Protein AF-0000000080751130 (afdb_homodimer)

Foldseek 3Di:
DDPVVVVVVVLCVLVVCVDVCNLVCLQCVLLCVLAVCCLPPHLDDPLLVVLLVDLQSQFAKAKDKDAARPVQADPVQFRDPVVVVSVVSNRVSNSVCSLLVSVCSPPPARKDKDWDDKDKDFDATGGHRFMWMKIKGFQAFDFFKTKMWIFIAHPVRPGTGMIMIIIIWIDRVPHTDGPQRSNVSSNNHDPVNNVRRVVSVCCPPPVADPVHCVSVVPDDRHDHHD/DDPVVVVVVVLCVLCVCVDVPNLVCLQCVLLCVLAVCCLPPHLDDPLLVVLLVDLQSQFAKAKDKDAARPVQADPVQFGDPVVVVSVVSNRVSNSVCSLLVSVCSPPPARKDKDWDDKDKDFDATGGHRFMWMKIKGFQAFDFFKTKMWIFIAHPVRPGTGMIMIIIIWIDRVPHTDGPQRSNVSSNNHDPVNNVRRVVSVCCPPPVADPVHCVSVVPDDRHDHHD

Sequence (452 aa):
MGILAILFIIYLVSSFKSLPGAYFFRFYYYTFGNIISPYFFGKDTAIIKKLQSNKYGCFAYAELDTYASPFECDFYFHKSNSTYFEELDISRGDLMTKIFQKLFINAKKWPYVPVANVFTNFLKEIKPFQKYAVKSSILCWDNKWIYVMSKFTTNNGKNLCSLSLTKYVLKDGRKTIPPSEALEFCGLYNEEVEKISARNLEILTKQSGFHETSPIEQLDHEYFRIMGILAILFIIYLVSSFKSLPGAYFFRFYYYTFGNIISPYFFGKDTAIIKKLQSNKYGCFAYAELDTYASPFECDFYFHKSNSTYFEELDISRGDLMTKIFQKLFINAKKWPYVPVANVFTNFLKEIKPFQKYAVKSSILCWDNKWIYVMSKFTTNNGKNLCSLSLTKYVLKDGRKTIPPSEALEFCGLYNEEVEKISARNLEILTKQSGFHETSPIEQLDHEYFRI

Organism: Candida glabrata (strain ATCC 2001 / BCRC 20586 / JCM 3761 / NBRC 0622 / NRRL Y-65 / CBS 138) (NCBI:txid284593)

Structure (mmCIF, N/CA/C/O backbone):
data_AF-0000000080751130-model_v1
#
loop_
_entity.id
_entity.type
_entity.pdbx_description
1 polymer 'Candida glabrata strain CBS138 ch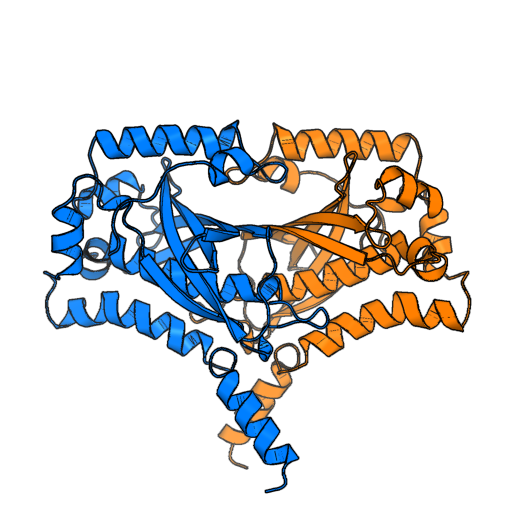romosome H complete sequence'
#
loop_
_atom_site.group_PDB
_atom_site.id
_atom_site.type_symbol
_atom_site.label_atom_id
_atom_site.label_alt_id
_atom_site.label_comp_id
_atom_site.label_asym_id
_atom_site.label_entity_id
_atom_site.label_seq_id
_atom_site.pdbx_PDB_ins_code
_atom_site.Cartn_x
_atom_site.Cartn_y
_atom_site.Cartn_z
_atom_site.occupancy
_atom_site.B_iso_or_equiv
_atom_site.auth_seq_id
_atom_site.auth_comp_id
_atom_site.auth_asym_id
_atom_site.auth_atom_id
_atom_site.pdbx_PDB_model_num
ATOM 1 N N . MET A 1 1 ? -36.75 -10.938 16.656 1 55.28 1 MET A N 1
ATOM 2 C CA . MET A 1 1 ? -35.5 -10.883 15.914 1 55.28 1 MET A CA 1
ATOM 3 C C . MET A 1 1 ? -34.469 -11.883 16.469 1 55.28 1 MET A C 1
ATOM 5 O O . MET A 1 1 ? -34.188 -11.859 17.672 1 55.28 1 MET A O 1
ATOM 9 N N . GLY A 1 2 ? -34.344 -13.016 15.875 1 62.66 2 GLY A N 1
ATOM 10 C CA . GLY A 1 2 ? -33.625 -14.148 16.422 1 62.66 2 GLY A CA 1
ATOM 11 C C . GLY A 1 2 ? -32.188 -13.828 16.766 1 62.66 2 GLY A C 1
ATOM 12 O O . GLY A 1 2 ? -31.688 -12.758 16.406 1 62.66 2 GLY A O 1
ATOM 13 N N . ILE A 1 3 ? -31.656 -14.531 17.672 1 70.19 3 ILE A N 1
ATOM 14 C CA . ILE A 1 3 ? -30.297 -14.43 18.219 1 70.19 3 ILE A CA 1
ATOM 15 C C . ILE A 1 3 ? -29.312 -14.164 17.094 1 70.19 3 ILE A C 1
ATOM 17 O O . ILE A 1 3 ? -28.406 -13.344 17.234 1 70.19 3 ILE A O 1
ATOM 21 N N . LEU A 1 4 ? -29.469 -14.758 16.016 1 68.88 4 LEU A N 1
ATOM 22 C CA . LEU A 1 4 ? -28.594 -14.594 14.859 1 68.88 4 LEU A CA 1
ATOM 23 C C . LEU A 1 4 ? -28.688 -13.18 14.305 1 68.88 4 LEU A C 1
ATOM 25 O O . LEU A 1 4 ? -27.672 -12.594 13.906 1 68.88 4 LEU A O 1
ATOM 29 N N . ALA A 1 5 ? -29.938 -12.711 14.305 1 69 5 ALA A N 1
ATOM 30 C CA . ALA A 1 5 ? -30.156 -11.352 13.836 1 69 5 ALA A CA 1
ATOM 31 C C . ALA A 1 5 ? -29.5 -10.336 14.758 1 69 5 ALA A C 1
ATOM 33 O O . ALA A 1 5 ? -28.891 -9.359 14.297 1 69 5 ALA A O 1
ATOM 34 N N . ILE A 1 6 ? -29.547 -10.625 15.984 1 67.06 6 ILE A N 1
ATOM 35 C CA . ILE A 1 6 ? -28.953 -9.727 16.969 1 67.06 6 ILE A CA 1
ATOM 36 C C . ILE A 1 6 ? -27.422 -9.766 16.844 1 67.06 6 ILE A C 1
ATOM 38 O O . ILE A 1 6 ? -26.766 -8.727 16.859 1 67.06 6 ILE A O 1
ATOM 42 N N . LEU A 1 7 ? -26.875 -10.938 16.672 1 66.62 7 LEU A N 1
ATOM 43 C CA . LEU A 1 7 ? -25.438 -11.094 16.531 1 66.62 7 LEU A CA 1
ATOM 44 C C . LEU A 1 7 ? -24.938 -10.398 15.266 1 66.62 7 LEU A C 1
ATOM 46 O O . LEU A 1 7 ? -23.875 -9.781 15.266 1 66.62 7 LEU A O 1
ATOM 50 N N . PHE A 1 8 ? -25.766 -10.523 14.336 1 69.31 8 PHE A N 1
ATOM 51 C CA . PHE A 1 8 ? -25.438 -9.859 13.078 1 69.31 8 PHE A CA 1
ATOM 52 C C . PHE A 1 8 ? -25.469 -8.344 13.242 1 69.31 8 PHE A C 1
ATOM 54 O O . PHE A 1 8 ? -24.578 -7.645 12.742 1 69.31 8 PHE A O 1
ATOM 61 N N . ILE A 1 9 ? -26.469 -7.918 14 1 66.12 9 ILE A N 1
ATOM 62 C CA . ILE A 1 9 ? -26.578 -6.48 14.234 1 66.12 9 ILE A CA 1
ATOM 63 C C . ILE A 1 9 ? -25.391 -6 15.062 1 66.12 9 ILE A C 1
ATOM 65 O O . ILE A 1 9 ? -24.797 -4.957 14.766 1 66.12 9 ILE A O 1
ATOM 69 N N . ILE A 1 10 ? -25.031 -6.777 16.016 1 68.88 10 ILE A N 1
ATOM 70 C CA . ILE A 1 10 ? -23.891 -6.434 16.859 1 68.88 10 ILE A CA 1
ATOM 71 C C . ILE A 1 10 ? -22.609 -6.422 16.016 1 68.88 10 ILE A C 1
ATOM 73 O O . ILE A 1 10 ? -21.781 -5.527 16.156 1 68.88 10 ILE A O 1
ATOM 77 N N . TYR A 1 11 ? -22.609 -7.383 15.203 1 66.44 11 TYR A N 1
ATOM 78 C CA . TYR A 1 11 ? -21.453 -7.492 14.305 1 66.44 11 TYR A CA 1
ATOM 79 C C . TYR A 1 11 ? -21.359 -6.277 13.391 1 66.44 11 TYR A C 1
ATOM 81 O O . TYR A 1 11 ? -20.281 -5.707 13.211 1 66.44 11 TYR A O 1
ATOM 89 N N . LEU A 1 12 ? -22.453 -5.859 12.914 1 66.62 12 LEU A N 1
ATOM 90 C CA . LEU A 1 12 ? -22.5 -4.707 12.016 1 66.62 12 LEU A CA 1
ATOM 91 C C . LEU A 1 12 ? -22.156 -3.426 12.766 1 66.62 12 LEU A C 1
ATOM 93 O O . LEU A 1 12 ? -21.406 -2.588 12.266 1 66.62 12 LEU A O 1
ATOM 97 N N . VAL A 1 13 ? -22.703 -3.414 14 1 68.62 13 VAL A N 1
ATOM 98 C CA . VAL A 1 13 ? -22.484 -2.215 14.797 1 68.62 13 VAL A CA 1
ATOM 99 C C . VAL A 1 13 ? -21.016 -2.131 15.195 1 68.62 13 VAL A C 1
ATOM 101 O O . VAL A 1 13 ? -20.422 -1.047 15.211 1 68.62 13 VAL A O 1
ATOM 104 N N . SER A 1 14 ? -20.531 -3.305 15.359 1 69.56 14 SER A N 1
ATOM 105 C CA . SER A 1 14 ? -19.141 -3.34 15.781 1 69.56 14 SER A CA 1
ATOM 106 C C . SER A 1 14 ? -18.203 -3.021 14.617 1 69.56 14 SER A C 1
ATOM 108 O O . SER A 1 14 ? -17.031 -2.697 14.828 1 69.56 14 SER A O 1
ATOM 110 N N . SER A 1 15 ? -18.766 -2.988 13.414 1 70.94 15 SER A N 1
ATOM 111 C CA . SER A 1 15 ? -17.969 -2.754 12.211 1 70.94 15 SER A CA 1
ATOM 112 C C . SER A 1 15 ? -18.359 -1.432 11.555 1 70.94 15 SER A C 1
ATOM 114 O O . SER A 1 15 ? -18.25 -1.29 10.328 1 70.94 15 SER A O 1
ATOM 116 N N . PHE A 1 16 ? -18.781 -0.521 12.422 1 69.06 16 PHE A N 1
ATOM 117 C CA . PHE A 1 16 ? -19.328 0.716 11.883 1 69.06 16 PHE A CA 1
ATOM 118 C C . PHE A 1 16 ? -18.297 1.432 11.016 1 69.06 16 PHE A C 1
ATOM 120 O O . PHE A 1 16 ? -18.656 2.082 10.023 1 69.06 16 PHE A O 1
ATOM 127 N N . LYS A 1 17 ? -17.094 1.228 11.273 1 72.44 17 LYS A N 1
ATOM 128 C CA . LYS A 1 17 ? -16.062 1.943 10.531 1 72.44 17 LYS A CA 1
ATOM 129 C C . LYS A 1 17 ? -15.859 1.347 9.141 1 72.44 17 LYS A C 1
ATOM 131 O O . LYS A 1 17 ? -15.234 1.962 8.273 1 72.44 17 LYS A O 1
ATOM 136 N N . SER A 1 18 ? -16.484 0.172 8.945 1 65.81 18 SER A N 1
ATOM 137 C CA . SER A 1 18 ? -16.281 -0.537 7.684 1 65.81 18 SER A CA 1
ATOM 138 C C . SER A 1 18 ? -17.562 -0.616 6.879 1 65.81 18 SER A C 1
ATOM 140 O O . SER A 1 18 ? -17.625 -1.312 5.859 1 65.81 18 SER A O 1
ATOM 142 N N . LEU A 1 19 ? -18.516 0.134 7.344 1 67.56 19 LEU A N 1
ATOM 143 C CA . LEU A 1 19 ? -19.781 0.145 6.617 1 67.56 19 LEU A CA 1
ATOM 144 C C . LEU A 1 19 ? -19.672 1 5.359 1 67.56 19 LEU A C 1
ATOM 146 O O . LEU A 1 19 ? -18.828 1.888 5.273 1 67.56 19 LEU A O 1
ATOM 150 N N . PRO A 1 20 ? -20.531 0.638 4.387 1 67.06 20 PRO A N 1
ATOM 151 C CA . PRO A 1 20 ? -20.531 1.478 3.186 1 67.06 20 PRO A CA 1
ATOM 152 C C . PRO A 1 20 ? -20.703 2.961 3.504 1 67.06 20 PRO A C 1
ATOM 154 O O . PRO A 1 20 ? -21.547 3.328 4.328 1 67.06 20 PRO A O 1
ATOM 157 N N . GLY A 1 21 ? -19.812 3.711 3.045 1 74.75 21 GLY A N 1
ATOM 158 C CA . GLY A 1 21 ? -19.891 5.152 3.234 1 74.75 21 GLY A CA 1
ATOM 159 C C . GLY A 1 21 ? -19.094 5.637 4.43 1 74.75 21 GLY A C 1
ATOM 160 O O . GLY A 1 21 ? -18.781 6.828 4.539 1 74.75 21 GLY A O 1
ATOM 161 N N . ALA A 1 22 ? -18.812 4.668 5.371 1 77.19 22 ALA A N 1
ATOM 162 C CA . ALA A 1 22 ? -18.078 5.051 6.574 1 77.19 22 ALA A CA 1
ATOM 163 C C . ALA A 1 22 ? -16.766 5.742 6.219 1 77.19 22 ALA A C 1
ATOM 165 O O . ALA A 1 22 ? -16.344 6.695 6.887 1 77.19 22 ALA A O 1
ATOM 166 N N . TYR A 1 23 ? -16.203 5.316 5.246 1 78 23 TYR A N 1
ATOM 167 C CA . TYR A 1 23 ? -14.945 5.902 4.781 1 78 23 TYR A CA 1
ATOM 168 C C . TYR A 1 23 ? -15.109 7.387 4.48 1 78 23 TYR A C 1
ATOM 170 O O . TYR A 1 23 ? -14.305 8.211 4.91 1 78 23 TYR A O 1
ATOM 178 N N . PHE A 1 24 ? -16.125 7.727 3.824 1 77.44 24 PHE A N 1
ATOM 179 C CA . PHE A 1 24 ? -16.359 9.102 3.412 1 77.44 24 PHE A CA 1
ATOM 180 C C . PHE A 1 24 ? -16.656 9.984 4.617 1 77.44 24 PHE A C 1
ATOM 182 O O . PHE A 1 24 ? -16.141 11.102 4.719 1 77.44 24 PHE A O 1
ATOM 189 N N . PHE A 1 25 ? -17.391 9.445 5.461 1 82.44 25 PHE A N 1
ATOM 190 C CA . PHE A 1 25 ? -17.734 10.211 6.652 1 82.44 25 PHE A CA 1
ATOM 191 C C . PHE A 1 25 ? -16.484 10.477 7.492 1 82.44 25 PHE A C 1
ATOM 193 O O . PHE A 1 25 ? -16.281 11.602 7.965 1 82.44 25 PHE A O 1
ATOM 200 N N . ARG A 1 26 ? -15.742 9.469 7.641 1 84 26 ARG A N 1
ATOM 201 C CA . ARG A 1 26 ? -14.539 9.602 8.469 1 84 26 ARG A CA 1
ATOM 202 C C . ARG A 1 26 ? -13.539 10.555 7.828 1 84 26 ARG A C 1
ATOM 204 O O . ARG A 1 26 ? -12.969 11.406 8.516 1 84 26 ARG A O 1
ATOM 211 N N . PHE A 1 27 ? -13.312 10.398 6.574 1 84.44 27 PHE A N 1
ATOM 212 C CA . PHE A 1 27 ? -12.344 11.227 5.859 1 84.44 27 PHE A CA 1
ATOM 213 C C . PHE A 1 27 ? -12.773 12.688 5.863 1 84.44 27 PHE A C 1
ATOM 215 O O . PHE A 1 27 ? -11.977 13.57 6.207 1 84.44 27 PHE A O 1
ATOM 222 N N . TYR A 1 28 ? -14 12.938 5.637 1 84.12 28 TYR A N 1
ATOM 223 C CA . TYR A 1 28 ? -14.453 14.312 5.488 1 84.12 28 TYR A CA 1
ATOM 224 C C . TYR A 1 28 ? -14.711 14.953 6.848 1 84.12 28 TYR A C 1
ATOM 226 O O . TYR A 1 28 ? -14.711 16.172 6.973 1 84.12 28 TYR A O 1
ATOM 234 N N . TYR A 1 29 ? -14.922 14.117 7.793 1 86.62 29 TYR A N 1
ATOM 235 C CA . TYR A 1 29 ? -15.031 14.648 9.148 1 86.62 29 TYR A CA 1
ATOM 236 C C . TYR A 1 29 ? -13.773 15.414 9.531 1 86.62 29 TYR A C 1
ATOM 238 O O . TYR A 1 29 ? -13.844 16.578 9.945 1 86.62 29 TYR A O 1
ATOM 246 N N . TYR A 1 30 ? -12.672 14.867 9.328 1 86.5 30 TYR A N 1
ATOM 247 C CA . TYR A 1 30 ? -11.406 15.484 9.711 1 86.5 30 TYR A CA 1
ATOM 248 C C . TYR A 1 30 ? -11.055 16.625 8.758 1 86.5 30 TYR A C 1
ATOM 250 O O . TYR A 1 30 ? -10.672 17.703 9.195 1 86.5 30 TYR A O 1
ATOM 258 N N . THR A 1 31 ? -11.188 16.359 7.496 1 83.56 31 THR A N 1
ATOM 259 C CA . THR A 1 31 ? -10.789 17.359 6.496 1 83.56 31 THR A CA 1
ATOM 260 C C . THR A 1 31 ? -11.688 18.578 6.562 1 83.56 31 THR A C 1
ATOM 262 O O . THR A 1 31 ? -11.211 19.719 6.469 1 83.56 31 THR A O 1
ATOM 265 N N . PHE A 1 32 ? -12.922 18.328 6.758 1 84.12 32 PHE A N 1
ATOM 266 C CA . PHE A 1 32 ? -13.859 19.438 6.855 1 84.12 32 PHE A CA 1
ATOM 267 C C . PHE A 1 32 ? -13.625 20.234 8.141 1 84.12 32 PHE A C 1
ATOM 269 O O . PHE A 1 32 ? -13.656 21.469 8.133 1 84.12 32 PHE A O 1
ATOM 276 N N . GLY A 1 33 ? -13.43 19.562 9.195 1 87.12 33 GLY A N 1
ATOM 277 C CA . GLY A 1 33 ? -13.188 20.234 10.461 1 87.12 33 GLY A CA 1
ATOM 278 C C . GLY A 1 33 ? -11.922 21.078 10.445 1 87.12 33 GLY A C 1
ATOM 279 O O . GLY A 1 33 ? -11.914 22.188 10.977 1 87.12 33 GLY A O 1
ATOM 280 N N . ASN A 1 34 ? -10.945 20.609 9.828 1 91.19 34 ASN A N 1
ATOM 281 C CA . ASN A 1 34 ? -9.648 21.266 9.836 1 91.19 34 ASN A CA 1
ATOM 282 C C . ASN A 1 34 ? -9.594 22.422 8.844 1 91.19 34 ASN A C 1
ATOM 284 O O . ASN A 1 34 ? -8.781 23.328 8.984 1 91.19 34 ASN A O 1
ATOM 288 N N . ILE A 1 35 ? -10.461 22.375 7.809 1 87.75 35 ILE A N 1
ATOM 289 C CA . ILE A 1 35 ? -10.312 23.359 6.742 1 87.75 35 ILE A CA 1
ATOM 290 C C . ILE A 1 35 ? -11.562 24.25 6.68 1 87.75 35 ILE A C 1
ATOM 292 O O . ILE A 1 35 ? -11.469 25.469 6.738 1 87.75 35 ILE A O 1
ATOM 296 N N . ILE A 1 36 ? -12.711 23.656 6.668 1 84.81 36 ILE A N 1
ATOM 297 C CA . ILE A 1 36 ? -13.945 24.391 6.422 1 84.81 36 ILE A CA 1
ATOM 298 C C . ILE A 1 36 ? -14.289 25.25 7.637 1 84.81 36 ILE A C 1
ATOM 300 O O . ILE A 1 36 ? -14.625 26.422 7.496 1 84.81 36 ILE A O 1
ATOM 304 N N . SER A 1 37 ? -14.227 24.688 8.789 1 85.69 37 SER A N 1
ATOM 305 C CA . SER A 1 37 ? -14.57 25.422 10.008 1 85.69 37 SER A CA 1
ATOM 306 C C . SER A 1 37 ? -13.703 26.672 10.164 1 85.69 37 SER A C 1
ATOM 308 O O . SER A 1 37 ? -14.227 27.781 10.32 1 85.69 37 SER A O 1
ATOM 310 N N . PRO A 1 38 ? -12.469 26.562 10.047 1 86.31 38 PRO A N 1
ATOM 311 C CA . PRO A 1 38 ? -11.648 27.766 10.172 1 86.31 38 PRO A CA 1
ATOM 312 C C . PRO A 1 38 ? -11.844 28.734 9.016 1 86.31 38 PRO A C 1
ATOM 314 O O . PRO A 1 38 ? -11.688 29.953 9.188 1 86.31 38 PRO A O 1
ATOM 317 N N . TYR A 1 39 ? -12.125 28.234 7.891 1 81.88 39 TYR A N 1
ATOM 318 C CA . TYR A 1 39 ? -12.367 29.078 6.73 1 81.88 39 TYR A CA 1
ATOM 319 C C . TYR A 1 39 ? -13.523 30.031 6.992 1 81.88 39 TYR A C 1
ATOM 321 O O . TYR A 1 39 ? -13.484 31.203 6.59 1 81.88 39 TYR A O 1
ATOM 329 N N . PHE A 1 40 ? -14.477 29.609 7.766 1 83.31 40 PHE A N 1
ATOM 330 C CA . PHE A 1 40 ? -15.68 30.406 7.977 1 83.31 40 PHE A CA 1
ATOM 331 C C . PHE A 1 40 ? -15.641 31.094 9.328 1 83.31 40 PHE A C 1
ATOM 333 O O . PHE A 1 40 ? -16.234 32.156 9.508 1 83.31 40 PHE A O 1
ATOM 340 N N . PHE A 1 41 ? -14.945 30.5 10.305 1 83.31 41 PHE A N 1
ATOM 341 C CA . PHE A 1 41 ? -15.086 30.984 11.672 1 83.31 41 PHE A CA 1
ATOM 342 C C . PHE A 1 41 ? -13.82 31.703 12.117 1 83.31 41 PHE A C 1
ATOM 344 O O . PHE A 1 41 ? -13.805 32.344 13.172 1 83.31 41 PHE A O 1
ATOM 351 N N . GLY A 1 42 ? -12.727 31.656 11.383 1 80.62 42 GLY A N 1
ATOM 352 C CA . GLY A 1 42 ? -11.516 32.375 11.75 1 80.62 42 GLY A CA 1
ATOM 353 C C . GLY A 1 42 ? -10.25 31.688 11.297 1 80.62 42 GLY A C 1
ATOM 354 O O . GLY A 1 42 ? -10.07 30.484 11.523 1 80.62 42 GLY A O 1
ATOM 355 N N . LYS A 1 43 ? -9.445 32.406 10.766 1 84.06 43 LYS A N 1
ATOM 356 C CA . LYS A 1 43 ? -8.25 31.859 10.125 1 84.06 43 LYS A CA 1
ATOM 357 C C . LYS A 1 43 ? -7.098 31.75 11.125 1 84.06 43 LYS A C 1
ATOM 359 O O . LYS A 1 43 ? -6.07 31.141 10.828 1 84.06 43 LYS A O 1
ATOM 364 N N . ASP A 1 44 ? -7.32 32.281 12.289 1 86.38 44 ASP A N 1
ATOM 365 C CA . ASP A 1 44 ? -6.328 32.125 13.352 1 86.38 44 ASP A CA 1
ATOM 366 C C . ASP A 1 44 ? -6.703 31 14.305 1 86.38 44 ASP A C 1
ATOM 368 O O . ASP A 1 44 ? -7.309 31.234 15.352 1 86.38 44 ASP A O 1
ATOM 372 N N . THR A 1 45 ? -6.23 29.859 13.977 1 92.81 45 THR A N 1
ATOM 373 C CA . THR A 1 45 ? -6.684 28.672 14.703 1 92.81 45 T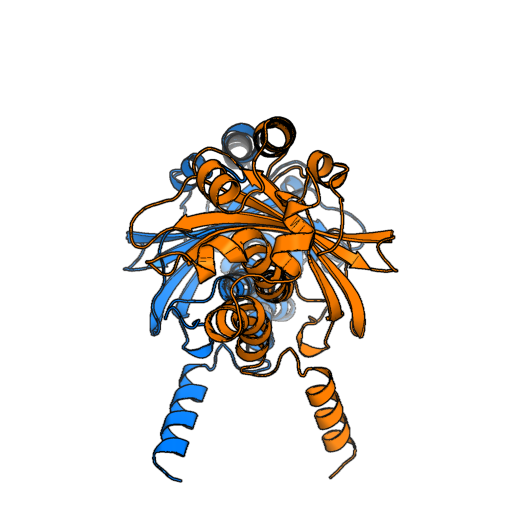HR A CA 1
ATOM 374 C C . THR A 1 45 ? -5.668 28.281 15.773 1 92.81 45 THR A C 1
ATOM 376 O O . THR A 1 45 ? -4.5 28.656 15.703 1 92.81 45 THR A O 1
ATOM 379 N N . ALA A 1 46 ? -6.145 27.578 16.781 1 93.69 46 ALA A N 1
ATOM 380 C CA . ALA A 1 46 ? -5.285 27.031 17.828 1 93.69 46 ALA A CA 1
ATOM 381 C C . ALA A 1 46 ? -4.227 26.109 17.25 1 93.69 46 ALA A C 1
ATOM 383 O O . ALA A 1 46 ? -3.105 26.031 17.75 1 93.69 46 ALA A O 1
ATOM 384 N N . ILE A 1 47 ? -4.543 25.422 16.172 1 95.06 47 ILE A N 1
ATOM 385 C CA . ILE A 1 47 ? -3.631 24.484 15.516 1 95.06 47 ILE A CA 1
ATOM 386 C C . ILE A 1 47 ? -2.461 25.25 14.906 1 95.06 47 ILE A C 1
ATOM 388 O O . ILE A 1 47 ? -1.3 24.906 15.109 1 95.06 47 ILE A O 1
ATOM 392 N N . ILE A 1 48 ? -2.729 26.297 14.227 1 96.12 48 ILE A N 1
ATOM 393 C CA . ILE A 1 48 ? -1.701 27.109 13.586 1 96.12 48 ILE A CA 1
ATOM 394 C C . ILE A 1 48 ? -0.763 27.688 14.641 1 96.12 48 ILE A C 1
ATOM 396 O O . ILE A 1 48 ? 0.46 27.625 14.492 1 96.12 48 ILE A O 1
ATOM 400 N N . LYS A 1 49 ? -1.375 28.219 15.711 1 96.5 49 LYS A N 1
ATOM 401 C CA . LYS A 1 49 ? -0.59 28.812 16.797 1 96.5 49 LYS A CA 1
ATOM 402 C C . LYS A 1 49 ? 0.316 27.781 17.453 1 96.5 49 LYS A C 1
ATOM 404 O O . LYS A 1 49 ? 1.49 28.047 17.703 1 96.5 49 LYS A O 1
ATOM 409 N N . LYS A 1 50 ? -0.241 26.641 17.688 1 97.06 50 LYS A N 1
ATOM 410 C CA . LYS A 1 50 ? 0.516 25.562 18.312 1 97.06 50 LYS A CA 1
ATOM 411 C C . LYS A 1 50 ? 1.688 25.125 17.438 1 97.06 50 LYS A C 1
ATOM 413 O O . LYS A 1 50 ? 2.805 24.953 17.938 1 97.06 50 LYS A O 1
ATOM 418 N N . LEU A 1 51 ? 1.472 24.953 16.188 1 97.62 51 LEU A N 1
ATOM 419 C CA . LEU A 1 51 ? 2.506 24.531 15.258 1 97.62 51 LEU A CA 1
ATOM 420 C C . LEU A 1 51 ? 3.605 25.578 15.141 1 97.62 51 LEU A C 1
ATOM 422 O O . LEU A 1 51 ? 4.793 25.25 15.148 1 97.62 51 LEU A O 1
ATOM 426 N N . GLN A 1 52 ? 3.221 26.812 15.125 1 97.38 52 GLN A N 1
ATOM 427 C CA . GLN A 1 52 ? 4.168 27.891 14.898 1 97.38 52 GLN A CA 1
ATOM 428 C C . GLN A 1 52 ? 4.938 28.219 16.172 1 97.38 52 GLN A C 1
ATOM 430 O O . GLN A 1 52 ? 5.973 28.891 16.141 1 97.38 52 GLN A O 1
ATOM 435 N N . SER A 1 53 ? 4.398 27.766 17.266 1 96.81 53 SER A N 1
ATOM 436 C CA . SER A 1 53 ? 5.047 28.047 18.531 1 96.81 53 SER A CA 1
ATOM 437 C C . SER A 1 53 ? 6.238 27.125 18.766 1 96.81 53 SER A C 1
ATOM 439 O O . SER A 1 53 ? 7.023 27.328 19.703 1 96.81 53 SER A O 1
ATOM 441 N N . ASN A 1 54 ? 6.414 26.094 17.922 1 97.06 54 ASN A N 1
ATOM 442 C CA . ASN A 1 54 ? 7.5 25.125 18.016 1 97.06 54 ASN A CA 1
ATOM 443 C C . ASN A 1 54 ? 8.375 25.125 16.766 1 97.06 54 ASN A C 1
ATOM 445 O O . ASN A 1 54 ? 7.867 25.047 15.656 1 97.06 54 ASN A O 1
ATOM 449 N N . LYS A 1 55 ? 9.664 25.172 16.969 1 96.62 55 LYS A N 1
ATOM 450 C CA . LYS A 1 55 ? 10.586 25.25 15.828 1 96.62 55 LYS A CA 1
ATOM 451 C C . LYS A 1 55 ? 10.531 23.984 14.992 1 96.62 55 LYS A C 1
ATOM 453 O O . LYS A 1 55 ? 10.969 23.969 13.844 1 96.62 55 LYS A O 1
ATOM 458 N N . TYR A 1 56 ? 9.961 22.891 15.57 1 98.19 56 TYR A N 1
ATOM 459 C CA . TYR A 1 56 ? 9.836 21.641 14.844 1 98.19 56 TYR A CA 1
ATOM 460 C C . TYR A 1 56 ? 8.375 21.359 14.492 1 98.19 56 TYR A C 1
ATOM 462 O O . TYR A 1 56 ? 7.98 20.203 14.344 1 98.19 56 TYR A O 1
ATOM 470 N N . GLY A 1 57 ? 7.609 22.359 14.336 1 98.5 57 GLY A N 1
ATOM 471 C CA . GLY A 1 57 ? 6.184 22.25 14.086 1 98.5 57 GLY A CA 1
ATOM 472 C C . GLY A 1 57 ? 5.848 21.438 12.859 1 98.5 57 GLY A C 1
ATOM 473 O O . GLY A 1 57 ? 4.812 20.766 12.812 1 98.5 57 GLY A O 1
ATOM 474 N N . CYS A 1 58 ? 6.707 21.469 11.859 1 98.38 58 CYS A N 1
ATOM 475 C CA . CYS A 1 58 ? 6.426 20.766 10.609 1 98.38 58 CYS A CA 1
ATOM 476 C C . CYS A 1 58 ? 6.531 19.266 10.789 1 98.38 58 CYS A C 1
ATOM 478 O O . CYS A 1 58 ? 6.074 18.5 9.938 1 98.38 58 CYS A O 1
ATOM 480 N N . PHE A 1 59 ? 7.16 18.797 11.945 1 98.69 59 PHE A N 1
ATOM 481 C CA . PHE A 1 59 ? 7.344 17.375 12.188 1 98.69 59 PHE A CA 1
ATOM 482 C C . PHE A 1 59 ? 6.379 16.875 13.258 1 98.69 59 PHE A C 1
ATOM 484 O O . PHE A 1 59 ? 6.48 15.734 13.711 1 98.69 59 PHE A O 1
ATOM 491 N N . ALA A 1 60 ? 5.418 17.781 13.727 1 98.56 60 ALA A N 1
ATOM 492 C CA . ALA A 1 60 ? 4.406 17.328 14.68 1 98.56 60 ALA A CA 1
ATOM 493 C C . ALA A 1 60 ? 3.615 16.141 14.133 1 98.56 60 ALA A C 1
ATOM 495 O O . ALA A 1 60 ? 3.508 15.977 12.914 1 98.56 60 ALA A O 1
ATOM 496 N N . TYR A 1 61 ? 3.057 15.312 15.016 1 98.19 61 TYR A N 1
ATOM 497 C CA . TYR A 1 61 ? 2.35 14.133 14.523 1 98.19 61 TYR A CA 1
ATOM 498 C C . TYR A 1 61 ? 0.877 14.18 14.922 1 98.19 61 TYR A C 1
ATOM 500 O O . TYR A 1 61 ? 0.517 14.789 15.93 1 98.19 61 TYR A O 1
ATOM 508 N N . ALA A 1 62 ? 0.068 13.711 14.062 1 97.38 62 ALA A N 1
ATOM 509 C CA . ALA A 1 62 ? -1.332 13.414 14.359 1 97.38 62 ALA A CA 1
ATOM 510 C C . ALA A 1 62 ? -1.519 11.945 14.727 1 97.38 62 ALA A C 1
ATOM 512 O O . ALA A 1 62 ? -0.867 11.07 14.156 1 97.38 62 ALA A O 1
ATOM 513 N N . GLU A 1 63 ? -2.365 11.703 15.672 1 97.06 63 GLU A N 1
ATOM 514 C CA . GLU A 1 63 ? -2.572 10.344 16.156 1 97.06 63 GLU A CA 1
ATOM 515 C C . GLU A 1 63 ? -4.043 9.945 16.078 1 97.06 63 GLU A C 1
ATOM 517 O O . GLU A 1 63 ? -4.918 10.695 16.516 1 97.06 63 GLU A O 1
ATOM 522 N N . LEU A 1 64 ? -4.289 8.859 15.477 1 95.25 64 LEU A N 1
ATOM 523 C CA . LEU A 1 64 ? -5.609 8.25 15.375 1 95.25 64 LEU A CA 1
ATOM 524 C C . LEU A 1 64 ? -5.691 6.984 16.219 1 95.25 64 LEU A C 1
ATOM 526 O O . LEU A 1 64 ? -4.879 6.07 16.062 1 95.25 64 LEU A O 1
ATOM 530 N N . ASP A 1 65 ? -6.621 6.977 17.172 1 94.81 65 ASP A N 1
ATOM 531 C CA . ASP A 1 65 ? -6.867 5.797 18 1 94.81 65 ASP A CA 1
ATOM 532 C C . ASP A 1 65 ? -8.102 5.035 17.5 1 94.81 65 ASP A C 1
ATOM 534 O O . ASP A 1 65 ? -9.18 5.617 17.359 1 94.81 65 ASP A O 1
ATOM 538 N N . THR A 1 66 ? -7.918 3.818 17.297 1 93.69 66 THR A N 1
ATOM 539 C CA . THR A 1 66 ? -9.016 3.006 16.781 1 93.69 66 THR A CA 1
ATOM 540 C C . THR A 1 66 ? -8.797 1.532 17.109 1 93.69 66 THR A C 1
ATOM 542 O O . THR A 1 66 ? -8.094 1.201 18.062 1 93.69 66 THR A O 1
ATOM 545 N N . TYR A 1 67 ? -9.547 0.654 16.531 1 93.12 67 TYR A N 1
ATOM 546 C CA . TYR A 1 67 ? -9.438 -0.787 16.734 1 93.12 67 TYR A CA 1
ATOM 547 C C . TYR A 1 67 ? -9.688 -1.538 15.438 1 93.12 67 TYR A C 1
ATOM 549 O O . TYR A 1 67 ? -10.219 -0.973 14.477 1 93.12 67 TYR A O 1
ATOM 557 N N . ALA A 1 68 ? -9.281 -2.736 15.414 1 92.12 68 ALA A N 1
ATOM 558 C CA . ALA A 1 68 ? -9.5 -3.578 14.242 1 92.12 68 ALA A CA 1
ATOM 559 C C . ALA A 1 68 ? -10.914 -4.164 14.25 1 92.12 68 ALA A C 1
ATOM 561 O O . ALA A 1 68 ? -11.18 -5.148 14.938 1 92.12 68 ALA A O 1
ATOM 562 N N . SER A 1 69 ? -11.695 -3.641 13.422 1 88.19 69 SER A N 1
ATOM 563 C CA . SER A 1 69 ? -13.062 -4.133 13.328 1 88.19 69 SER A CA 1
ATOM 564 C C . SER A 1 69 ? -13.125 -5.496 12.648 1 88.19 69 SER A C 1
ATOM 566 O O . SER A 1 69 ? -12.32 -5.781 11.758 1 88.19 69 SER A O 1
ATOM 568 N N . PRO A 1 70 ? -14.086 -6.281 12.953 1 81.31 70 PRO A N 1
ATOM 569 C CA . PRO A 1 70 ? -14.172 -7.637 12.406 1 81.31 70 PRO A CA 1
ATOM 570 C C . PRO A 1 70 ? -14.25 -7.648 10.875 1 81.31 70 PRO A C 1
ATOM 572 O O . PRO A 1 70 ? -13.719 -8.555 10.234 1 81.31 70 PRO A O 1
ATOM 575 N N . PHE A 1 71 ? -14.812 -6.66 10.344 1 80 71 PHE A N 1
ATOM 576 C CA . PHE A 1 71 ? -14.969 -6.629 8.898 1 80 71 PHE A CA 1
ATOM 577 C C . PHE A 1 71 ? -13.641 -6.312 8.219 1 80 71 PHE A C 1
ATOM 579 O O . PHE A 1 71 ? -13.508 -6.492 7.004 1 80 71 PHE A O 1
ATOM 586 N N . GLU A 1 72 ? -12.766 -5.898 9.047 1 84.06 72 GLU A N 1
ATOM 587 C CA . GLU A 1 72 ? -11.438 -5.586 8.516 1 84.06 72 GLU A CA 1
ATOM 588 C C . GLU A 1 72 ? -10.492 -6.777 8.656 1 84.06 72 GLU A C 1
ATOM 590 O O . GLU A 1 72 ? -9.312 -6.68 8.32 1 84.06 72 GLU A O 1
ATOM 595 N N . CYS A 1 73 ? -11.031 -7.812 9.133 1 82.94 73 CYS A N 1
ATOM 596 C CA . CYS A 1 73 ? -10.164 -8.945 9.43 1 82.94 73 CYS A CA 1
ATOM 597 C C . CYS A 1 73 ? -10.336 -10.047 8.383 1 82.94 73 CYS A C 1
ATOM 599 O O . CYS A 1 73 ? -11.414 -10.211 7.82 1 82.94 73 CYS A O 1
ATOM 601 N N . ASP A 1 74 ? -9.25 -10.703 8.164 1 80.25 74 ASP A N 1
ATOM 602 C CA . ASP A 1 74 ? -9.273 -11.781 7.184 1 80.25 74 ASP A CA 1
ATOM 603 C C . ASP A 1 74 ? -9.469 -13.133 7.863 1 80.25 74 ASP A C 1
ATOM 605 O O . ASP A 1 74 ? -9.805 -13.195 9.047 1 80.25 74 ASP A O 1
ATOM 609 N N . PHE A 1 75 ? -9.328 -14.195 7.027 1 75.19 75 PHE A N 1
ATOM 610 C CA . PHE A 1 75 ? -9.617 -15.547 7.512 1 75.19 75 PHE A CA 1
ATOM 611 C C . PHE A 1 75 ? -8.523 -16.016 8.461 1 75.19 75 PHE A C 1
ATOM 613 O O . PHE A 1 75 ? -8.703 -17 9.188 1 75.19 75 PHE A O 1
ATOM 620 N N . TYR A 1 76 ? -7.348 -15.297 8.406 1 75.31 76 TYR A N 1
ATOM 621 C CA . TYR A 1 76 ? -6.266 -15.641 9.32 1 75.31 76 TYR A CA 1
ATOM 622 C C . TYR A 1 76 ? -6.461 -14.961 10.672 1 75.31 76 TYR A C 1
ATOM 624 O O . TYR A 1 76 ? -5.578 -15.008 11.531 1 75.31 76 TYR A O 1
ATOM 632 N N . PHE A 1 77 ? -7.617 -14.211 10.859 1 82.44 77 PHE A N 1
ATOM 633 C CA . PHE A 1 77 ? -8.016 -13.562 12.102 1 82.44 77 PHE A CA 1
ATOM 634 C C . PHE A 1 77 ? -7.051 -12.438 12.453 1 82.44 77 PHE A C 1
ATOM 636 O O . PHE A 1 77 ? -6.613 -12.32 13.602 1 82.44 77 PHE A O 1
ATOM 643 N N . HIS A 1 78 ? -6.594 -11.797 11.469 1 89.81 78 HIS A N 1
ATOM 644 C CA . HIS A 1 78 ? -5.832 -10.562 11.625 1 89.81 78 HIS A CA 1
ATOM 645 C C . HIS A 1 78 ? -6.359 -9.469 10.703 1 89.81 78 HIS A C 1
ATOM 647 O O . HIS A 1 78 ? -7.09 -9.75 9.75 1 89.81 78 HIS A O 1
ATOM 653 N N . LYS A 1 79 ? -6.078 -8.258 11.086 1 91.62 79 LYS A N 1
ATOM 654 C CA . LYS A 1 79 ? -6.438 -7.156 10.195 1 91.62 79 LYS A CA 1
ATOM 655 C C . LYS A 1 79 ? -5.879 -7.375 8.797 1 91.62 79 LYS A C 1
ATOM 657 O O . LYS A 1 79 ? -4.695 -7.684 8.633 1 91.62 79 LYS A O 1
ATOM 662 N N . SER A 1 80 ? -6.762 -7.32 7.844 1 89.56 80 SER A N 1
ATOM 663 C CA . SER A 1 80 ? -6.352 -7.531 6.457 1 89.56 80 SER A CA 1
ATOM 664 C C . SER A 1 80 ? -5.383 -6.445 5.996 1 89.56 80 SER A C 1
ATOM 666 O O . SER A 1 80 ? -5.551 -5.273 6.336 1 89.56 80 SER A O 1
ATOM 668 N N . ASN A 1 81 ? -4.422 -6.82 5.145 1 90.44 81 ASN A N 1
ATOM 669 C CA . ASN A 1 81 ? -3.404 -5.891 4.664 1 90.44 81 ASN A CA 1
ATOM 670 C C . ASN A 1 81 ? -4.023 -4.719 3.91 1 90.44 81 ASN A C 1
ATOM 672 O O . ASN A 1 81 ? -3.582 -3.578 4.055 1 90.44 81 ASN A O 1
ATOM 676 N N . SER A 1 82 ? -5.031 -5.02 3.221 1 89.62 82 SER A N 1
ATOM 677 C CA . SER A 1 82 ? -5.625 -4 2.361 1 89.62 82 SER A CA 1
ATOM 678 C C . SER A 1 82 ? -6.355 -2.941 3.184 1 89.62 82 SER A C 1
ATOM 680 O O . SER A 1 82 ? -6.527 -1.808 2.732 1 89.62 82 SER A O 1
ATOM 682 N N . THR A 1 83 ? -6.75 -3.232 4.422 1 90.81 83 THR A N 1
ATOM 683 C CA . THR A 1 83 ? -7.551 -2.311 5.219 1 90.81 83 THR A CA 1
ATOM 684 C C . THR A 1 83 ? -6.664 -1.28 5.914 1 90.81 83 THR A C 1
ATOM 686 O O . THR A 1 83 ? -7.148 -0.256 6.395 1 90.81 83 THR A O 1
ATOM 689 N N . TYR A 1 84 ? -5.371 -1.55 5.965 1 95.38 84 TYR A N 1
ATOM 690 C CA . TYR A 1 84 ? -4.449 -0.57 6.531 1 95.38 84 TYR A CA 1
ATOM 691 C C . TYR A 1 84 ? -4.496 0.738 5.754 1 95.38 84 TYR A C 1
ATOM 693 O O . TYR A 1 84 ? -4.34 1.817 6.328 1 95.38 84 TYR A O 1
ATOM 701 N N . PHE A 1 85 ? -4.781 0.652 4.5 1 94.69 85 PHE A N 1
ATOM 702 C CA . PHE A 1 85 ? -4.633 1.798 3.609 1 94.69 85 PHE A CA 1
ATOM 703 C C . PHE A 1 85 ? -5.82 2.742 3.738 1 94.69 85 PHE A C 1
ATOM 705 O O . PHE A 1 85 ? -5.691 3.945 3.508 1 94.69 85 PHE A O 1
ATOM 712 N N . GLU A 1 86 ? -6.922 2.201 4.117 1 90.94 86 GLU A N 1
ATOM 713 C CA . GLU A 1 86 ? -8.047 3.082 4.43 1 90.94 86 GLU A CA 1
ATOM 714 C C . GLU A 1 86 ? -7.754 3.928 5.664 1 90.94 86 GLU A C 1
ATOM 716 O O . GLU A 1 86 ? -8.062 5.121 5.691 1 90.94 86 GLU A O 1
ATOM 721 N N . GLU A 1 87 ? -7.242 3.264 6.641 1 93.81 87 GLU A N 1
ATOM 722 C CA . GLU A 1 87 ? -6.871 3.98 7.855 1 93.81 87 GLU A CA 1
ATOM 723 C C . GLU A 1 87 ? -5.809 5.039 7.57 1 93.81 87 GLU A C 1
ATOM 725 O O . GLU A 1 87 ? -5.824 6.117 8.164 1 93.81 87 GLU A O 1
ATOM 730 N N . LEU A 1 88 ? -4.93 4.695 6.699 1 96.19 88 LEU A N 1
ATOM 731 C CA . LEU A 1 88 ? -3.871 5.625 6.324 1 96.19 88 LEU A CA 1
ATOM 732 C C . LEU A 1 88 ? -4.449 6.871 5.66 1 96.19 88 LEU A C 1
ATOM 734 O O . LEU A 1 88 ? -3.992 7.988 5.918 1 96.19 88 LEU A O 1
ATOM 738 N N . ASP A 1 89 ? -5.438 6.684 4.809 1 92.88 89 ASP A N 1
ATOM 739 C CA . ASP A 1 89 ? -6.082 7.82 4.16 1 92.88 89 ASP A CA 1
ATOM 740 C C . ASP A 1 89 ? -6.617 8.812 5.195 1 92.88 89 ASP A C 1
ATOM 742 O O . ASP A 1 89 ? -6.43 10.023 5.055 1 92.88 89 ASP A O 1
ATOM 746 N N . ILE A 1 90 ? -7.215 8.258 6.195 1 92.88 90 ILE A N 1
ATOM 747 C CA . ILE A 1 90 ? -7.824 9.086 7.227 1 92.88 90 ILE A CA 1
ATOM 748 C C . ILE A 1 90 ? -6.734 9.766 8.055 1 92.88 90 ILE A C 1
ATOM 750 O O . ILE A 1 90 ? -6.777 10.977 8.281 1 92.88 90 ILE A O 1
ATOM 754 N N . SER A 1 91 ? -5.777 8.977 8.453 1 95.69 91 SER A N 1
ATOM 755 C CA . SER A 1 91 ? -4.715 9.469 9.328 1 95.69 91 SER A CA 1
ATOM 756 C C . SER A 1 91 ? -3.879 10.539 8.633 1 95.69 91 SER A C 1
ATOM 758 O O . SER A 1 91 ? -3.641 11.609 9.188 1 95.69 91 SER A O 1
ATOM 760 N N . ARG A 1 92 ? -3.445 10.281 7.457 1 95.69 92 ARG A N 1
ATOM 761 C CA . ARG A 1 92 ? -2.623 11.219 6.711 1 95.69 92 ARG A CA 1
ATOM 762 C C . ARG A 1 92 ? -3.426 12.453 6.316 1 95.69 92 ARG A C 1
ATOM 764 O O . ARG A 1 92 ? -2.887 13.562 6.258 1 95.69 92 ARG A O 1
ATOM 771 N N . GLY A 1 93 ? -4.688 12.242 5.98 1 93.5 93 GLY A N 1
ATOM 772 C CA . GLY A 1 93 ? -5.539 13.383 5.715 1 93.5 93 GLY A CA 1
ATOM 773 C C . GLY A 1 93 ? -5.629 14.352 6.883 1 93.5 93 GLY A C 1
ATOM 774 O O . GLY A 1 93 ? -5.516 15.562 6.703 1 93.5 93 GLY A O 1
ATOM 775 N N . ASP A 1 94 ? -5.836 13.773 8.031 1 95.81 94 ASP A N 1
ATOM 776 C CA . ASP A 1 94 ? -5.879 14.578 9.25 1 95.81 94 ASP A CA 1
ATOM 777 C C . ASP A 1 94 ? -4.57 15.336 9.453 1 95.81 94 ASP A C 1
ATOM 779 O O . ASP A 1 94 ? -4.582 16.547 9.688 1 95.81 94 ASP A O 1
ATOM 783 N N . LEU A 1 95 ? -3.463 14.703 9.266 1 97.38 95 LEU A N 1
ATOM 784 C CA . LEU A 1 95 ? -2.15 15.305 9.461 1 97.38 95 LEU A CA 1
ATOM 785 C C . LEU A 1 95 ? -1.929 16.453 8.484 1 97.38 95 LEU A C 1
ATOM 787 O O . LEU A 1 95 ? -1.601 17.578 8.891 1 97.38 95 LEU A O 1
ATOM 791 N N . MET A 1 96 ? -2.115 16.188 7.207 1 96.19 96 MET A N 1
ATOM 792 C CA . MET A 1 96 ? -1.744 17.125 6.156 1 96.19 96 MET A CA 1
ATOM 793 C C . MET A 1 96 ? -2.639 18.359 6.195 1 96.19 96 MET A C 1
ATOM 795 O O . MET A 1 96 ? -2.186 19.469 5.91 1 96.19 96 MET A O 1
ATOM 799 N N . THR A 1 97 ? -3.9 18.156 6.559 1 94.5 97 THR A N 1
ATOM 800 C CA . THR A 1 97 ? -4.812 19.297 6.637 1 94.5 97 THR A CA 1
ATOM 801 C C . THR A 1 97 ? -4.508 20.156 7.863 1 94.5 97 THR A C 1
ATOM 803 O O . THR A 1 97 ? -4.809 21.344 7.887 1 94.5 97 THR A O 1
ATOM 806 N N . LYS A 1 98 ? -3.873 19.531 8.883 1 96.69 98 LYS A N 1
ATOM 807 C CA . LYS A 1 98 ? -3.479 20.281 10.07 1 96.69 98 LYS A CA 1
ATOM 808 C C . LYS A 1 98 ? -2.16 21.016 9.836 1 96.69 98 LYS A C 1
ATOM 810 O O . LYS A 1 98 ? -2.064 22.219 10.078 1 96.69 98 LYS A O 1
ATOM 815 N N . ILE A 1 99 ? -1.172 20.359 9.305 1 97.44 99 ILE A N 1
ATOM 816 C CA . ILE A 1 99 ? 0.152 20.938 9.102 1 97.44 99 ILE A CA 1
ATOM 817 C C . ILE A 1 99 ? 0.059 22.109 8.117 1 97.44 99 ILE A C 1
ATOM 819 O O . ILE A 1 99 ? 0.671 23.156 8.328 1 97.44 99 ILE A O 1
ATOM 823 N N . PHE A 1 100 ? -0.71 21.969 7.074 1 95.69 100 PHE A N 1
ATOM 824 C CA . PHE A 1 100 ? -0.802 22.984 6.031 1 95.69 100 PHE A CA 1
ATOM 825 C C . PHE A 1 100 ? -2.125 23.734 6.117 1 95.69 100 PHE A C 1
ATOM 827 O O . PHE A 1 100 ? -2.627 24.234 5.109 1 95.69 100 PHE A O 1
ATOM 834 N N . GLN A 1 101 ? -2.715 23.734 7.285 1 94.56 101 GLN A N 1
ATOM 835 C CA . GLN A 1 101 ? -4.004 24.391 7.48 1 94.56 101 GLN A CA 1
ATOM 836 C C . GLN A 1 101 ? -3.971 25.844 6.984 1 94.56 101 GLN A C 1
ATOM 838 O O . GLN A 1 101 ? -4.859 26.266 6.246 1 94.56 101 GLN A O 1
ATOM 843 N N . LYS A 1 102 ? -2.934 26.594 7.387 1 93.94 102 LYS A N 1
ATOM 844 C CA . LYS A 1 102 ? -2.805 27.984 6.977 1 93.94 102 LYS A CA 1
ATOM 845 C C . LYS A 1 102 ? -2.797 28.109 5.457 1 93.94 102 LYS A C 1
ATOM 847 O O . LYS A 1 102 ? -3.381 29.047 4.906 1 93.94 102 LYS A O 1
ATOM 852 N N . LEU A 1 103 ? -2.152 27.188 4.828 1 92.25 103 LEU A N 1
ATOM 853 C CA . LEU A 1 103 ? -2.098 27.203 3.371 1 92.25 103 LEU A CA 1
ATOM 854 C C . LEU A 1 103 ? -3.48 26.969 2.773 1 92.25 103 LEU A C 1
ATOM 856 O O . LEU A 1 103 ? -3.904 27.703 1.875 1 92.25 103 LEU A O 1
ATOM 860 N N . PHE A 1 104 ? -4.238 26 3.268 1 89.81 104 PHE A N 1
ATOM 861 C CA . PHE A 1 104 ? -5.539 25.625 2.736 1 89.81 104 PHE A CA 1
ATOM 862 C C . PHE A 1 104 ? -6.551 26.75 2.924 1 89.81 104 PHE A C 1
ATOM 864 O O . PHE A 1 104 ? -7.375 27 2.041 1 89.81 104 PHE A O 1
ATOM 871 N N . ILE A 1 105 ? -6.477 27.453 4.008 1 89.56 105 ILE A N 1
ATOM 872 C CA . ILE A 1 105 ? -7.539 28.406 4.328 1 89.56 105 ILE A CA 1
ATOM 873 C C . ILE A 1 105 ? -7.211 29.766 3.74 1 89.56 105 ILE A C 1
ATOM 875 O O . ILE A 1 105 ? -8.078 30.641 3.66 1 89.56 105 ILE A O 1
ATOM 879 N N . ASN A 1 106 ? -5.98 29.953 3.342 1 87.69 106 ASN A N 1
ATOM 880 C CA . ASN A 1 106 ? -5.602 31.266 2.834 1 87.69 106 ASN A CA 1
ATOM 881 C C . ASN A 1 106 ? -5.32 31.234 1.335 1 87.69 106 ASN A C 1
ATOM 883 O O . ASN A 1 106 ? -5.211 32.281 0.694 1 87.69 106 ASN A O 1
ATOM 887 N N . ALA A 1 107 ? -5.105 30.031 0.88 1 78.19 107 ALA A N 1
ATOM 888 C CA . ALA A 1 107 ? -4.762 29.938 -0.536 1 78.19 107 ALA A CA 1
ATOM 889 C C . ALA A 1 107 ? -5.945 30.328 -1.417 1 78.19 107 ALA A C 1
ATOM 891 O O . ALA A 1 107 ? -7.102 30.109 -1.044 1 78.19 107 ALA A O 1
ATOM 892 N N . LYS A 1 108 ? -5.633 31.016 -2.525 1 69.5 108 LYS A N 1
ATOM 893 C CA . LYS A 1 108 ? -6.652 31.469 -3.465 1 69.5 108 LYS A CA 1
ATOM 894 C C . LYS A 1 108 ? -7.297 30.297 -4.191 1 69.5 108 LYS A C 1
ATOM 896 O O . LYS A 1 108 ? -8.508 30.281 -4.434 1 69.5 108 LYS A O 1
ATOM 901 N N . LYS A 1 109 ? -6.336 29.375 -4.547 1 69.06 109 LYS A N 1
ATOM 902 C CA . LYS A 1 109 ? -6.812 28.156 -5.195 1 69.06 109 LYS A CA 1
ATOM 903 C C . LYS A 1 109 ? -6.723 26.969 -4.254 1 69.06 109 LYS A C 1
ATOM 905 O O . LYS A 1 109 ? -5.859 26.922 -3.375 1 69.06 109 LYS A O 1
ATOM 910 N N . TRP A 1 110 ? -7.691 26.109 -4.168 1 65.75 110 TRP A N 1
ATOM 911 C CA . TRP A 1 110 ? -7.746 24.938 -3.281 1 65.75 110 TRP A CA 1
ATOM 912 C C . TRP A 1 110 ? -6.59 23.984 -3.557 1 65.75 110 TRP A C 1
ATOM 914 O O . TRP A 1 110 ? -6.66 23.172 -4.473 1 65.75 110 TRP A O 1
ATOM 924 N N . PRO A 1 111 ? -5.609 24.281 -2.693 1 72.38 111 PRO A N 1
ATOM 925 C CA . PRO A 1 111 ? -4.504 23.328 -2.865 1 72.38 111 PRO A CA 1
ATOM 926 C C . PRO A 1 111 ? -4.922 21.891 -2.602 1 72.38 111 PRO A C 1
ATOM 928 O O . PRO A 1 111 ? -5.844 21.641 -1.821 1 72.38 111 PRO A O 1
ATOM 931 N N . TYR A 1 112 ? -4.457 21.016 -3.52 1 82.25 112 TYR A N 1
ATOM 932 C CA . TYR A 1 112 ? -4.746 19.609 -3.213 1 82.25 112 TYR A CA 1
ATOM 933 C C . TYR A 1 112 ? -3.461 18.797 -3.105 1 82.25 112 TYR A C 1
ATOM 935 O O . TYR A 1 112 ? -2.408 19.219 -3.588 1 82.25 112 TYR A O 1
ATOM 943 N N . VAL A 1 113 ? -3.506 17.812 -2.348 1 88.5 113 VAL A N 1
ATOM 944 C CA . VAL A 1 113 ? -2.359 17 -1.957 1 88.5 113 VAL A CA 1
ATOM 945 C C . VAL A 1 113 ? -2.523 15.57 -2.492 1 88.5 113 VAL A C 1
ATOM 947 O O . VAL A 1 113 ? -2.814 14.648 -1.732 1 88.5 113 VAL A O 1
ATOM 950 N N . PRO A 1 114 ? -2.256 15.344 -3.756 1 91.44 114 PRO A N 1
ATOM 951 C CA . PRO A 1 114 ? -2.408 14 -4.301 1 91.44 114 PRO A CA 1
ATOM 952 C C . PRO A 1 114 ? -1.306 13.047 -3.838 1 91.44 114 PRO A C 1
ATOM 954 O O . PRO A 1 114 ? -0.159 13.461 -3.66 1 91.44 114 PRO A O 1
ATOM 957 N N . VAL A 1 115 ? -1.706 11.844 -3.631 1 95.25 115 VAL A N 1
ATOM 958 C CA . VAL A 1 115 ? -0.782 10.781 -3.268 1 95.25 115 VAL A CA 1
ATOM 959 C C . VAL A 1 115 ? -0.096 10.242 -4.52 1 95.25 115 VAL A C 1
ATOM 961 O O . VAL A 1 115 ? -0.758 9.93 -5.516 1 95.25 115 VAL A O 1
ATOM 964 N N . ALA A 1 116 ? 1.197 10.164 -4.484 1 96.62 116 ALA A N 1
ATOM 965 C CA . ALA A 1 116 ? 1.957 9.609 -5.602 1 96.62 116 ALA A CA 1
ATOM 966 C C . ALA A 1 116 ? 2.232 8.125 -5.398 1 96.62 116 ALA A C 1
ATOM 968 O O . ALA A 1 116 ? 2.119 7.328 -6.332 1 96.62 116 ALA A O 1
ATOM 969 N N . ASN A 1 117 ? 2.666 7.738 -4.199 1 97.62 117 ASN A N 1
ATOM 970 C CA . ASN A 1 117 ? 2.855 6.32 -3.914 1 97.62 117 ASN A CA 1
ATOM 971 C C . ASN A 1 117 ? 2.721 6.027 -2.422 1 97.62 117 ASN A C 1
ATOM 973 O O . ASN A 1 117 ? 2.67 6.949 -1.606 1 97.62 117 ASN A O 1
ATOM 977 N N . VAL A 1 118 ? 2.504 4.773 -2.119 1 98.06 118 VAL A N 1
ATOM 978 C CA . VAL A 1 118 ? 2.381 4.309 -0.741 1 98.06 118 VAL A CA 1
ATOM 979 C C . VAL A 1 118 ? 3.197 3.033 -0.55 1 98.06 118 VAL A C 1
ATOM 981 O O . VAL A 1 118 ? 3.359 2.246 -1.485 1 98.06 118 VAL A O 1
ATOM 984 N N . PHE A 1 119 ? 3.754 2.926 0.583 1 98.31 119 PHE A N 1
ATOM 985 C CA . PHE A 1 119 ? 4.48 1.74 1.021 1 98.31 119 PHE A CA 1
ATOM 986 C C . PHE A 1 119 ? 4.066 1.344 2.434 1 98.31 119 PHE A C 1
ATOM 988 O O . PHE A 1 119 ? 3.867 2.205 3.293 1 98.31 119 PHE A O 1
ATOM 995 N N . THR A 1 120 ? 3.869 0.068 2.686 1 98.38 120 THR A N 1
ATOM 996 C CA . THR A 1 120 ? 3.605 -0.413 4.039 1 98.38 120 THR A CA 1
ATOM 997 C C . THR A 1 120 ? 4.387 -1.694 4.316 1 98.38 120 THR A C 1
ATOM 999 O O . THR A 1 120 ? 4.352 -2.635 3.521 1 98.38 120 THR A O 1
ATOM 1002 N N . ASN A 1 121 ? 5.133 -1.673 5.336 1 98.12 121 ASN A N 1
ATOM 1003 C CA . ASN A 1 121 ? 5.789 -2.852 5.895 1 98.12 121 ASN A CA 1
ATOM 1004 C C . ASN A 1 121 ? 4.996 -3.434 7.062 1 98.12 121 ASN A C 1
ATOM 1006 O O . ASN A 1 121 ? 4.719 -2.734 8.039 1 98.12 121 ASN A O 1
ATOM 1010 N N . PHE A 1 122 ? 4.609 -4.715 6.965 1 97.25 122 PHE A N 1
ATOM 1011 C CA . PHE A 1 122 ? 3.838 -5.371 8.016 1 97.25 122 PHE A CA 1
ATOM 1012 C C . PHE A 1 122 ? 4.754 -6.145 8.953 1 97.25 122 PHE A C 1
ATOM 1014 O O . PHE A 1 122 ? 5.379 -7.129 8.547 1 97.25 122 PHE A O 1
ATOM 1021 N N . LEU A 1 123 ? 4.789 -5.754 10.195 1 96.44 123 LEU A N 1
ATOM 1022 C CA . LEU A 1 123 ? 5.754 -6.309 11.141 1 96.44 123 LEU A CA 1
ATOM 1023 C C . LEU A 1 123 ? 5.07 -7.238 12.133 1 96.44 123 LEU A C 1
ATOM 1025 O O . LEU A 1 123 ? 5.582 -8.32 12.438 1 96.44 123 LEU A O 1
ATOM 1029 N N . LYS A 1 124 ? 4.004 -6.789 12.641 1 96.12 124 LYS A N 1
ATOM 1030 C CA . LYS A 1 124 ? 3.221 -7.562 13.602 1 96.12 124 LYS A CA 1
ATOM 1031 C C . LYS A 1 124 ? 1.73 -7.496 13.281 1 96.12 124 LYS A C 1
ATOM 1033 O O . LYS A 1 124 ? 1.223 -6.445 12.883 1 96.12 124 LYS A O 1
ATOM 1038 N N . GLU A 1 125 ? 1.065 -8.57 13.508 1 95.12 125 GLU A N 1
ATOM 1039 C CA . GLU A 1 125 ? -0.36 -8.633 13.203 1 95.12 125 GLU A CA 1
ATOM 1040 C C . GLU A 1 125 ? -1.184 -7.887 14.242 1 95.12 125 GLU A C 1
ATOM 1042 O O . GLU A 1 125 ? -0.76 -7.746 15.391 1 95.12 125 GLU A O 1
ATOM 1047 N N . ILE A 1 126 ? -2.264 -7.336 13.828 1 96.31 126 ILE A N 1
ATOM 1048 C CA . ILE A 1 126 ? -3.266 -6.754 14.719 1 96.31 126 ILE A CA 1
ATOM 1049 C C . ILE A 1 126 ? -4.484 -7.668 14.789 1 96.31 126 ILE A C 1
ATOM 1051 O O . ILE A 1 126 ? -5.102 -7.973 13.766 1 96.31 126 ILE A O 1
ATOM 1055 N N . LYS A 1 127 ? -4.871 -8.086 15.945 1 94.31 127 LYS A N 1
ATOM 1056 C CA . LYS A 1 127 ? -5.945 -9.055 16.141 1 94.31 127 LYS A CA 1
ATOM 1057 C C . LYS A 1 127 ? -7.312 -8.375 16.078 1 94.31 127 LYS A C 1
ATOM 1059 O O . LYS A 1 127 ? -7.41 -7.156 16.25 1 94.31 127 LYS A O 1
ATOM 1064 N N . PRO A 1 128 ? -8.289 -9.203 15.852 1 91.25 128 PRO A N 1
ATOM 1065 C CA . PRO A 1 128 ? -9.633 -8.625 15.852 1 91.25 128 PRO A CA 1
ATOM 1066 C C . PRO A 1 128 ? -9.977 -7.93 17.172 1 91.25 128 PRO A C 1
ATOM 1068 O O . PRO A 1 128 ? -9.68 -8.461 18.25 1 91.25 128 PRO A O 1
ATOM 1071 N N . PHE A 1 129 ? -10.492 -6.762 17.125 1 91.81 129 PHE A N 1
ATOM 1072 C CA . PHE A 1 129 ? -10.961 -5.953 18.25 1 91.81 129 PHE A CA 1
ATOM 1073 C C . PHE A 1 129 ? -9.789 -5.367 19.031 1 91.81 129 PHE A C 1
ATOM 1075 O O . PHE A 1 129 ? -9.977 -4.676 20.031 1 91.81 129 PHE A O 1
ATOM 1082 N N . GLN A 1 130 ? -8.617 -5.68 18.562 1 94.94 130 GLN A N 1
ATOM 1083 C CA . GLN A 1 130 ? -7.445 -5.117 19.234 1 94.94 130 GLN A CA 1
ATOM 1084 C C . GLN A 1 130 ? -7.332 -3.617 18.969 1 94.94 130 GLN A C 1
ATOM 1086 O O . GLN A 1 130 ? -7.488 -3.164 17.844 1 94.94 130 GLN A O 1
ATOM 1091 N N . LYS A 1 131 ? -7.137 -2.881 20.031 1 96 131 LYS A N 1
ATOM 1092 C CA . LYS A 1 131 ? -6.922 -1.441 19.906 1 96 131 LYS A CA 1
ATOM 1093 C C . LYS A 1 131 ? -5.531 -1.137 19.359 1 96 131 LYS A C 1
ATOM 1095 O O . LYS A 1 131 ? -4.559 -1.811 19.703 1 96 131 LYS A O 1
ATOM 1100 N N . TYR A 1 132 ? -5.426 -0.164 18.484 1 97.44 132 TYR A N 1
ATOM 1101 C CA . TYR A 1 132 ? -4.145 0.3 17.969 1 97.44 132 TYR A CA 1
ATOM 1102 C C . TYR A 1 132 ? -4.184 1.797 17.672 1 97.44 132 TYR A C 1
ATOM 1104 O O . TYR A 1 132 ? -5.262 2.398 17.641 1 97.44 132 TYR A O 1
ATOM 1112 N N . ALA A 1 133 ? -3.029 2.406 17.547 1 97.69 133 ALA A N 1
ATOM 1113 C CA . ALA A 1 133 ? -2.877 3.82 17.203 1 97.69 133 ALA A CA 1
ATOM 1114 C C . ALA A 1 133 ? -2.096 3.994 15.914 1 97.69 133 ALA A C 1
ATOM 1116 O O . ALA A 1 133 ? -1.228 3.178 15.586 1 97.69 133 ALA A O 1
ATOM 1117 N N . VAL A 1 134 ? -2.479 4.961 15.164 1 97.81 134 VAL A N 1
ATOM 1118 C CA . VAL A 1 134 ? -1.731 5.359 13.977 1 97.81 134 VAL A CA 1
ATOM 1119 C C . VAL A 1 134 ? -1.145 6.754 14.18 1 97.81 134 VAL A C 1
ATOM 1121 O O . VAL A 1 134 ? -1.885 7.73 14.32 1 97.81 134 VAL A O 1
ATOM 1124 N N . LYS A 1 135 ? 0.126 6.828 14.25 1 97.88 135 LYS A N 1
ATOM 1125 C CA . LYS A 1 135 ? 0.821 8.109 14.328 1 97.88 135 LYS A CA 1
ATOM 1126 C C . LYS A 1 135 ? 1.43 8.492 12.984 1 97.88 135 LYS A C 1
ATOM 1128 O O . LYS A 1 135 ? 2.211 7.727 12.414 1 97.88 135 LYS A O 1
ATOM 1133 N N . SER A 1 136 ? 1.04 9.586 12.5 1 98.31 136 SER A N 1
ATOM 1134 C CA . SER A 1 136 ? 1.544 10.055 11.211 1 98.31 136 SER A CA 1
ATOM 1135 C C . SER A 1 136 ? 2.277 11.391 11.352 1 98.31 136 SER A C 1
ATOM 1137 O O . SER A 1 136 ? 1.838 12.266 12.094 1 98.31 136 SER A O 1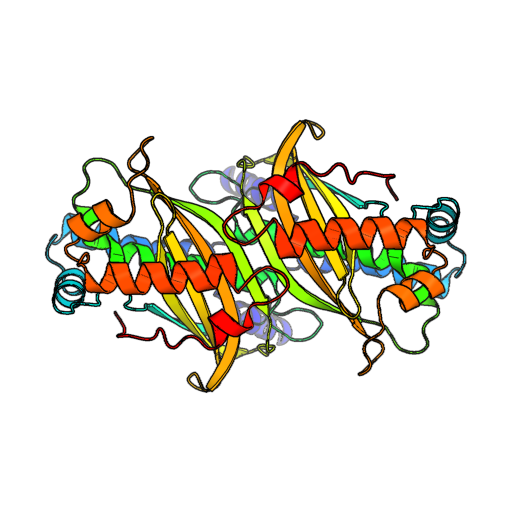
ATOM 1139 N N . SER A 1 137 ? 3.412 11.57 10.711 1 98.69 137 SER A N 1
ATOM 1140 C CA . SER A 1 137 ? 4.199 12.797 10.703 1 98.69 137 SER A CA 1
ATOM 1141 C C . SER A 1 137 ? 4.984 12.938 9.398 1 98.69 137 SER A C 1
ATOM 1143 O O . SER A 1 137 ? 5.254 11.945 8.727 1 98.69 137 SER A O 1
ATOM 1145 N N . ILE A 1 138 ? 5.281 14.117 9.039 1 98.81 138 ILE A N 1
ATOM 1146 C CA . ILE A 1 138 ? 6.156 14.344 7.898 1 98.81 138 ILE A CA 1
ATOM 1147 C C . ILE A 1 138 ? 7.574 13.891 8.234 1 98.81 138 ILE A C 1
ATOM 1149 O O . ILE A 1 138 ? 8.148 14.305 9.242 1 98.81 138 ILE A O 1
ATOM 1153 N N . LEU A 1 139 ? 8.102 12.992 7.422 1 98.75 139 LEU A N 1
ATOM 1154 C CA . LEU A 1 139 ? 9.445 12.461 7.621 1 98.75 139 LEU A CA 1
ATOM 1155 C C . LEU A 1 139 ? 10.492 13.367 6.977 1 98.75 139 LEU A C 1
ATOM 1157 O O . LEU A 1 139 ? 11.516 13.68 7.59 1 98.75 139 LEU A O 1
ATOM 1161 N N . CYS A 1 140 ? 10.242 13.719 5.777 1 98.75 140 CYS A N 1
ATOM 1162 C CA . CYS A 1 140 ? 11.164 14.539 5.004 1 98.75 140 CYS A CA 1
ATOM 1163 C C . CYS A 1 140 ? 10.516 15.039 3.719 1 98.75 140 CYS A C 1
ATOM 1165 O O . CYS A 1 140 ? 9.344 14.734 3.453 1 98.75 140 CYS A O 1
ATOM 1167 N N . TRP A 1 141 ? 11.242 15.906 3.021 1 98.56 141 TRP A N 1
ATOM 1168 C CA . TRP A 1 141 ? 10.812 16.406 1.722 1 98.56 141 TRP A CA 1
ATOM 1169 C C . TRP A 1 141 ? 12.016 16.719 0.835 1 98.56 141 TRP A C 1
ATOM 1171 O O . TRP A 1 141 ? 13.141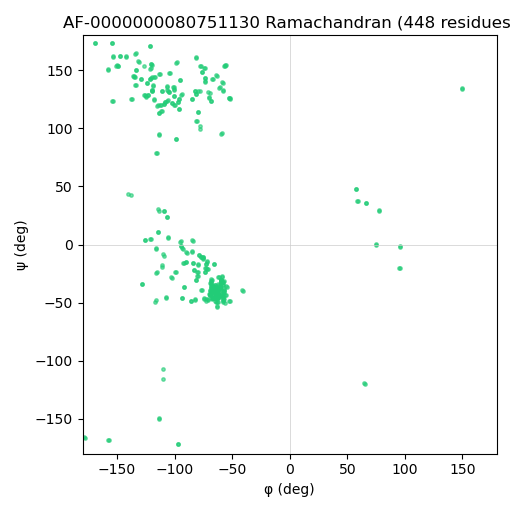 16.859 1.326 1 98.56 141 TRP A O 1
ATOM 1181 N N . ASP A 1 142 ? 11.812 16.656 -0.424 1 97.25 142 ASP A N 1
ATOM 1182 C CA . ASP A 1 142 ? 12.773 17.188 -1.381 1 97.25 142 ASP A CA 1
ATOM 1183 C C . ASP A 1 142 ? 12.188 18.391 -2.127 1 97.25 142 ASP A C 1
ATOM 1185 O O . ASP A 1 142 ? 11.438 19.172 -1.552 1 97.25 142 ASP A O 1
ATOM 1189 N N . ASN A 1 143 ? 12.586 18.594 -3.33 1 96.56 143 ASN A N 1
ATOM 1190 C CA . ASN A 1 143 ? 12.164 19.812 -4.027 1 96.56 143 ASN A CA 1
ATOM 1191 C C . ASN A 1 143 ? 10.695 19.734 -4.453 1 96.56 143 ASN A C 1
ATOM 1193 O O . ASN A 1 143 ? 10.062 20.75 -4.699 1 96.56 143 ASN A O 1
ATOM 1197 N N . LYS A 1 144 ? 10.188 18.516 -4.52 1 96.5 144 LYS A N 1
ATOM 1198 C CA . LYS A 1 144 ? 8.852 18.344 -5.09 1 96.5 144 LYS A CA 1
ATOM 1199 C C . LYS A 1 144 ? 7.949 17.547 -4.16 1 96.5 144 LYS A C 1
ATOM 1201 O O . LYS A 1 144 ? 6.75 17.812 -4.051 1 96.5 144 LYS A O 1
ATOM 1206 N N . TRP A 1 145 ? 8.586 16.625 -3.479 1 97.62 145 TRP A N 1
ATOM 1207 C CA . TRP A 1 145 ? 7.777 15.602 -2.814 1 97.62 145 TRP A CA 1
ATOM 1208 C C . TRP A 1 145 ? 7.883 15.727 -1.299 1 97.62 145 TRP A C 1
ATOM 1210 O O . TRP A 1 145 ? 8.914 16.141 -0.775 1 97.62 145 TRP A O 1
ATOM 1220 N N . ILE A 1 146 ? 6.812 15.414 -0.645 1 98.38 146 ILE A N 1
ATOM 1221 C CA . ILE A 1 146 ? 6.77 15.266 0.806 1 98.38 146 ILE A CA 1
ATOM 1222 C C . ILE A 1 146 ? 6.555 13.797 1.166 1 98.38 146 ILE A C 1
ATOM 1224 O O . ILE A 1 146 ? 5.707 13.125 0.578 1 98.38 146 ILE A O 1
ATOM 1228 N N . TYR A 1 147 ? 7.352 13.297 2.072 1 98.69 147 TYR A N 1
ATOM 1229 C CA . TYR A 1 147 ? 7.223 11.922 2.539 1 98.69 147 TYR A CA 1
ATOM 1230 C C . TYR A 1 147 ? 6.668 11.875 3.957 1 98.69 147 TYR A C 1
ATOM 1232 O O . TYR A 1 147 ? 7.254 12.445 4.879 1 98.69 147 TYR A O 1
ATOM 1240 N N . VAL A 1 148 ? 5.566 11.195 4.113 1 98.69 148 VAL A N 1
ATOM 1241 C CA . VAL A 1 148 ? 4.895 11.039 5.402 1 98.69 148 VAL A CA 1
ATOM 1242 C C . VAL A 1 148 ? 5.109 9.625 5.934 1 98.69 148 VAL A C 1
ATOM 1244 O O . VAL A 1 148 ? 4.988 8.648 5.188 1 98.69 148 VAL A O 1
ATOM 1247 N N . MET A 1 149 ? 5.477 9.531 7.172 1 98.62 149 MET A N 1
ATOM 1248 C CA . MET A 1 149 ? 5.629 8.25 7.844 1 98.62 149 MET A CA 1
ATOM 1249 C C . MET A 1 149 ? 4.465 7.992 8.797 1 98.62 149 MET A C 1
ATOM 1251 O O . MET A 1 149 ? 4.078 8.875 9.562 1 98.62 149 MET A O 1
ATOM 1255 N N . SER A 1 150 ? 3.861 6.852 8.742 1 98.56 150 SER A N 1
ATOM 1256 C CA . SER A 1 150 ? 2.795 6.43 9.648 1 98.56 150 SER A CA 1
ATOM 1257 C C . SER A 1 150 ? 3.152 5.125 10.352 1 98.56 150 SER A C 1
ATOM 1259 O O . SER A 1 150 ? 3.516 4.145 9.703 1 98.56 150 SER A O 1
ATOM 1261 N N . LYS A 1 151 ? 3.043 5.113 11.625 1 98.06 151 LYS A N 1
ATOM 1262 C CA . LYS A 1 151 ? 3.326 3.928 12.43 1 98.06 151 LYS A CA 1
ATOM 1263 C C . LYS A 1 151 ? 2.064 3.412 13.109 1 98.06 151 LYS A C 1
ATOM 1265 O O . LYS A 1 151 ? 1.394 4.156 13.828 1 98.06 151 LYS A O 1
ATOM 1270 N N . PHE A 1 152 ? 1.693 2.203 12.82 1 98.31 152 PHE A N 1
ATOM 1271 C CA . PHE A 1 152 ? 0.664 1.498 13.578 1 98.31 152 PHE A CA 1
ATOM 1272 C C . PHE A 1 152 ? 1.26 0.826 14.812 1 98.31 152 PHE A C 1
ATOM 1274 O O . PHE A 1 152 ? 2.199 0.035 14.695 1 98.31 152 PHE A O 1
ATOM 1281 N N . THR A 1 153 ? 0.717 1.125 15.898 1 97.88 153 THR A N 1
ATOM 1282 C CA . THR A 1 153 ? 1.271 0.557 17.125 1 97.88 153 THR A CA 1
ATOM 1283 C C . THR A 1 153 ? 0.161 0.007 18.016 1 97.88 153 THR A C 1
ATOM 1285 O O . THR A 1 153 ? -0.983 0.462 17.938 1 97.88 153 THR A O 1
ATOM 1288 N N . THR A 1 154 ? 0.512 -0.966 18.734 1 97.5 154 THR A N 1
ATOM 1289 C CA . THR A 1 154 ? -0.356 -1.521 19.766 1 97.5 154 THR A CA 1
ATOM 1290 C C . THR A 1 154 ? 0.321 -1.458 21.141 1 97.5 154 THR A C 1
ATOM 1292 O O . THR A 1 154 ? 1.48 -1.053 21.234 1 97.5 154 THR A O 1
ATOM 1295 N N . ASN A 1 155 ? -0.42 -1.747 22.188 1 95.88 155 ASN A N 1
ATOM 1296 C CA . ASN A 1 155 ? 0.1 -1.753 23.547 1 95.88 155 ASN A CA 1
ATOM 1297 C C . ASN A 1 155 ? 0.697 -0.401 23.922 1 95.88 155 ASN A C 1
ATOM 1299 O O . ASN A 1 155 ? 1.846 -0.327 24.359 1 95.88 155 ASN A O 1
ATOM 1303 N N . ASN A 1 156 ? -0.04 0.691 23.641 1 92.06 156 ASN A N 1
ATOM 1304 C CA . ASN A 1 156 ? 0.312 2.061 24 1 92.06 156 ASN A CA 1
ATOM 1305 C C . ASN A 1 156 ? 1.653 2.471 23.391 1 92.06 156 ASN A C 1
ATOM 1307 O O . ASN A 1 156 ? 2.508 3.023 24.094 1 92.06 156 ASN A O 1
ATOM 1311 N N . GLY A 1 157 ? 1.884 2.01 22.188 1 91.44 157 GLY A N 1
ATOM 1312 C CA . GLY A 1 157 ? 3.055 2.465 21.469 1 91.44 157 GLY A CA 1
ATOM 1313 C C . GLY A 1 157 ? 4.242 1.528 21.594 1 91.44 157 GLY A C 1
ATOM 1314 O O . GLY A 1 157 ? 5.266 1.725 20.938 1 91.44 157 GLY A O 1
ATOM 1315 N N . LYS A 1 158 ? 4.176 0.444 22.328 1 93.44 158 LYS A N 1
ATOM 1316 C CA . LYS A 1 158 ? 5.309 -0.43 22.609 1 93.44 158 LYS A CA 1
ATOM 1317 C C . LYS A 1 158 ? 5.574 -1.391 21.453 1 93.44 158 LYS A C 1
ATOM 1319 O O . LYS A 1 158 ? 6.719 -1.792 21.234 1 93.44 158 LYS A O 1
ATOM 1324 N N . ASN A 1 159 ? 4.477 -1.769 20.719 1 96.5 159 ASN A N 1
ATOM 1325 C CA . ASN A 1 159 ? 4.613 -2.711 19.625 1 96.5 159 ASN A CA 1
ATOM 1326 C C . ASN A 1 159 ? 4.367 -2.035 18.266 1 96.5 159 ASN A C 1
ATOM 1328 O O . ASN A 1 159 ? 3.264 -1.554 18.016 1 96.5 159 ASN A O 1
ATOM 1332 N N . LEU A 1 160 ? 5.379 -1.985 17.5 1 97.38 160 LEU A N 1
ATOM 1333 C CA . LEU A 1 160 ? 5.227 -1.483 16.141 1 97.38 160 LEU A CA 1
ATOM 1334 C C . LEU A 1 160 ? 4.645 -2.557 15.219 1 97.38 160 LEU A C 1
ATOM 1336 O O . LEU A 1 160 ? 5.289 -3.574 14.961 1 97.38 160 LEU A O 1
ATOM 1340 N N . CYS A 1 161 ? 3.459 -2.33 14.734 1 98 161 CYS A N 1
ATOM 1341 C CA . CYS A 1 161 ? 2.758 -3.32 13.922 1 98 161 CYS A CA 1
ATOM 1342 C C . CYS A 1 161 ? 3.041 -3.113 12.438 1 98 161 CYS A C 1
ATOM 1344 O O . CYS A 1 161 ? 3.084 -4.074 11.672 1 98 161 CYS A O 1
ATOM 1346 N N . SER A 1 162 ? 3.145 -1.881 12.062 1 98 162 SER A N 1
ATOM 1347 C CA . SER A 1 162 ? 3.461 -1.594 10.664 1 98 162 SER A CA 1
ATOM 1348 C C . SER A 1 162 ? 4.059 -0.199 10.508 1 98 162 SER A C 1
ATOM 1350 O O . SER A 1 162 ? 3.822 0.68 11.336 1 98 162 SER A O 1
ATOM 1352 N N . LEU A 1 163 ? 4.883 -0.001 9.539 1 98.25 163 LEU A N 1
ATOM 1353 C CA . LEU A 1 163 ? 5.441 1.271 9.094 1 98.25 163 LEU A CA 1
ATOM 1354 C C . LEU A 1 163 ? 5.023 1.577 7.656 1 98.25 163 LEU A C 1
ATOM 1356 O O . LEU A 1 163 ? 5.207 0.749 6.762 1 98.25 163 LEU A O 1
ATOM 1360 N N . SER A 1 164 ? 4.441 2.719 7.516 1 98.5 164 SER A N 1
ATOM 1361 C CA . SER A 1 164 ? 3.982 3.117 6.188 1 98.5 164 SER A CA 1
ATOM 1362 C C . SER A 1 164 ? 4.633 4.422 5.75 1 98.5 164 SER A C 1
ATOM 1364 O O . SER A 1 164 ? 4.887 5.305 6.57 1 98.5 164 SER A O 1
ATOM 1366 N N . LEU A 1 165 ? 4.941 4.48 4.48 1 98.56 165 LEU A N 1
ATOM 1367 C CA . LEU A 1 165 ? 5.43 5.699 3.84 1 98.56 165 LEU A CA 1
ATOM 1368 C C . LEU A 1 165 ? 4.492 6.133 2.719 1 98.56 165 LEU A C 1
ATOM 1370 O O . LEU A 1 165 ? 3.994 5.301 1.959 1 98.56 165 LEU A O 1
ATOM 1374 N N . THR A 1 166 ? 4.18 7.383 2.709 1 98.56 166 THR A N 1
ATOM 1375 C CA . THR A 1 166 ? 3.371 7.957 1.641 1 98.56 166 THR A CA 1
ATOM 1376 C C . THR A 1 166 ? 4.074 9.156 1.014 1 98.56 166 THR A C 1
ATOM 1378 O O . THR A 1 166 ? 4.602 10.016 1.726 1 98.56 166 THR A O 1
ATOM 1381 N N . LYS A 1 167 ? 4.195 9.172 -0.271 1 98.31 167 LYS A N 1
ATOM 1382 C CA . LYS A 1 167 ? 4.762 10.266 -1.05 1 98.31 167 LYS A CA 1
ATOM 1383 C C . LYS A 1 167 ? 3.668 11.188 -1.585 1 98.31 167 LYS A C 1
ATOM 1385 O O . LYS A 1 167 ? 2.754 10.734 -2.275 1 98.31 167 LYS A O 1
ATOM 1390 N N . TYR A 1 168 ? 3.797 12.5 -1.27 1 97.19 168 TYR A N 1
ATOM 1391 C CA . TYR A 1 168 ? 2.801 13.492 -1.665 1 97.19 168 TYR A CA 1
ATOM 1392 C C . TYR A 1 168 ? 3.426 14.57 -2.539 1 97.19 168 TYR A C 1
ATOM 1394 O O . TYR A 1 168 ? 4.633 14.812 -2.473 1 97.19 168 TYR A O 1
ATOM 1402 N N . VAL A 1 169 ? 2.545 15.125 -3.283 1 95.62 169 VAL A N 1
ATOM 1403 C CA . VAL A 1 169 ? 2.896 16.375 -3.957 1 95.62 169 VAL A CA 1
ATOM 1404 C C . VAL A 1 169 ? 1.89 17.453 -3.59 1 95.62 169 VAL A C 1
ATOM 1406 O O . VAL A 1 169 ? 0.697 17.188 -3.441 1 95.62 169 VAL A O 1
ATOM 1409 N N . LEU A 1 170 ? 2.33 18.641 -3.346 1 94.19 170 LEU A N 1
ATOM 1410 C CA . LEU A 1 170 ? 1.46 19.781 -3.105 1 94.19 170 LEU A CA 1
ATOM 1411 C C . LEU A 1 170 ? 1.199 20.547 -4.398 1 94.19 170 LEU A C 1
ATOM 1413 O O . LEU A 1 170 ? 2.139 20.922 -5.102 1 94.19 170 LEU A O 1
ATOM 1417 N N . LYS A 1 171 ? -0.059 20.75 -4.598 1 90.94 171 LYS A N 1
ATOM 1418 C CA . LYS A 1 171 ? -0.415 21.453 -5.828 1 90.94 171 LYS A CA 1
ATOM 1419 C C . LYS A 1 171 ? -1.354 22.625 -5.543 1 90.94 171 LYS A C 1
ATOM 1421 O O . LYS A 1 171 ? -2.193 22.547 -4.645 1 90.94 171 LYS A O 1
ATOM 1426 N N . ASP A 1 172 ? -1.174 23.656 -6.227 1 87 172 ASP A N 1
ATOM 1427 C CA . ASP A 1 172 ? -2.098 24.781 -6.344 1 87 172 ASP A CA 1
ATOM 1428 C C . ASP A 1 172 ? -2.652 24.891 -7.766 1 87 172 ASP A C 1
ATOM 1430 O O . ASP A 1 172 ? -2.055 25.547 -8.625 1 87 172 ASP A O 1
ATOM 1434 N N . GLY A 1 173 ? -3.83 24.281 -7.906 1 79.56 173 GLY A N 1
ATOM 1435 C CA . GLY A 1 173 ? -4.273 24.062 -9.273 1 79.56 173 GLY A CA 1
ATOM 1436 C C . GLY A 1 173 ? -3.379 23.109 -10.055 1 79.56 173 GLY A C 1
ATOM 1437 O O . GLY A 1 173 ? -3.125 21.984 -9.609 1 79.56 173 GLY A O 1
ATOM 1438 N N . ARG A 1 174 ? -2.785 23.703 -11.211 1 81.81 174 ARG A N 1
ATOM 1439 C CA . ARG A 1 174 ? -1.925 22.859 -12.031 1 81.81 174 ARG A CA 1
ATOM 1440 C C . ARG A 1 174 ? -0.46 23.016 -11.641 1 81.81 174 ARG A C 1
ATOM 1442 O O . ARG A 1 174 ? 0.404 22.297 -12.125 1 81.81 174 ARG A O 1
ATOM 1449 N N . LYS A 1 175 ? -0.25 23.828 -10.734 1 87.94 175 LYS A N 1
ATOM 1450 C CA . LYS A 1 175 ? 1.132 24.125 -10.375 1 87.94 175 LYS A CA 1
ATOM 1451 C C . LYS A 1 175 ? 1.556 23.375 -9.125 1 87.94 175 LYS A C 1
ATOM 1453 O O . LYS A 1 175 ? 0.815 23.328 -8.141 1 87.94 175 LYS A O 1
ATOM 1458 N N . THR A 1 176 ? 2.721 22.828 -9.203 1 93.25 176 THR A N 1
ATOM 1459 C CA . THR A 1 176 ? 3.309 22.172 -8.047 1 93.25 176 THR A CA 1
ATOM 1460 C C . THR A 1 176 ? 3.965 23.172 -7.113 1 93.25 176 THR A C 1
ATOM 1462 O O . THR A 1 176 ? 4.695 24.062 -7.562 1 93.25 176 THR A O 1
ATOM 1465 N N . ILE A 1 177 ? 3.691 23.094 -5.828 1 93.62 177 ILE A N 1
ATOM 1466 C CA . ILE A 1 177 ? 4.297 23.938 -4.805 1 93.62 177 ILE A CA 1
ATOM 1467 C C . ILE A 1 177 ? 5.414 23.188 -4.098 1 93.62 177 ILE A C 1
ATOM 1469 O O . ILE A 1 177 ? 5.172 22.125 -3.502 1 93.62 177 ILE A O 1
ATOM 1473 N N . PRO A 1 178 ? 6.586 23.719 -4.18 1 96.44 178 PRO A N 1
ATOM 1474 C CA . PRO A 1 178 ? 7.648 23.062 -3.408 1 96.44 178 PRO A CA 1
ATOM 1475 C C . PRO A 1 178 ? 7.34 23 -1.914 1 96.44 178 PRO A C 1
ATOM 1477 O O . PRO A 1 178 ? 6.84 23.969 -1.343 1 96.44 178 PRO A O 1
ATOM 1480 N N . PRO A 1 179 ? 7.656 21.922 -1.31 1 97.38 179 PRO A N 1
ATOM 1481 C CA . PRO A 1 179 ? 7.34 21.75 0.111 1 97.38 179 PRO A CA 1
ATOM 1482 C C . PRO A 1 179 ? 7.953 22.844 0.985 1 97.38 179 PRO A C 1
ATOM 1484 O O . PRO A 1 179 ? 7.301 23.344 1.904 1 97.38 179 PRO A O 1
ATOM 1487 N N . SER A 1 180 ? 9.164 23.234 0.728 1 97.62 180 SER A N 1
ATOM 1488 C CA . SER A 1 180 ? 9.82 24.266 1.516 1 97.62 180 SER A CA 1
ATOM 1489 C C . SER A 1 180 ? 9.047 25.578 1.459 1 97.62 180 SER A C 1
ATOM 1491 O O . SER A 1 180 ? 8.898 26.266 2.473 1 97.62 180 SER A O 1
ATOM 1493 N N . GLU A 1 181 ? 8.508 25.906 0.286 1 96.25 181 GLU A N 1
ATOM 1494 C CA . GLU A 1 181 ? 7.727 27.125 0.118 1 96.25 181 GLU A CA 1
ATOM 1495 C C . GLU A 1 181 ? 6.402 27.031 0.874 1 96.25 181 GLU A C 1
ATOM 1497 O O . GLU A 1 181 ? 5.977 28 1.505 1 96.25 181 GLU A O 1
ATOM 1502 N N . ALA A 1 182 ? 5.766 25.922 0.781 1 96.12 182 ALA A N 1
ATOM 1503 C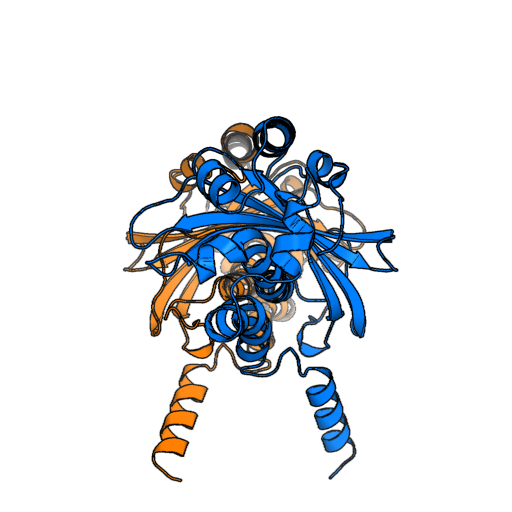 CA . ALA A 1 182 ? 4.508 25.719 1.495 1 96.12 182 ALA A CA 1
ATOM 1504 C C . ALA A 1 182 ? 4.711 25.812 3.004 1 96.12 182 ALA A C 1
ATOM 1506 O O . ALA A 1 182 ? 3.924 26.453 3.707 1 96.12 182 ALA A O 1
ATOM 1507 N N . LEU A 1 183 ? 5.805 25.203 3.473 1 97.94 183 LEU A N 1
ATOM 1508 C CA . LEU A 1 183 ? 6.109 25.219 4.898 1 97.94 183 LEU A CA 1
ATOM 1509 C C . LEU A 1 183 ? 6.477 26.625 5.359 1 97.94 183 LEU A C 1
ATOM 1511 O O . LEU A 1 183 ? 6.133 27.031 6.473 1 97.94 183 LEU A O 1
ATOM 1515 N N . GLU A 1 184 ? 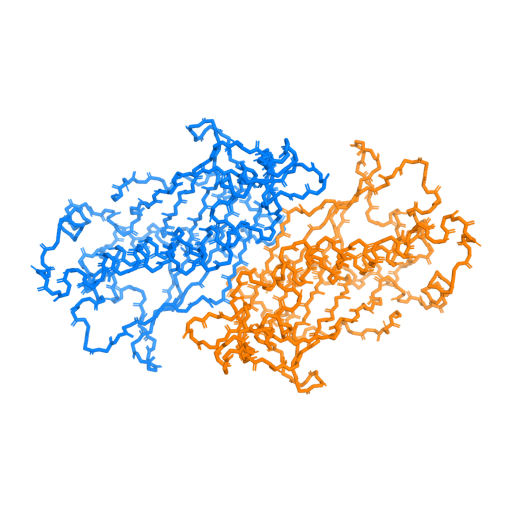7.156 27.328 4.492 1 97.5 184 GLU A N 1
ATOM 1516 C CA . GLU A 1 184 ? 7.48 28.719 4.793 1 97.5 184 GLU A CA 1
ATOM 1517 C C . GLU A 1 184 ? 6.215 29.562 4.906 1 97.5 184 GLU A C 1
ATOM 1519 O O . GLU A 1 184 ? 6.082 30.375 5.828 1 97.5 184 GLU A O 1
ATOM 1524 N N . PHE A 1 185 ? 5.332 29.359 3.996 1 95.12 185 PHE A N 1
ATOM 1525 C CA . PHE A 1 185 ? 4.059 30.062 4.02 1 95.12 185 PHE A CA 1
ATOM 1526 C C . PHE A 1 185 ? 3.312 29.797 5.32 1 95.12 185 PHE A C 1
ATOM 1528 O O . PHE A 1 185 ? 2.678 30.688 5.875 1 95.12 185 PHE A O 1
ATOM 1535 N N . CYS A 1 186 ? 3.461 28.609 5.812 1 96.56 186 CYS A N 1
ATOM 1536 C CA . CYS A 1 186 ? 2.754 28.203 7.023 1 96.56 186 CYS A CA 1
ATOM 1537 C C . CYS A 1 186 ? 3.518 28.625 8.273 1 96.56 186 CYS A C 1
ATOM 1539 O O . CYS A 1 186 ? 3.035 28.453 9.391 1 96.56 186 CYS A O 1
ATOM 1541 N N . GLY A 1 187 ? 4.695 29.156 8.078 1 97.5 187 GLY A N 1
ATOM 1542 C CA . GLY A 1 187 ? 5.504 29.578 9.211 1 97.5 187 GLY A CA 1
ATOM 1543 C C . GLY A 1 187 ? 6.188 28.422 9.922 1 97.5 187 GLY A C 1
ATOM 1544 O O . GLY A 1 187 ? 6.438 28.484 11.125 1 97.5 187 GLY A O 1
ATOM 1545 N N . LEU A 1 188 ? 6.48 27.344 9.141 1 98.44 188 LEU A N 1
ATOM 1546 C CA . LEU A 1 188 ? 6.984 26.125 9.766 1 98.44 188 LEU A CA 1
ATOM 1547 C C . LEU A 1 188 ? 8.359 25.766 9.211 1 98.44 188 LEU A C 1
ATOM 1549 O O . LEU A 1 188 ? 8.883 24.688 9.508 1 98.44 188 LEU A O 1
ATOM 1553 N N . TYR A 1 189 ? 8.883 26.625 8.375 1 98.31 189 TYR A N 1
ATOM 1554 C CA . TYR A 1 189 ? 10.164 26.344 7.734 1 98.31 189 TYR A CA 1
ATOM 1555 C C . TYR A 1 189 ? 11.289 27.094 8.43 1 98.31 189 TYR A C 1
ATOM 1557 O O . TYR A 1 189 ? 11.133 28.266 8.805 1 98.31 189 TYR A O 1
ATOM 1565 N N . ASN A 1 190 ? 12.375 26.469 8.719 1 97.94 190 ASN A N 1
ATOM 1566 C CA . ASN A 1 190 ? 13.625 27.047 9.203 1 97.94 190 ASN A CA 1
ATOM 1567 C C . ASN A 1 190 ? 14.828 26.172 8.852 1 97.94 190 ASN A C 1
ATOM 1569 O O . ASN A 1 190 ? 14.664 25.062 8.328 1 97.94 190 ASN A O 1
ATOM 1573 N N . GLU A 1 191 ? 15.969 26.594 9.086 1 97.62 191 GLU A N 1
ATOM 1574 C CA . GLU A 1 191 ? 17.188 25.906 8.672 1 97.62 191 GLU A CA 1
ATOM 1575 C C . GLU A 1 191 ? 17.328 24.562 9.375 1 97.62 191 GLU A C 1
ATOM 1577 O O . GLU A 1 191 ? 17.812 23.594 8.789 1 97.62 191 GLU A O 1
ATOM 1582 N N . GLU A 1 192 ? 16.906 24.516 10.562 1 98 192 GLU A N 1
ATOM 1583 C CA . GLU A 1 192 ? 17.047 23.297 11.344 1 98 192 GLU A CA 1
ATOM 1584 C C . GLU A 1 192 ? 16.172 22.172 10.789 1 98 192 GLU A C 1
ATOM 1586 O O . GLU A 1 192 ? 16.625 21.031 10.656 1 98 192 GLU A O 1
ATOM 1591 N N . VAL A 1 193 ? 14.953 22.484 10.5 1 98.5 193 VAL A N 1
ATOM 1592 C CA . VAL A 1 193 ? 14.062 21.453 9.984 1 98.5 193 VAL A CA 1
ATOM 1593 C C . VAL A 1 193 ? 14.523 21.016 8.594 1 98.5 193 VAL A C 1
ATOM 1595 O O . VAL A 1 193 ? 14.375 19.859 8.227 1 98.5 193 VAL A O 1
ATOM 1598 N N . GLU A 1 194 ? 15.133 21.906 7.844 1 98.31 194 GLU A N 1
ATOM 1599 C CA . GLU A 1 194 ? 15.695 21.547 6.547 1 98.31 194 GLU A CA 1
ATOM 1600 C C . GLU A 1 194 ? 16.812 20.516 6.695 1 98.31 194 GLU A C 1
ATOM 1602 O O . GLU A 1 194 ? 16.906 19.578 5.91 1 98.31 194 GLU A O 1
ATOM 1607 N N . LYS A 1 195 ? 17.625 20.734 7.645 1 98.31 195 LYS A N 1
ATOM 1608 C CA . LYS A 1 195 ? 18.734 19.812 7.898 1 98.31 195 LYS A CA 1
ATOM 1609 C C . LYS A 1 195 ? 18.219 18.438 8.312 1 98.31 195 LYS A C 1
ATOM 1611 O O . LYS A 1 195 ? 18.734 17.406 7.852 1 98.31 195 LYS A O 1
ATOM 1616 N N . ILE A 1 196 ? 17.219 18.453 9.172 1 98.31 196 ILE A N 1
ATOM 1617 C CA . ILE A 1 196 ? 16.641 17.203 9.617 1 98.31 196 ILE A CA 1
ATOM 1618 C C . ILE A 1 196 ? 16.016 16.469 8.43 1 98.31 196 ILE A C 1
ATOM 1620 O O . ILE A 1 196 ? 16.234 15.266 8.25 1 98.31 196 ILE A O 1
ATOM 1624 N N . SER A 1 197 ? 15.258 17.203 7.613 1 98.44 197 SER A N 1
ATOM 1625 C CA . SER A 1 197 ? 14.633 16.641 6.426 1 98.44 197 SER A CA 1
ATOM 1626 C C . SER A 1 197 ? 15.672 16.047 5.48 1 98.44 197 SER A C 1
ATOM 1628 O O . SER A 1 197 ? 15.492 14.953 4.945 1 98.44 197 SER A O 1
ATOM 1630 N N . ALA A 1 198 ? 16.75 16.75 5.293 1 98.44 198 ALA A N 1
ATOM 1631 C CA . ALA A 1 198 ? 17.812 16.297 4.395 1 98.44 198 ALA A CA 1
ATOM 1632 C C . ALA A 1 198 ? 18.422 14.992 4.891 1 98.44 198 ALA A C 1
ATOM 1634 O O . ALA A 1 198 ? 18.688 14.086 4.098 1 98.44 198 ALA A O 1
ATOM 1635 N N . ARG A 1 199 ? 18.656 14.922 6.129 1 98.12 199 ARG A N 1
ATOM 1636 C CA . ARG A 1 199 ? 19.203 13.703 6.723 1 98.12 199 ARG A CA 1
ATOM 1637 C C . ARG A 1 199 ? 18.234 12.531 6.559 1 98.12 199 ARG A C 1
ATOM 1639 O O . ARG A 1 199 ? 18.641 11.438 6.18 1 98.12 199 ARG A O 1
ATOM 1646 N N . ASN A 1 200 ? 17 12.766 6.918 1 98.5 200 ASN A N 1
ATOM 1647 C CA . ASN A 1 200 ? 15.992 11.727 6.785 1 98.5 200 ASN A CA 1
ATOM 1648 C C . ASN A 1 200 ? 15.82 11.281 5.332 1 98.5 200 ASN A C 1
ATOM 1650 O O . ASN A 1 200 ? 15.57 10.109 5.059 1 98.5 200 ASN A O 1
ATOM 1654 N N . LEU A 1 201 ? 15.938 12.258 4.438 1 98.38 201 LEU A N 1
ATOM 1655 C CA . LEU A 1 201 ? 15.828 11.953 3.014 1 98.38 201 LEU A CA 1
ATOM 1656 C C . LEU A 1 201 ? 16.953 11.031 2.568 1 98.38 201 LEU A C 1
ATOM 1658 O O . LEU A 1 201 ? 16.734 10.117 1.766 1 98.38 201 LEU A O 1
ATOM 1662 N N . GLU A 1 202 ? 18.109 11.266 3.084 1 97.81 202 GLU A N 1
ATOM 1663 C CA . GLU A 1 202 ? 19.234 10.398 2.781 1 97.81 202 GLU A CA 1
ATOM 1664 C C . GLU A 1 202 ? 18.984 8.969 3.27 1 97.81 202 GLU A C 1
ATOM 1666 O O . GLU A 1 202 ? 19.266 8.008 2.559 1 97.81 202 GLU A O 1
ATOM 1671 N N . ILE A 1 203 ? 18.469 8.82 4.418 1 97.62 203 ILE A N 1
ATOM 1672 C CA . ILE A 1 203 ? 18.156 7.512 4.973 1 97.62 203 ILE A CA 1
ATOM 1673 C C . ILE A 1 203 ? 17.094 6.832 4.105 1 97.62 203 ILE A C 1
ATOM 1675 O O . ILE A 1 203 ? 17.219 5.648 3.775 1 97.62 203 ILE A O 1
ATOM 1679 N N . LEU A 1 204 ? 16.094 7.598 3.699 1 97.75 204 LEU A N 1
ATOM 1680 C CA . LEU A 1 204 ? 14.984 7.078 2.918 1 97.75 204 LEU A CA 1
ATOM 1681 C C . LEU A 1 204 ? 15.453 6.621 1.54 1 97.75 204 LEU A C 1
ATOM 1683 O O . LEU A 1 204 ? 15.055 5.551 1.069 1 97.75 204 LEU A O 1
ATOM 1687 N N . THR A 1 205 ? 16.391 7.352 0.883 1 96.38 205 THR A N 1
ATOM 1688 C CA . THR A 1 205 ? 16.703 7.129 -0.525 1 96.38 205 THR A CA 1
ATOM 1689 C C . THR A 1 205 ? 17.953 6.266 -0.674 1 96.38 205 THR A C 1
ATOM 1691 O O . THR A 1 205 ? 18.109 5.551 -1.667 1 96.38 205 THR A O 1
ATOM 1694 N N . LYS A 1 206 ? 18.797 6.277 0.374 1 95.19 206 LYS A N 1
ATOM 1695 C CA . LYS A 1 206 ? 20.094 5.621 0.195 1 95.19 206 LYS A CA 1
ATOM 1696 C C . LYS A 1 206 ? 20.234 4.414 1.119 1 95.19 206 LYS A C 1
ATOM 1698 O O . LYS A 1 206 ? 20.984 3.486 0.828 1 95.19 206 LYS A O 1
ATOM 1703 N N . GLN A 1 207 ? 19.5 4.449 2.166 1 95.69 207 GLN A N 1
ATOM 1704 C CA . GLN A 1 207 ? 19.734 3.406 3.16 1 95.69 207 GLN A CA 1
ATOM 1705 C C . GLN A 1 207 ? 18.5 2.516 3.318 1 95.69 207 GLN A C 1
ATOM 1707 O O . GLN A 1 207 ? 18.5 1.591 4.133 1 95.69 207 GLN A O 1
ATOM 1712 N N . SER A 1 208 ? 17.469 2.816 2.666 1 95.75 208 SER A N 1
ATOM 1713 C CA . SER A 1 208 ? 16.234 2.049 2.768 1 95.75 208 SER A CA 1
ATOM 1714 C C . SER A 1 208 ? 15.648 1.748 1.39 1 95.75 208 SER A C 1
ATOM 1716 O O . SER A 1 208 ? 16.109 2.287 0.384 1 95.75 208 SER A O 1
ATOM 1718 N N . GLY A 1 209 ? 14.766 0.861 1.311 1 94.75 209 GLY A N 1
ATOM 1719 C CA . GLY A 1 209 ? 14.078 0.478 0.087 1 94.75 209 GLY A CA 1
ATOM 1720 C C . GLY A 1 209 ? 13.031 -0.599 0.301 1 94.75 209 GLY A C 1
ATOM 1721 O O . GLY A 1 209 ? 12.594 -0.829 1.43 1 94.75 209 GLY A O 1
ATOM 1722 N N . PHE A 1 210 ? 12.586 -1.187 -0.768 1 95.12 210 PHE A N 1
ATOM 1723 C CA . PHE A 1 210 ? 11.57 -2.229 -0.709 1 95.12 210 PHE A CA 1
ATOM 1724 C C . PHE A 1 210 ? 12.07 -3.432 0.08 1 95.12 210 PHE A C 1
ATOM 1726 O O . PHE A 1 210 ? 11.281 -4.133 0.72 1 95.12 210 PHE A O 1
ATOM 1733 N N . HIS A 1 211 ? 13.383 -3.602 0.062 1 93.44 211 HIS A N 1
ATOM 1734 C CA . HIS A 1 211 ? 14.016 -4.789 0.625 1 93.44 211 HIS A CA 1
ATOM 1735 C C . HIS A 1 211 ? 14.414 -4.566 2.08 1 93.44 211 HIS A C 1
ATOM 1737 O O . HIS A 1 211 ? 14.719 -5.52 2.799 1 93.44 211 HIS A O 1
ATOM 1743 N N . GLU A 1 212 ? 14.438 -3.221 2.479 1 92 212 GLU A N 1
ATOM 1744 C CA . GLU A 1 212 ? 14.984 -2.912 3.799 1 92 212 GLU A CA 1
ATOM 1745 C C . GLU A 1 212 ? 14.383 -1.623 4.355 1 92 212 GLU A C 1
ATOM 1747 O O . GLU A 1 212 ? 14.5 -0.561 3.74 1 92 212 GLU A O 1
ATOM 1752 N N . THR A 1 213 ? 13.773 -1.707 5.543 1 94.75 213 THR A N 1
ATOM 1753 C CA . THR A 1 213 ? 13.18 -0.511 6.133 1 94.75 213 THR A CA 1
ATOM 1754 C C . THR A 1 213 ? 13.711 -0.283 7.543 1 94.75 213 THR A C 1
ATOM 1756 O O . THR A 1 213 ? 13.297 0.661 8.219 1 94.75 213 THR A O 1
ATOM 1759 N N . SER A 1 214 ? 14.633 -1.072 8.023 1 95.75 214 SER A N 1
ATOM 1760 C CA . SER A 1 214 ? 15.125 -1.028 9.398 1 95.75 214 SER A CA 1
ATOM 1761 C C . SER A 1 214 ? 15.68 0.348 9.742 1 95.75 214 SER A C 1
ATOM 1763 O O . SER A 1 214 ? 15.438 0.867 10.836 1 95.75 214 SER A O 1
ATOM 1765 N N . PRO A 1 215 ? 16.406 0.988 8.82 1 96.75 215 PRO A N 1
ATOM 1766 C CA . PRO A 1 215 ? 16.938 2.303 9.172 1 96.75 215 PRO A CA 1
ATOM 1767 C C . PRO A 1 215 ? 15.852 3.328 9.469 1 96.75 215 PRO A C 1
ATOM 1769 O O . PRO A 1 215 ? 16.031 4.203 10.32 1 96.75 215 PRO A O 1
ATOM 1772 N N . ILE A 1 216 ? 14.719 3.252 8.797 1 96.75 216 ILE A N 1
ATOM 1773 C CA . ILE A 1 216 ? 13.617 4.184 9.023 1 96.75 216 ILE A CA 1
ATOM 1774 C C . ILE A 1 216 ? 12.883 3.811 10.305 1 96.75 216 ILE A C 1
ATOM 1776 O O . ILE A 1 216 ? 12.492 4.684 11.086 1 96.75 216 ILE A O 1
ATOM 1780 N N . GLU A 1 217 ? 12.734 2.51 10.523 1 94.56 217 GLU A N 1
ATOM 1781 C CA . GLU A 1 217 ? 12.055 2.008 11.711 1 94.56 217 GLU A CA 1
ATOM 1782 C C . GLU A 1 217 ? 12.758 2.467 12.984 1 94.56 217 GLU A C 1
ATOM 1784 O O . GLU A 1 217 ? 12.109 2.727 14 1 94.56 217 GLU A O 1
ATOM 1789 N N . GLN A 1 218 ? 14.023 2.588 12.914 1 93.69 218 GLN A N 1
ATOM 1790 C CA . GLN A 1 218 ? 14.828 2.871 14.102 1 93.69 218 GLN A CA 1
ATOM 1791 C C . GLN A 1 218 ? 15.047 4.371 14.266 1 93.69 218 GLN A C 1
ATOM 1793 O O . GLN A 1 218 ? 15.625 4.809 15.266 1 93.69 218 GLN A O 1
ATOM 1798 N N . LEU A 1 219 ? 14.57 5.156 13.336 1 94.44 219 LEU A N 1
ATOM 1799 C CA . LEU A 1 219 ? 14.75 6.602 13.391 1 94.44 219 LEU A CA 1
ATOM 1800 C C . LEU A 1 219 ? 13.922 7.211 14.516 1 94.44 219 LEU A C 1
ATOM 1802 O O . LEU A 1 219 ? 12.727 6.93 14.641 1 94.44 219 LEU A O 1
ATOM 1806 N N . ASP A 1 220 ? 14.578 7.957 15.359 1 91.69 220 ASP A N 1
ATOM 1807 C CA . ASP A 1 220 ? 13.859 8.742 16.359 1 91.69 220 ASP A CA 1
ATOM 1808 C C . ASP A 1 220 ? 13.258 10 15.734 1 91.69 220 ASP A C 1
ATOM 1810 O O . ASP A 1 220 ? 13.953 10.992 15.539 1 91.69 220 ASP A O 1
ATOM 1814 N N . HIS A 1 221 ? 12.016 10.023 15.414 1 94.69 221 HIS A N 1
ATOM 1815 C CA . HIS A 1 221 ? 11.352 11.109 14.703 1 94.69 221 HIS A CA 1
ATOM 1816 C C . HIS A 1 221 ? 9.977 11.398 15.305 1 94.69 221 HIS A C 1
ATOM 1818 O O . HIS A 1 221 ? 8.977 11.438 14.586 1 94.69 221 HIS A O 1
ATOM 1824 N N . GLU A 1 222 ? 9.977 11.398 16.625 1 92.69 222 GLU A N 1
ATOM 1825 C CA . GLU A 1 222 ? 8.742 11.75 17.312 1 92.69 222 GLU A CA 1
ATOM 1826 C C . GLU A 1 222 ? 8.883 13.086 18.047 1 92.69 222 GLU A C 1
ATOM 1828 O O . GLU A 1 222 ? 9.766 13.25 18.891 1 92.69 222 GLU A O 1
ATOM 1833 N N . TYR A 1 223 ? 8.07 13.984 17.672 1 96.12 223 TYR A N 1
ATOM 1834 C CA . TYR A 1 223 ? 8.094 15.32 18.25 1 96.12 223 TYR A CA 1
ATOM 1835 C C . TYR A 1 223 ? 6.859 15.555 19.125 1 96.12 223 TYR A C 1
ATOM 1837 O O . TYR A 1 223 ? 6.625 14.836 20.094 1 96.12 223 TYR A O 1
ATOM 1845 N N . PHE A 1 224 ? 5.984 16.5 18.766 1 96.25 224 PHE A N 1
ATOM 1846 C CA . PHE A 1 224 ? 4.832 16.703 19.641 1 96.25 224 PHE A CA 1
ATOM 1847 C C . PHE A 1 224 ? 3.533 16.453 18.891 1 96.25 224 PHE A C 1
ATOM 1849 O O . PHE A 1 224 ? 3.504 16.484 17.656 1 96.25 224 PHE A O 1
ATOM 1856 N N . ARG A 1 225 ? 2.547 16.109 19.656 1 96.56 225 ARG A N 1
ATOM 1857 C CA . ARG A 1 225 ? 1.23 15.805 19.094 1 96.56 225 ARG A CA 1
ATOM 1858 C C . ARG A 1 225 ? 0.467 17.094 18.781 1 96.56 225 ARG A C 1
ATOM 1860 O O . ARG A 1 225 ? 0.482 18.031 19.578 1 96.56 225 ARG A O 1
ATOM 1867 N N . ILE A 1 226 ? -0.084 17.156 17.625 1 96.06 226 ILE A N 1
ATOM 1868 C CA . ILE A 1 226 ? -0.937 18.281 17.281 1 96.06 226 ILE A CA 1
ATOM 1869 C C . ILE A 1 226 ? -2.244 18.203 18.062 1 96.06 226 ILE A C 1
ATOM 1871 O O . ILE A 1 226 ? -2.861 17.141 18.156 1 96.06 226 ILE A O 1
ATOM 1875 N N . MET B 1 1 ? -41.312 0.52 -6.281 1 55.75 1 MET B N 1
ATOM 1876 C CA . MET B 1 1 ? -39.938 0.83 -5.906 1 55.75 1 MET B CA 1
ATOM 1877 C C . MET B 1 1 ? -39.438 2.029 -6.691 1 55.75 1 MET B C 1
ATOM 1879 O O . MET B 1 1 ? -39.469 2.037 -7.922 1 55.75 1 MET B O 1
ATOM 1883 N N . GLY B 1 2 ? -39.469 3.188 -6.109 1 63.09 2 GLY B N 1
ATOM 1884 C CA . GLY B 1 2 ? -39.219 4.441 -6.809 1 63.09 2 GLY B CA 1
ATOM 1885 C C . GLY B 1 2 ? -37.906 4.469 -7.531 1 63.09 2 GLY B C 1
ATOM 1886 O O . GLY B 1 2 ? -37.062 3.588 -7.34 1 63.09 2 GLY B O 1
ATOM 1887 N N . ILE B 1 3 ? -37.812 5.254 -8.531 1 70.94 3 ILE B N 1
ATOM 1888 C CA . ILE B 1 3 ? -36.656 5.465 -9.422 1 70.94 3 ILE B CA 1
ATOM 1889 C C . ILE B 1 3 ? -35.375 5.516 -8.602 1 70.94 3 ILE B C 1
ATOM 1891 O O . ILE B 1 3 ? -34.375 4.949 -9 1 70.94 3 ILE B O 1
ATOM 1895 N N . LEU B 1 4 ? -35.406 6.098 -7.52 1 69.44 4 LEU B N 1
ATOM 1896 C CA . LEU B 1 4 ? -34.25 6.215 -6.648 1 69.44 4 LEU B CA 1
ATOM 1897 C C . LEU B 1 4 ? -33.812 4.852 -6.113 1 69.44 4 LEU B C 1
ATOM 1899 O O . LEU B 1 4 ? -32.625 4.559 -6.012 1 69.44 4 LEU B O 1
ATOM 1903 N N . ALA B 1 5 ? -34.875 4.105 -5.793 1 68.94 5 ALA B N 1
ATOM 1904 C CA . ALA B 1 5 ? -34.594 2.754 -5.301 1 68.94 5 ALA B CA 1
ATOM 1905 C C . ALA B 1 5 ? -33.969 1.889 -6.391 1 68.94 5 ALA B C 1
ATOM 1907 O O . ALA B 1 5 ? -33.031 1.124 -6.121 1 68.94 5 ALA B O 1
ATOM 1908 N N . ILE B 1 6 ? -34.406 2.098 -7.547 1 67.56 6 ILE B N 1
ATOM 1909 C CA . ILE B 1 6 ? -33.875 1.331 -8.672 1 67.56 6 ILE B CA 1
ATOM 1910 C C . ILE B 1 6 ? -32.438 1.753 -8.945 1 67.56 6 ILE B C 1
ATOM 1912 O O . ILE B 1 6 ? -31.578 0.907 -9.164 1 67.56 6 ILE B O 1
ATOM 1916 N N . LEU B 1 7 ? -32.188 3.031 -8.898 1 67 7 LEU B N 1
ATOM 1917 C CA . LEU B 1 7 ? -30.844 3.543 -9.141 1 67 7 LEU B CA 1
ATOM 1918 C C . LEU B 1 7 ? -29.875 3.059 -8.062 1 67 7 LEU B C 1
ATOM 1920 O O . LEU B 1 7 ? -28.719 2.721 -8.367 1 67 7 LEU B O 1
ATOM 1924 N N . PHE B 1 8 ? -30.438 3.014 -6.945 1 69.62 8 PHE B N 1
ATOM 1925 C CA . PHE B 1 8 ? -29.625 2.518 -5.836 1 69.62 8 PHE B CA 1
ATOM 1926 C C . PHE B 1 8 ? -29.312 1.036 -6.016 1 69.62 8 PHE B C 1
ATOM 1928 O O . PHE B 1 8 ? -28.188 0.602 -5.781 1 69.62 8 PHE B O 1
ATOM 1935 N N . ILE B 1 9 ? -30.344 0.339 -6.484 1 66.31 9 ILE B N 1
ATOM 1936 C CA . ILE B 1 9 ? -30.156 -1.089 -6.707 1 66.31 9 ILE B CA 1
ATOM 1937 C C . ILE B 1 9 ? -29.141 -1.302 -7.832 1 66.31 9 ILE B C 1
ATOM 1939 O O . ILE B 1 9 ? -28.25 -2.15 -7.727 1 66.31 9 ILE B O 1
ATOM 1943 N N . ILE B 1 10 ? -29.25 -0.503 -8.828 1 69.25 10 ILE B N 1
ATOM 1944 C CA . ILE B 1 10 ? -28.328 -0.594 -9.953 1 69.25 10 ILE B CA 1
ATOM 1945 C C . ILE B 1 10 ? -26.906 -0.249 -9.477 1 69.25 10 ILE B C 1
ATOM 1947 O O . ILE B 1 10 ? -25.953 -0.916 -9.852 1 69.25 10 ILE B O 1
ATOM 1951 N N . TYR B 1 11 ? -26.922 0.727 -8.664 1 66.81 11 TYR B N 1
ATOM 1952 C CA . TYR B 1 11 ? -25.656 1.159 -8.109 1 66.81 11 TYR B CA 1
ATOM 1953 C C . TYR B 1 11 ? -25.016 0.051 -7.273 1 66.81 11 TYR B C 1
ATOM 1955 O O . TYR B 1 11 ? -23.828 -0.222 -7.395 1 66.81 11 TYR B O 1
ATOM 1963 N N . LEU B 1 12 ? -25.812 -0.61 -6.535 1 67.12 12 LEU B N 1
ATOM 1964 C CA . LEU B 1 12 ? -25.328 -1.695 -5.688 1 67.12 12 LEU B CA 1
ATOM 1965 C C . LEU B 1 12 ? -24.891 -2.883 -6.531 1 67.12 12 LEU B C 1
ATOM 1967 O O . LEU B 1 12 ? -23.844 -3.482 -6.258 1 67.12 12 LEU B O 1
ATOM 1971 N N . VAL B 1 13 ? -25.719 -3.09 -7.574 1 68.94 13 VAL B N 1
ATOM 1972 C CA . VAL B 1 13 ? -25.406 -4.23 -8.438 1 68.94 13 VAL B CA 1
ATOM 1973 C C . VAL B 1 13 ? -24.125 -3.961 -9.211 1 68.94 13 VAL B C 1
ATOM 1975 O O . VAL B 1 13 ? -23.297 -4.863 -9.398 1 68.94 13 VAL B O 1
ATOM 1978 N N . SER B 1 14 ? -24.016 -2.713 -9.469 1 70.38 14 SER B N 1
ATOM 1979 C CA . SER B 1 14 ? -22.828 -2.348 -10.234 1 70.38 14 SER B CA 1
ATOM 1980 C C . SER B 1 14 ? -21.578 -2.375 -9.367 1 70.38 14 SER B C 1
ATOM 1982 O O . SER B 1 14 ? -20.453 -2.402 -9.883 1 70.38 14 SER B O 1
ATOM 1984 N N . SER B 1 15 ? -21.766 -2.496 -8.062 1 71.56 15 SER B N 1
ATOM 1985 C CA . SER B 1 15 ? -20.672 -2.479 -7.105 1 71.56 15 SER B CA 1
ATOM 1986 C C . SER B 1 15 ? -20.516 -3.828 -6.414 1 71.56 15 SER B C 1
ATOM 1988 O O . SER B 1 15 ? -20.062 -3.896 -5.27 1 71.56 15 SER B O 1
ATOM 1990 N N . PHE B 1 16 ? -20.906 -4.848 -7.172 1 69.75 16 PHE B N 1
ATOM 1991 C CA . PHE B 1 16 ? -20.953 -6.164 -6.547 1 69.75 16 PHE B CA 1
ATOM 1992 C C . PHE B 1 16 ? -19.594 -6.562 -6.004 1 69.75 16 PHE B C 1
ATOM 1994 O O . PHE B 1 16 ? -19.5 -7.246 -4.98 1 69.75 16 PHE B O 1
ATOM 2001 N N . LYS B 1 17 ? -18.594 -6.074 -6.57 1 73.38 17 LYS B N 1
ATOM 2002 C CA . LYS B 1 17 ? -17.25 -6.48 -6.156 1 73.38 17 LYS B CA 1
ATOM 2003 C C . LYS B 1 17 ? -16.844 -5.801 -4.852 1 73.38 17 LYS B C 1
ATOM 2005 O O . LYS B 1 17 ? -15.875 -6.203 -4.207 1 73.38 17 LYS B O 1
ATOM 2010 N N . SER B 1 18 ? -17.672 -4.816 -4.457 1 66.56 18 SER B N 1
ATOM 2011 C CA . SER B 1 18 ? -17.328 -4.027 -3.279 1 66.56 18 SER B CA 1
ATOM 2012 C C . SER B 1 18 ? -18.328 -4.25 -2.154 1 66.56 18 SER B C 1
ATOM 2014 O O . SER B 1 18 ? -18.297 -3.553 -1.137 1 66.56 18 SER B O 1
ATOM 2016 N N . LEU B 1 19 ? -19.141 -5.23 -2.371 1 68.06 19 LEU B N 1
ATOM 2017 C CA . LEU B 1 19 ? -20.125 -5.535 -1.334 1 68.06 19 LEU B CA 1
ATOM 2018 C C . LEU B 1 19 ? -19.484 -6.297 -0.183 1 68.06 19 LEU B C 1
ATOM 2020 O O . LEU B 1 19 ? -18.438 -6.934 -0.362 1 68.06 19 LEU B O 1
ATOM 2024 N N . PRO B 1 20 ? -20.094 -6.137 0.986 1 67.56 20 PRO B N 1
ATOM 2025 C CA . PRO B 1 20 ? -19.562 -6.91 2.113 1 67.56 20 PRO B CA 1
ATOM 2026 C C . PRO B 1 20 ? -19.438 -8.398 1.797 1 67.56 20 PRO B C 1
ATOM 2028 O O . PRO B 1 20 ? -20.344 -8.992 1.213 1 67.56 20 PRO B O 1
ATOM 2031 N N . GLY B 1 21 ? -18.297 -8.891 1.988 1 75.06 21 GLY B N 1
ATOM 2032 C CA . GLY B 1 21 ? -18.047 -10.305 1.772 1 75.06 21 GLY B CA 1
ATOM 2033 C C . GLY B 1 21 ? -17.5 -10.617 0.391 1 75.06 21 GLY B C 1
ATOM 2034 O O . GLY B 1 21 ? -16.953 -11.688 0.163 1 75.06 21 GLY B O 1
ATOM 2035 N N . ALA B 1 22 ? -17.734 -9.641 -0.552 1 77.62 22 ALA B N 1
ATOM 2036 C CA . ALA B 1 22 ? -17.281 -9.875 -1.92 1 77.62 22 ALA B CA 1
ATOM 2037 C C . ALA B 1 22 ? -15.789 -10.188 -1.953 1 77.62 22 ALA B C 1
ATOM 2039 O O . ALA B 1 22 ? -15.344 -11.031 -2.736 1 77.62 22 ALA B O 1
ATOM 2040 N N . TYR B 1 23 ? -15.109 -9.594 -1.158 1 78.44 23 TYR B N 1
ATOM 2041 C CA . TYR B 1 23 ? -13.672 -9.82 -1.07 1 78.44 23 TYR B CA 1
ATOM 2042 C C . TYR B 1 23 ? -13.375 -11.289 -0.785 1 78.44 23 TYR B C 1
ATOM 2044 O O . TYR B 1 23 ? -12.531 -11.898 -1.448 1 78.44 23 TYR B O 1
ATOM 2052 N N . PHE B 1 24 ? -14.047 -11.852 0.107 1 77.75 24 PHE B N 1
ATOM 2053 C CA . PHE B 1 24 ? -13.805 -13.227 0.521 1 77.75 24 PHE B CA 1
ATOM 2054 C C . PHE B 1 24 ? -14.18 -14.195 -0.589 1 77.75 24 PHE B C 1
ATOM 2056 O O . PHE B 1 24 ? -13.445 -15.148 -0.865 1 77.75 24 PHE B O 1
ATOM 2063 N N . PHE B 1 25 ? -15.234 -13.891 -1.179 1 82.69 25 PHE B N 1
ATOM 2064 C CA . PHE B 1 25 ? -15.672 -14.766 -2.262 1 82.69 25 PHE B CA 1
ATOM 2065 C C . PHE B 1 25 ? -14.68 -14.734 -3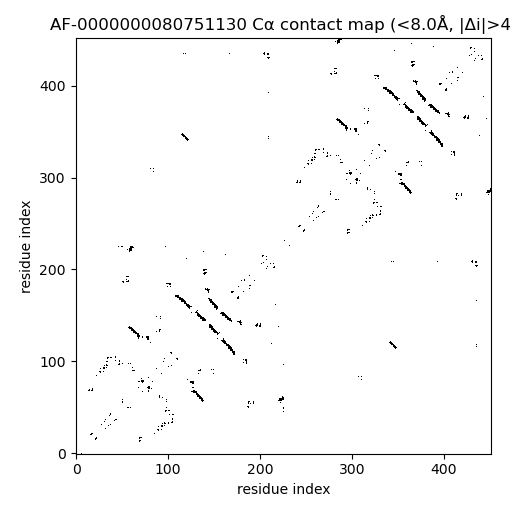.418 1 82.69 25 PHE B C 1
ATOM 2067 O O . PHE B 1 25 ? -14.328 -15.781 -3.969 1 82.69 25 PHE B O 1
ATOM 2074 N N . ARG B 1 26 ? -14.289 -13.578 -3.727 1 84.44 26 ARG B N 1
ATOM 2075 C CA . ARG B 1 26 ? -13.375 -13.422 -4.848 1 84.44 26 ARG B CA 1
ATOM 2076 C C . ARG B 1 26 ? -12.023 -14.07 -4.543 1 84.44 26 ARG B C 1
ATOM 2078 O O . ARG B 1 26 ? -11.461 -14.766 -5.391 1 84.44 26 ARG B O 1
ATOM 2085 N N . PHE B 1 27 ? -11.508 -13.82 -3.391 1 85 27 PHE B N 1
ATOM 2086 C CA . PHE B 1 27 ? -10.203 -14.336 -2.998 1 85 27 PHE B CA 1
ATOM 2087 C C . PHE B 1 27 ? -10.227 -15.859 -2.941 1 85 27 PHE B C 1
ATOM 2089 O O . PHE B 1 27 ? -9.359 -16.516 -3.52 1 85 27 PHE B O 1
ATOM 2096 N N . TYR B 1 28 ? -11.227 -16.406 -2.383 1 84.56 28 TYR B N 1
ATOM 2097 C CA . TYR B 1 28 ? -11.25 -17.844 -2.162 1 84.56 28 TYR B CA 1
ATOM 2098 C C . TYR B 1 28 ? -11.703 -18.594 -3.418 1 84.56 28 TYR B C 1
ATOM 2100 O O . TYR B 1 28 ? -11.43 -19.781 -3.576 1 84.56 28 TYR B O 1
ATOM 2108 N N . TYR B 1 29 ? -12.391 -17.859 -4.246 1 86.94 29 TYR B N 1
ATOM 2109 C CA . TYR B 1 29 ? -12.727 -18.469 -5.535 1 86.94 29 TYR B CA 1
ATOM 2110 C C . TYR B 1 29 ? -11.469 -18.891 -6.281 1 86.94 29 TYR B C 1
ATOM 2112 O O . TYR B 1 29 ? -11.352 -20.047 -6.695 1 86.94 29 TYR B O 1
ATOM 2120 N N . TYR B 1 30 ? -10.531 -18.078 -6.367 1 86.56 30 TYR B N 1
ATOM 2121 C CA . TYR B 1 30 ? -9.305 -18.359 -7.105 1 86.56 30 TYR B CA 1
ATOM 2122 C C . TYR B 1 30 ? -8.422 -19.344 -6.328 1 86.56 30 TYR B C 1
ATOM 2124 O O . TYR B 1 30 ? -7.926 -20.312 -6.891 1 86.56 30 TYR B O 1
ATOM 2132 N N . THR B 1 31 ? -8.25 -19.078 -5.07 1 84 31 THR B N 1
ATOM 2133 C CA . THR B 1 31 ? -7.344 -19.875 -4.258 1 84 31 THR B CA 1
ATOM 2134 C C . THR B 1 31 ? -7.879 -21.297 -4.098 1 84 31 THR B C 1
ATOM 2136 O O . THR B 1 31 ? -7.117 -22.266 -4.184 1 84 31 THR B O 1
ATOM 2139 N N . PHE B 1 32 ? -9.133 -21.359 -3.91 1 84.44 32 PHE B N 1
ATOM 2140 C CA . PHE B 1 32 ? -9.734 -22.688 -3.768 1 84.44 32 PHE B CA 1
ATOM 2141 C C . PHE B 1 32 ? -9.703 -23.438 -5.09 1 84.44 32 PHE B C 1
ATOM 2143 O O . PHE B 1 32 ? -9.414 -24.641 -5.117 1 84.44 32 PHE B O 1
ATOM 2150 N N . GLY B 1 33 ? -10 -22.797 -6.133 1 87.44 33 GLY B N 1
ATOM 2151 C CA . GLY B 1 33 ? -9.961 -23.438 -7.438 1 87.44 33 GLY B CA 1
ATOM 2152 C C . GLY B 1 33 ? -8.586 -23.938 -7.816 1 87.44 33 GLY B C 1
ATOM 2153 O O . GLY B 1 33 ? -8.445 -25.047 -8.359 1 87.44 33 GLY B O 1
ATOM 2154 N N . ASN B 1 34 ? -7.621 -23.219 -7.484 1 91.31 34 ASN B N 1
ATOM 2155 C CA . ASN B 1 34 ? -6.254 -23.531 -7.879 1 91.31 34 ASN B CA 1
ATOM 2156 C C . ASN B 1 34 ? -5.648 -24.609 -6.984 1 91.31 34 ASN B C 1
ATOM 2158 O O . ASN B 1 34 ? -4.711 -25.312 -7.383 1 91.31 34 ASN B O 1
ATOM 2162 N N . ILE B 1 35 ? -6.184 -24.75 -5.742 1 87.94 35 ILE B N 1
ATOM 2163 C CA . ILE B 1 35 ? -5.516 -25.641 -4.797 1 87.94 35 ILE B CA 1
ATOM 2164 C C . ILE B 1 35 ? -6.434 -26.812 -4.441 1 87.94 35 ILE B C 1
ATOM 2166 O O . ILE B 1 35 ? -6.047 -27.969 -4.562 1 87.94 35 ILE B O 1
ATOM 2170 N N . ILE B 1 36 ? -7.648 -26.516 -4.121 1 85.12 36 ILE B N 1
ATOM 2171 C CA . ILE B 1 36 ? -8.555 -27.531 -3.588 1 85.12 36 ILE B CA 1
ATOM 2172 C C . ILE B 1 36 ? -8.969 -28.484 -4.703 1 85.12 36 ILE B C 1
ATOM 2174 O O . ILE B 1 36 ? -8.945 -29.703 -4.523 1 85.12 36 ILE B O 1
ATOM 2178 N N . SER B 1 37 ? -9.367 -27.984 -5.805 1 86.06 37 SER B N 1
ATOM 2179 C CA . SER B 1 37 ? -9.812 -28.812 -6.918 1 86.06 37 SER B CA 1
ATOM 2180 C C . SER B 1 37 ? -8.734 -29.812 -7.336 1 86.06 37 SER B C 1
ATOM 2182 O O . SER B 1 37 ? -8.984 -31.016 -7.398 1 86.06 37 SER B O 1
ATOM 2184 N N . PRO B 1 38 ? -7.582 -29.375 -7.535 1 86.5 38 PRO B N 1
ATOM 2185 C CA . PRO B 1 38 ? -6.543 -30.344 -7.91 1 86.5 38 PRO B CA 1
ATOM 2186 C C . PRO B 1 38 ? -6.184 -31.297 -6.777 1 86.5 38 PRO B C 1
ATOM 2188 O O . PRO B 1 38 ? -5.773 -32.438 -7.027 1 86.5 38 PRO B O 1
ATOM 2191 N N . TYR B 1 39 ? -6.285 -30.828 -5.605 1 82.06 39 TYR B N 1
ATOM 2192 C CA . TYR B 1 39 ? -5.996 -31.688 -4.453 1 82.06 39 TYR B CA 1
ATOM 2193 C C . TYR B 1 39 ? -6.91 -32.906 -4.43 1 82.06 39 TYR B C 1
ATOM 2195 O O . TYR B 1 39 ? -6.477 -34 -4.098 1 82.06 39 TYR B O 1
ATOM 2203 N N . PHE B 1 40 ? -8.102 -32.75 -4.91 1 83.5 40 PHE B N 1
ATOM 2204 C CA . PHE B 1 40 ? -9.078 -33.812 -4.824 1 83.5 40 PHE B CA 1
ATOM 2205 C C . PHE B 1 40 ? -9.227 -34.531 -6.164 1 83.5 40 PHE B C 1
ATOM 2207 O O . PHE B 1 40 ? -9.555 -35.719 -6.215 1 83.5 40 PHE B O 1
ATOM 2214 N N . PHE B 1 41 ? -8.984 -33.812 -7.266 1 83.44 41 PHE B N 1
ATOM 2215 C CA . PHE B 1 41 ? -9.352 -34.375 -8.562 1 83.44 41 PHE B CA 1
ATOM 2216 C C . PHE B 1 41 ? -8.109 -34.75 -9.359 1 83.44 41 PHE B C 1
ATOM 2218 O O . PHE B 1 41 ? -8.211 -35.406 -10.398 1 83.44 41 PHE B O 1
ATOM 2225 N N . GLY B 1 42 ? -6.922 -34.406 -8.93 1 80.5 42 GLY B N 1
ATOM 2226 C CA . GLY B 1 42 ? -5.711 -34.812 -9.633 1 80.5 42 GLY B CA 1
ATOM 2227 C C . GLY B 1 42 ? -4.582 -33.812 -9.5 1 80.5 42 GLY B C 1
ATOM 2228 O O . GLY B 1 42 ? -4.781 -32.594 -9.719 1 80.5 42 GLY B O 1
ATOM 2229 N N . LYS B 1 43 ? -3.5 -34.281 -9.242 1 84.06 43 LYS B N 1
ATOM 2230 C CA . LYS B 1 43 ? -2.352 -33.438 -8.93 1 84.06 43 LYS B CA 1
ATOM 2231 C C . LYS B 1 43 ? -1.575 -33.094 -10.188 1 84.06 43 LYS B C 1
ATOM 2233 O O . LYS B 1 43 ? -0.692 -32.219 -10.156 1 84.06 43 LYS B O 1
ATOM 2238 N N . ASP B 1 44 ? -1.966 -33.688 -11.289 1 86.44 44 ASP B N 1
ATOM 2239 C CA . ASP B 1 44 ? -1.365 -33.312 -12.57 1 86.44 44 ASP B CA 1
ATOM 2240 C C . ASP B 1 44 ? -2.256 -32.344 -13.336 1 86.44 44 ASP B C 1
ATOM 2242 O O . ASP B 1 44 ? -3.035 -32.781 -14.203 1 86.44 44 ASP B O 1
ATOM 2246 N N . THR B 1 45 ? -2.023 -31.109 -13.094 1 92.75 45 THR B N 1
ATOM 2247 C CA . THR B 1 45 ? -2.934 -30.109 -13.633 1 92.75 45 THR B CA 1
ATOM 2248 C C . THR B 1 45 ? -2.377 -29.516 -14.922 1 92.75 45 THR B C 1
ATOM 2250 O O . THR B 1 45 ? -1.174 -29.594 -15.18 1 92.75 45 THR B O 1
ATOM 2253 N N . ALA B 1 46 ? -3.266 -28.984 -15.727 1 93.69 46 ALA B N 1
ATOM 2254 C CA . ALA B 1 46 ? -2.883 -28.281 -16.953 1 93.69 46 ALA B CA 1
ATOM 2255 C C . ALA B 1 46 ? -1.979 -27.094 -16.641 1 93.69 46 ALA B C 1
ATOM 2257 O O . ALA B 1 46 ? -1.092 -26.75 -17.438 1 93.69 46 ALA B O 1
ATOM 2258 N N . ILE B 1 47 ? -2.154 -26.469 -15.508 1 95.12 47 ILE B N 1
ATOM 2259 C CA . ILE B 1 47 ? -1.362 -25.312 -15.086 1 95.12 47 ILE B CA 1
ATOM 2260 C C . ILE B 1 47 ? 0.082 -25.75 -14.836 1 95.12 47 ILE B C 1
ATOM 2262 O O . ILE B 1 47 ? 1.018 -25.125 -15.344 1 95.12 47 ILE B O 1
ATOM 2266 N N . ILE B 1 48 ? 0.279 -26.797 -14.164 1 96.12 48 ILE B N 1
ATOM 2267 C CA . ILE B 1 48 ? 1.612 -27.312 -13.844 1 96.12 48 ILE B CA 1
ATOM 2268 C C . ILE B 1 48 ? 2.348 -27.672 -15.133 1 96.12 48 ILE B C 1
ATOM 2270 O O . ILE B 1 48 ? 3.508 -27.297 -15.32 1 96.12 48 ILE B O 1
ATOM 2274 N N . LYS B 1 49 ? 1.626 -28.359 -16.016 1 96.5 49 LYS B N 1
ATOM 2275 C CA . LYS B 1 49 ? 2.217 -28.781 -17.281 1 96.5 49 LYS B CA 1
ATOM 2276 C C . LYS B 1 49 ? 2.625 -27.578 -18.125 1 96.5 49 LYS B C 1
ATOM 2278 O O . LYS B 1 49 ? 3.717 -27.547 -18.703 1 96.5 49 LYS B O 1
ATOM 2283 N N . LYS B 1 50 ? 1.756 -26.625 -18.156 1 97.12 50 LYS B N 1
ATOM 2284 C CA . LYS B 1 50 ? 2.021 -25.406 -18.938 1 97.12 50 LYS B CA 1
ATOM 2285 C C . LYS B 1 50 ? 3.238 -24.672 -18.391 1 97.12 50 LYS B C 1
ATOM 2287 O O . LYS B 1 50 ? 4.102 -24.234 -19.156 1 97.12 50 LYS B O 1
ATOM 2292 N N . LEU B 1 51 ? 3.332 -24.516 -17.125 1 97.69 51 LEU B N 1
ATOM 2293 C CA . LEU B 1 51 ? 4.438 -23.812 -16.484 1 97.69 51 LEU B CA 1
ATOM 2294 C C . LEU B 1 51 ? 5.754 -24.547 -16.703 1 97.69 51 LEU B C 1
ATOM 2296 O O . LEU B 1 51 ? 6.773 -23.922 -17.016 1 97.69 51 LEU B O 1
ATOM 2300 N N . GLN B 1 52 ? 5.711 -25.828 -16.625 1 97.38 52 GLN B N 1
ATOM 2301 C CA . GLN B 1 52 ? 6.926 -26.625 -16.703 1 97.38 52 GLN B CA 1
ATOM 2302 C C . GLN B 1 52 ? 7.383 -26.797 -18.156 1 97.38 52 GLN B C 1
ATOM 2304 O O . GLN B 1 52 ? 8.523 -27.188 -18.406 1 97.38 52 GLN B O 1
ATOM 2309 N N . SER B 1 53 ? 6.477 -26.531 -19.031 1 96.88 53 SER B N 1
ATOM 2310 C CA . SER B 1 53 ? 6.809 -26.688 -20.438 1 96.88 53 SER B CA 1
ATOM 2311 C C . SER B 1 53 ? 7.613 -25.5 -20.953 1 96.88 53 SER B C 1
ATOM 2313 O O . SER B 1 53 ? 8.148 -25.531 -22.062 1 96.88 53 SER B O 1
ATOM 2315 N N . ASN B 1 54 ? 7.742 -24.438 -20.141 1 97.06 54 ASN B N 1
ATOM 2316 C CA . ASN B 1 54 ? 8.477 -23.219 -20.5 1 97.06 54 ASN B CA 1
ATOM 2317 C C . ASN B 1 54 ? 9.625 -22.969 -19.531 1 97.06 54 ASN B C 1
ATOM 2319 O O . ASN B 1 54 ? 9.445 -23 -18.312 1 97.06 54 ASN B O 1
ATOM 2323 N N . LYS B 1 55 ? 10.789 -22.688 -20.062 1 96.62 55 LYS B N 1
ATOM 2324 C CA . LYS B 1 55 ? 11.969 -22.5 -19.234 1 96.62 55 LYS B CA 1
ATOM 2325 C C . LYS B 1 55 ? 11.82 -21.25 -18.359 1 96.62 55 LYS B C 1
ATOM 2327 O O . LYS B 1 55 ? 12.539 -21.094 -17.375 1 96.62 55 LYS B O 1
ATOM 2332 N N . TYR B 1 56 ? 10.859 -20.359 -18.719 1 98.25 56 TYR B N 1
ATOM 2333 C CA . TYR B 1 56 ? 10.617 -19.156 -17.938 1 98.25 56 TYR B CA 1
ATOM 2334 C C . TYR B 1 56 ? 9.289 -19.25 -17.203 1 98.25 56 TYR B C 1
ATOM 2336 O O . TYR B 1 56 ? 8.664 -18.219 -16.922 1 98.25 56 TYR B O 1
ATOM 2344 N N . GLY B 1 57 ? 8.875 -20.406 -16.875 1 98.5 57 GLY B N 1
ATOM 2345 C CA . GLY B 1 57 ? 7.586 -20.656 -16.25 1 98.5 57 GLY B CA 1
ATOM 2346 C C . GLY B 1 57 ? 7.398 -19.906 -14.953 1 98.5 57 GLY B C 1
ATOM 2347 O O . GLY B 1 57 ? 6.277 -19.531 -14.602 1 98.5 57 GLY B O 1
ATOM 2348 N N . CYS B 1 58 ? 8.477 -19.688 -14.219 1 98.44 58 CYS B N 1
ATOM 2349 C CA . CYS B 1 58 ? 8.367 -19.047 -12.922 1 98.44 58 CYS B CA 1
ATOM 2350 C C . CYS B 1 58 ? 8.039 -17.562 -13.07 1 98.44 58 CYS B C 1
ATOM 2352 O O . CYS B 1 58 ? 7.645 -16.906 -12.102 1 98.44 58 CYS B O 1
ATOM 2354 N N . PHE B 1 59 ? 8.195 -16.984 -14.336 1 98.69 59 PHE B N 1
ATOM 2355 C CA . PHE B 1 59 ? 7.941 -15.578 -14.57 1 98.69 59 PHE B CA 1
ATOM 2356 C C . PHE B 1 59 ? 6.633 -15.375 -15.32 1 98.69 59 PHE B C 1
ATOM 2358 O O . PHE B 1 59 ? 6.312 -14.258 -15.742 1 98.69 59 PHE B O 1
ATOM 2365 N N . ALA B 1 60 ? 5.84 -16.516 -15.539 1 98.62 60 ALA B N 1
ATOM 2366 C CA . ALA B 1 60 ? 4.531 -16.375 -16.172 1 98.62 60 ALA B CA 1
ATOM 2367 C C . ALA B 1 60 ? 3.646 -15.406 -15.391 1 98.62 60 ALA B C 1
ATOM 2369 O O . ALA B 1 60 ? 3.83 -15.227 -14.18 1 98.62 60 ALA B O 1
ATOM 2370 N N . TYR B 1 61 ? 2.684 -14.766 -16.062 1 98.25 61 TYR B N 1
ATOM 2371 C CA . TYR B 1 61 ? 1.857 -13.789 -15.352 1 98.25 61 TYR B CA 1
ATOM 2372 C C . TYR B 1 61 ? 0.397 -14.227 -15.336 1 98.25 61 TYR B C 1
ATOM 2374 O O . TYR B 1 61 ? -0.057 -14.938 -16.234 1 98.25 61 TYR B O 1
ATOM 2382 N N . ALA B 1 62 ? -0.244 -13.938 -14.273 1 97.38 62 ALA B N 1
ATOM 2383 C CA . ALA B 1 62 ? -1.699 -14.016 -14.18 1 97.38 62 ALA B CA 1
ATOM 2384 C C . ALA B 1 62 ? -2.344 -12.664 -14.438 1 97.38 62 ALA B C 1
ATOM 2386 O O . ALA B 1 62 ? -1.809 -11.625 -14.031 1 97.38 62 ALA B O 1
ATOM 2387 N N . GLU B 1 63 ? -3.445 -12.672 -15.117 1 97.06 63 GLU B N 1
ATOM 2388 C CA . GLU B 1 63 ? -4.113 -11.43 -15.492 1 97.06 63 GLU B CA 1
ATOM 2389 C C . GLU B 1 63 ? -5.559 -11.414 -15.008 1 97.06 63 GLU B C 1
ATOM 2391 O O . GLU B 1 63 ? -6.301 -12.367 -15.219 1 97.06 63 GLU B O 1
ATOM 2396 N N . LEU B 1 64 ? -5.906 -10.398 -14.312 1 95.25 64 LEU B N 1
ATOM 2397 C CA . LEU B 1 64 ? -7.262 -10.141 -13.844 1 95.25 64 LEU B CA 1
ATOM 2398 C C . LEU B 1 64 ? -7.879 -8.969 -14.594 1 95.25 64 LEU B C 1
ATOM 2400 O O . LEU B 1 64 ? -7.316 -7.867 -14.617 1 95.25 64 LEU B O 1
ATOM 2404 N N . ASP B 1 65 ? -8.992 -9.234 -15.266 1 94.81 65 ASP B N 1
ATOM 2405 C CA . ASP B 1 65 ? -9.742 -8.18 -15.945 1 94.81 65 ASP B CA 1
ATOM 2406 C C . ASP B 1 65 ? -10.953 -7.742 -15.125 1 94.81 65 ASP B C 1
ATOM 2408 O O . ASP B 1 65 ? -11.766 -8.57 -14.719 1 94.81 65 ASP B O 1
ATOM 2412 N N . THR B 1 66 ? -11.031 -6.52 -14.922 1 93.69 66 THR B N 1
ATOM 2413 C CA . THR B 1 66 ? -12.117 -5.992 -14.109 1 93.69 66 THR B CA 1
ATOM 2414 C C . THR B 1 66 ? -12.375 -4.523 -14.43 1 93.69 66 THR B C 1
ATOM 2416 O O . THR B 1 66 ? -12.047 -4.055 -15.523 1 93.69 66 THR B O 1
ATOM 2419 N N . TYR B 1 67 ? -13.148 -3.842 -13.633 1 93.06 67 TYR B N 1
ATOM 2420 C CA . TYR B 1 67 ? -13.461 -2.428 -13.812 1 93.06 67 TYR B CA 1
ATOM 2421 C C . TYR B 1 67 ? -13.539 -1.714 -12.469 1 93.06 67 TYR B C 1
ATOM 2423 O O . TYR B 1 67 ? -13.641 -2.359 -11.422 1 93.06 67 TYR B O 1
ATOM 2431 N N . ALA B 1 68 ? -13.445 -0.453 -12.523 1 92.12 68 ALA B N 1
ATOM 2432 C CA . ALA B 1 68 ? -13.555 0.347 -11.312 1 92.12 68 ALA B CA 1
ATOM 2433 C C . ALA B 1 68 ? -15.016 0.557 -10.922 1 92.12 68 ALA B C 1
ATOM 2435 O O . ALA B 1 68 ? -15.703 1.41 -11.492 1 92.12 68 ALA B O 1
ATOM 2436 N N . SER B 1 69 ? -15.391 -0.111 -9.922 1 88.19 69 SER B N 1
ATOM 2437 C CA . SER B 1 69 ? -16.766 0.019 -9.453 1 88.19 69 SER B CA 1
ATOM 2438 C C . SER B 1 69 ? -16.984 1.346 -8.734 1 88.19 69 SER B C 1
ATOM 2440 O O . SER B 1 69 ? -16.062 1.859 -8.086 1 88.19 69 SER B O 1
ATOM 2442 N N . PRO B 1 70 ? -18.156 1.842 -8.75 1 81.38 70 PRO B N 1
ATOM 2443 C CA . PRO B 1 70 ? -18.438 3.15 -8.156 1 81.38 70 PRO B CA 1
ATOM 2444 C C . PRO B 1 70 ? -18.109 3.199 -6.664 1 81.38 70 PRO B C 1
ATOM 2446 O O . PRO B 1 70 ? -17.672 4.234 -6.156 1 81.38 70 PRO B O 1
ATOM 2449 N N . PHE B 1 71 ? -18.234 2.127 -6.023 1 79.75 71 PHE B N 1
ATOM 2450 C CA . PHE B 1 71 ? -17.984 2.113 -4.586 1 79.75 71 PHE B CA 1
ATOM 2451 C C . PHE B 1 71 ? -16.5 2.164 -4.297 1 79.75 71 PHE B C 1
ATOM 2453 O O . PHE B 1 71 ? -16.078 2.414 -3.16 1 79.75 71 PHE B O 1
ATOM 2460 N N . GLU B 1 72 ? -15.789 1.961 -5.352 1 84.12 72 GLU B N 1
ATOM 2461 C CA . GLU B 1 72 ? -14.336 2.012 -5.203 1 84.12 72 GLU B CA 1
ATOM 2462 C C . GLU B 1 72 ? -13.797 3.396 -5.547 1 84.12 72 GLU B C 1
ATOM 2464 O O . GLU B 1 72 ? -12.578 3.615 -5.535 1 84.12 72 GLU B O 1
ATOM 2469 N N . CYS B 1 73 ? -14.688 4.242 -5.844 1 82.75 73 CYS B N 1
ATOM 2470 C CA . CYS B 1 73 ? -14.25 5.547 -6.32 1 82.75 73 CYS B CA 1
ATOM 2471 C C . CYS B 1 73 ? -14.406 6.605 -5.238 1 82.75 73 CYS B C 1
ATOM 2473 O O . CYS B 1 73 ? -15.312 6.512 -4.402 1 82.75 73 CYS B O 1
ATOM 2475 N N . ASP B 1 74 ? -13.516 7.52 -5.285 1 80.25 74 ASP B N 1
ATOM 2476 C CA . ASP B 1 74 ? -13.555 8.594 -4.293 1 80.25 74 ASP B CA 1
ATOM 2477 C C . ASP B 1 74 ? -14.25 9.828 -4.855 1 80.25 74 ASP B C 1
ATOM 2479 O O . ASP B 1 74 ? -14.891 9.766 -5.906 1 80.25 74 ASP B O 1
ATOM 2483 N N . PHE B 1 75 ? -14.156 10.922 -4.055 1 75.06 75 PHE B N 1
ATOM 2484 C CA . PHE B 1 75 ? -14.883 12.133 -4.395 1 75.06 75 PHE B CA 1
ATOM 2485 C C . PHE B 1 75 ? -14.242 12.828 -5.594 1 75.06 75 PHE B C 1
ATOM 2487 O O . PHE B 1 75 ? -14.859 13.703 -6.211 1 75.06 75 PHE B O 1
ATOM 2494 N N . TYR B 1 76 ? -12.961 12.422 -5.891 1 75.25 76 TYR B N 1
ATOM 2495 C CA . TYR B 1 76 ? -12.289 12.992 -7.055 1 75.25 76 TYR B CA 1
ATOM 2496 C C . TYR B 1 76 ? -12.664 12.234 -8.328 1 75.25 76 TYR B C 1
ATOM 2498 O O . TYR B 1 76 ? -12.086 12.469 -9.391 1 75.25 76 TYR B O 1
ATOM 2506 N N . PHE B 1 77 ? -13.594 11.227 -8.203 1 82.62 77 PHE B N 1
ATOM 2507 C CA . PHE B 1 77 ? -14.133 10.453 -9.312 1 82.62 77 PHE B CA 1
ATOM 2508 C C . PHE B 1 77 ? -13.047 9.594 -9.945 1 82.62 77 PHE B C 1
ATOM 2510 O O . PHE B 1 77 ? -12.922 9.539 -11.172 1 82.62 77 PHE B O 1
ATOM 2517 N N . HIS B 1 78 ? -12.195 9.125 -9.141 1 89.69 78 HIS B N 1
ATOM 2518 C CA . HIS B 1 78 ? -11.219 8.117 -9.547 1 89.69 78 HIS B CA 1
ATOM 2519 C C . HIS B 1 78 ? -11.172 6.965 -8.547 1 89.69 78 HIS B C 1
ATOM 2521 O O . HIS B 1 78 ? -11.664 7.094 -7.422 1 89.69 78 HIS B O 1
ATOM 2527 N N . LYS B 1 79 ? -10.703 5.852 -9.023 1 91.62 79 LYS B N 1
ATOM 2528 C CA . LYS B 1 79 ? -10.516 4.73 -8.109 1 91.62 79 LYS B CA 1
ATOM 2529 C C . LYS B 1 79 ? -9.68 5.137 -6.898 1 91.62 79 LYS B C 1
ATOM 2531 O O . LYS B 1 79 ? -8.617 5.742 -7.047 1 91.62 79 LYS B O 1
ATOM 2536 N N . SER B 1 80 ? -10.242 4.887 -5.75 1 89.62 80 SER B N 1
ATOM 2537 C CA . SER B 1 80 ? -9.539 5.25 -4.52 1 89.62 80 SER B CA 1
ATOM 2538 C C . SER B 1 80 ? -8.242 4.465 -4.367 1 89.62 80 SER B C 1
ATOM 2540 O O . SER B 1 80 ? -8.195 3.273 -4.688 1 89.62 80 SER B O 1
ATOM 2542 N N . ASN B 1 81 ? -7.223 5.094 -3.791 1 90.44 81 ASN B N 1
ATOM 2543 C CA . ASN B 1 81 ? -5.914 4.469 -3.633 1 90.44 81 ASN B CA 1
ATOM 2544 C C . ASN B 1 81 ? -5.992 3.205 -2.783 1 90.44 81 ASN B C 1
ATOM 2546 O O . ASN B 1 81 ? -5.328 2.211 -3.076 1 90.44 81 ASN B O 1
ATOM 2550 N N . SER B 1 82 ? -6.816 3.268 -1.833 1 89.62 82 SER B N 1
ATOM 2551 C CA . SER B 1 82 ? -6.883 2.16 -0.883 1 89.62 82 SER B CA 1
ATOM 2552 C C . SER B 1 82 ? -7.512 0.925 -1.518 1 89.62 82 SER B C 1
ATOM 2554 O O . SER B 1 82 ? -7.266 -0.199 -1.077 1 89.62 82 SER B O 1
ATOM 2556 N N . THR B 1 83 ? -8.281 1.064 -2.598 1 90.81 83 THR B N 1
ATOM 2557 C CA . THR B 1 83 ? -9.008 -0.059 -3.184 1 90.81 83 THR B CA 1
ATOM 2558 C C . THR B 1 83 ? -8.102 -0.854 -4.121 1 90.81 83 THR B C 1
ATOM 2560 O O . THR B 1 83 ? -8.422 -1.984 -4.492 1 90.81 83 THR B O 1
ATOM 2563 N N . TYR B 1 84 ? -6.988 -0.273 -4.512 1 95.44 84 TYR B N 1
ATOM 2564 C CA . TYR B 1 84 ? -6.035 -1.007 -5.336 1 95.44 84 TYR B CA 1
ATOM 2565 C C . TYR B 1 84 ? -5.539 -2.254 -4.617 1 95.44 84 TYR B C 1
ATOM 2567 O O . TYR B 1 84 ? -5.27 -3.279 -5.25 1 95.44 84 TYR B O 1
ATOM 2575 N N . PHE B 1 85 ? -5.484 -2.197 -3.332 1 94.75 85 PHE B N 1
ATOM 2576 C CA . PHE B 1 85 ? -4.816 -3.234 -2.553 1 94.75 85 PHE B CA 1
ATOM 2577 C C . PHE B 1 85 ? -5.719 -4.453 -2.393 1 94.75 85 PHE B C 1
ATOM 2579 O O . PHE B 1 85 ? -5.23 -5.578 -2.248 1 94.75 85 PHE B O 1
ATOM 2586 N N . GLU B 1 86 ? -6.984 -4.227 -2.443 1 91 86 GLU B N 1
ATOM 2587 C CA . GLU B 1 86 ? -7.891 -5.371 -2.473 1 91 86 GLU B CA 1
ATOM 2588 C C . GLU B 1 86 ? -7.738 -6.16 -3.768 1 91 86 GLU B C 1
ATOM 2590 O O . GLU B 1 86 ? -7.723 -7.395 -3.752 1 91 86 GLU B O 1
ATOM 2595 N N . GLU B 1 87 ? -7.688 -5.426 -4.82 1 93.81 87 GLU B N 1
ATOM 2596 C CA . GLU B 1 87 ? -7.488 -6.07 -6.117 1 93.81 87 GLU B CA 1
ATOM 2597 C C . GLU B 1 87 ? -6.156 -6.812 -6.164 1 93.81 87 GLU B C 1
ATOM 2599 O O . GLU B 1 87 ? -6.055 -7.883 -6.766 1 93.81 87 GLU B O 1
ATOM 2604 N N . LEU B 1 88 ? -5.188 -6.227 -5.555 1 96.25 88 LEU B N 1
ATOM 2605 C CA . LEU B 1 88 ? -3.865 -6.844 -5.512 1 96.25 88 LEU B CA 1
ATOM 2606 C C . LEU B 1 88 ? -3.912 -8.172 -4.758 1 96.25 88 LEU B C 1
ATOM 2608 O O . LEU B 1 88 ? -3.273 -9.141 -5.168 1 96.25 88 LEU B O 1
ATOM 2612 N N . ASP B 1 89 ? -4.648 -8.203 -3.662 1 92.94 89 ASP B N 1
ATOM 2613 C CA . ASP B 1 89 ? -4.785 -9.445 -2.904 1 92.94 89 ASP B CA 1
ATOM 2614 C C . ASP B 1 89 ? -5.309 -10.578 -3.789 1 92.94 89 ASP B C 1
ATOM 2616 O O . ASP B 1 89 ? -4.789 -11.688 -3.752 1 92.94 89 ASP B O 1
ATOM 2620 N N . ILE B 1 90 ? -6.277 -10.227 -4.57 1 93 90 ILE B N 1
ATOM 2621 C CA . ILE B 1 90 ? -6.914 -11.219 -5.426 1 93 90 ILE B CA 1
ATOM 2622 C C . ILE B 1 90 ? -5.953 -11.625 -6.543 1 93 90 ILE B C 1
ATOM 2624 O O . ILE B 1 90 ? -5.75 -12.812 -6.789 1 93 90 ILE B O 1
ATOM 2628 N N . SER B 1 91 ? -5.367 -10.641 -7.152 1 95.75 91 SER B N 1
ATOM 2629 C CA . SER B 1 91 ? -4.492 -10.883 -8.297 1 95.75 91 SER B CA 1
ATOM 2630 C C . SER B 1 91 ? -3.256 -11.68 -7.887 1 95.75 91 SER B C 1
ATOM 2632 O O . SER B 1 91 ? -2.914 -12.672 -8.523 1 95.75 91 SER B O 1
ATOM 2634 N N . ARG B 1 92 ? -2.607 -11.281 -6.863 1 95.75 92 ARG B N 1
ATOM 2635 C CA . ARG B 1 92 ? -1.403 -11.961 -6.395 1 95.75 92 ARG B CA 1
ATOM 2636 C C . ARG B 1 92 ? -1.732 -13.344 -5.848 1 95.75 92 ARG B C 1
ATOM 2638 O O . ARG B 1 92 ? -0.936 -14.273 -5.98 1 95.75 92 ARG B O 1
ATOM 2645 N N . GLY B 1 93 ? -2.867 -13.438 -5.172 1 93.56 93 GLY B N 1
ATOM 2646 C CA . GLY B 1 93 ? -3.295 -14.75 -4.727 1 93.56 93 GLY B CA 1
ATOM 2647 C C . GLY B 1 93 ? -3.445 -15.75 -5.863 1 93.56 93 GLY B C 1
ATOM 2648 O O . GLY B 1 93 ? -2.986 -16.891 -5.762 1 93.56 93 GLY B O 1
ATOM 2649 N N . ASP B 1 94 ? -4.102 -15.281 -6.898 1 95.81 94 ASP B N 1
ATOM 2650 C CA . ASP B 1 94 ? -4.266 -16.109 -8.086 1 95.81 94 ASP B CA 1
ATOM 2651 C C . ASP B 1 94 ? -2.91 -16.516 -8.664 1 95.81 94 ASP B C 1
ATOM 2653 O O . ASP B 1 94 ? -2.674 -17.703 -8.922 1 95.81 94 ASP B O 1
ATOM 2657 N N . LEU B 1 95 ? -1.989 -15.625 -8.758 1 97.44 95 LEU B N 1
ATOM 2658 C CA . LEU B 1 95 ? -0.668 -15.883 -9.32 1 97.44 95 LEU B CA 1
ATOM 2659 C C . LEU B 1 95 ? 0.091 -16.906 -8.477 1 97.44 95 LEU B C 1
ATOM 2661 O O . LEU B 1 95 ? 0.568 -17.906 -9 1 97.44 95 LEU B O 1
ATOM 2665 N N . MET B 1 96 ? 0.197 -16.641 -7.188 1 96.25 96 MET B N 1
ATOM 2666 C CA . MET B 1 96 ? 1.062 -17.422 -6.309 1 96.25 96 MET B CA 1
ATOM 2667 C C . MET B 1 96 ? 0.533 -18.844 -6.152 1 96.25 96 MET B C 1
ATOM 2669 O O . MET B 1 96 ? 1.312 -19.797 -6.039 1 96.25 96 MET B O 1
ATOM 2673 N N . THR B 1 97 ? -0.791 -18.984 -6.152 1 94.62 97 THR B N 1
ATOM 2674 C CA . THR B 1 97 ? -1.371 -20.312 -6.027 1 94.62 97 THR B CA 1
ATOM 2675 C C . THR B 1 97 ? -1.205 -21.094 -7.324 1 94.62 97 THR B C 1
ATOM 2677 O O . THR B 1 97 ? -1.193 -22.328 -7.312 1 94.62 97 THR B O 1
ATOM 2680 N N . LYS B 1 98 ? -1.051 -20.375 -8.453 1 96.69 98 LYS B N 1
ATOM 2681 C CA . LYS B 1 98 ? -0.81 -21.047 -9.727 1 96.69 98 LYS B CA 1
ATOM 2682 C C . LYS B 1 98 ? 0.662 -21.406 -9.883 1 96.69 98 LYS B C 1
ATOM 2684 O O . LYS B 1 98 ? 0.987 -22.562 -10.188 1 96.69 98 LYS B O 1
ATOM 2689 N N . ILE B 1 99 ? 1.562 -20.516 -9.617 1 97.5 99 ILE B N 1
ATOM 2690 C CA . ILE B 1 99 ? 2.994 -20.734 -9.797 1 97.5 99 ILE B CA 1
ATOM 2691 C C . ILE B 1 99 ? 3.463 -21.844 -8.859 1 97.5 99 ILE B C 1
ATOM 2693 O O . ILE B 1 99 ? 4.238 -22.719 -9.266 1 97.5 99 ILE B O 1
ATOM 2697 N N . PHE B 1 100 ? 2.986 -21.875 -7.641 1 95.69 100 PHE B N 1
ATOM 2698 C CA . PHE B 1 100 ? 3.436 -22.844 -6.645 1 95.69 100 PHE B CA 1
ATOM 2699 C C . PHE B 1 100 ? 2.369 -23.906 -6.398 1 95.69 100 PHE B C 1
ATOM 2701 O O . PHE B 1 100 ? 2.297 -24.484 -5.312 1 95.69 100 PHE B O 1
ATOM 2708 N N . GLN B 1 101 ? 1.511 -24.094 -7.367 1 94.62 101 GLN B N 1
ATOM 2709 C CA . GLN B 1 101 ? 0.424 -25.062 -7.234 1 94.62 101 GLN B CA 1
ATOM 2710 C C . GLN B 1 101 ? 0.951 -26.438 -6.812 1 94.62 101 GLN B C 1
ATOM 2712 O O . GLN B 1 101 ? 0.428 -27.047 -5.879 1 94.62 101 GLN B O 1
ATOM 2717 N N . LYS B 1 102 ? 1.999 -26.906 -7.508 1 93.94 102 LYS B N 1
ATOM 2718 C CA . LYS B 1 102 ? 2.58 -28.219 -7.195 1 93.94 102 LYS B CA 1
ATOM 2719 C C . LYS B 1 102 ? 3.027 -28.281 -5.738 1 93.94 102 LYS B C 1
ATOM 2721 O O . LYS B 1 102 ? 2.867 -29.312 -5.082 1 93.94 102 LYS B O 1
ATOM 2726 N N . LEU B 1 103 ? 3.564 -27.203 -5.27 1 92.25 103 LEU B N 1
ATOM 2727 C CA . LEU B 1 103 ? 4.008 -27.141 -3.883 1 92.25 103 LEU B CA 1
ATOM 2728 C C . LEU B 1 103 ? 2.82 -27.25 -2.93 1 92.25 103 LEU B C 1
ATOM 2730 O O . LEU B 1 103 ? 2.854 -28.031 -1.975 1 92.25 103 LEU B O 1
ATOM 2734 N N . PHE B 1 104 ? 1.747 -26.531 -3.166 1 89.75 104 PHE B N 1
ATOM 2735 C CA . PHE B 1 104 ? 0.58 -26.469 -2.295 1 89.75 104 PHE B CA 1
ATOM 2736 C C . PHE B 1 104 ? -0.124 -27.812 -2.242 1 89.75 104 PHE B C 1
ATOM 2738 O O . PHE B 1 104 ? -0.595 -28.234 -1.184 1 89.75 104 PHE B O 1
ATOM 2745 N N . ILE B 1 105 ? -0.167 -28.516 -3.326 1 89.62 105 ILE B N 1
ATOM 2746 C CA . ILE B 1 105 ? -1.002 -29.719 -3.383 1 89.62 105 ILE B CA 1
ATOM 2747 C C . ILE B 1 105 ? -0.191 -30.938 -2.943 1 89.62 105 ILE B C 1
ATOM 2749 O O . ILE B 1 105 ? -0.756 -31.984 -2.65 1 89.62 105 ILE B O 1
ATOM 2753 N N . ASN B 1 106 ? 1.105 -30.781 -2.904 1 87.81 106 ASN B N 1
ATOM 2754 C CA . ASN B 1 106 ? 1.924 -31.938 -2.562 1 87.81 106 ASN B CA 1
ATOM 2755 C C . ASN B 1 106 ? 2.58 -31.781 -1.194 1 87.81 106 ASN B C 1
ATOM 2757 O O . ASN B 1 106 ? 3.109 -32.75 -0.638 1 87.81 106 ASN B O 1
ATOM 2761 N N . ALA B 1 107 ? 2.625 -30.547 -0.779 1 78.31 107 ALA B N 1
ATOM 2762 C CA . ALA B 1 107 ? 3.303 -30.312 0.493 1 78.31 107 ALA B CA 1
ATOM 2763 C C . ALA B 1 107 ? 2.533 -30.953 1.649 1 78.31 107 ALA B C 1
ATOM 2765 O O . ALA B 1 107 ? 1.305 -31.047 1.61 1 78.31 107 ALA B O 1
ATOM 2766 N N . LYS B 1 108 ? 3.297 -31.5 2.609 1 69.44 108 LYS B N 1
ATOM 2767 C CA . LYS B 1 108 ? 2.715 -32.156 3.771 1 69.44 108 LYS B CA 1
ATOM 2768 C C . LYS B 1 108 ? 2.016 -31.156 4.688 1 69.44 108 LYS B C 1
ATOM 2770 O O . LYS B 1 108 ? 0.956 -31.453 5.242 1 69.44 108 LYS B O 1
ATOM 2775 N N . LYS B 1 109 ? 2.777 -30.031 4.797 1 69.12 109 LYS B N 1
ATOM 2776 C CA . LYS B 1 109 ? 2.205 -28.953 5.602 1 69.12 109 LYS B CA 1
ATOM 2777 C C . LYS B 1 109 ? 1.726 -27.797 4.719 1 69.12 109 LYS B C 1
ATOM 2779 O O . LYS B 1 109 ? 2.279 -27.562 3.643 1 69.12 109 LYS B O 1
ATOM 2784 N N . TRP B 1 110 ? 0.585 -27.234 4.918 1 65 110 TRP B N 1
ATOM 2785 C CA . TRP B 1 110 ? -0.009 -26.172 4.121 1 65 110 TRP B CA 1
ATOM 2786 C C . TRP B 1 110 ? 0.895 -24.938 4.098 1 65 110 TRP B C 1
ATOM 2788 O O . TRP B 1 110 ? 0.873 -24.125 5.027 1 65 110 TRP B O 1
ATOM 2798 N N . PRO B 1 111 ? 1.636 -25 2.982 1 72.19 111 PRO B N 1
ATOM 2799 C CA . PRO B 1 111 ? 2.471 -23.812 2.883 1 72.19 111 PRO B CA 1
ATOM 2800 C C . PRO B 1 111 ? 1.651 -22.531 2.789 1 72.19 111 PRO B C 1
ATOM 2802 O O . PRO B 1 111 ? 0.526 -22.547 2.283 1 72.19 111 PRO B O 1
ATOM 2805 N N . TYR B 1 112 ? 2.088 -21.516 3.59 1 82 112 TYR B N 1
ATOM 2806 C CA . TYR B 1 112 ? 1.385 -20.25 3.418 1 82 112 TYR B CA 1
ATOM 2807 C C . TYR B 1 112 ? 2.346 -19.156 3.002 1 82 112 TYR B C 1
ATOM 2809 O O . TYR B 1 112 ? 3.561 -19.281 3.172 1 82 112 TYR B O 1
ATOM 2817 N N . VAL B 1 113 ? 1.855 -18.219 2.316 1 88.44 113 VAL B N 1
ATOM 2818 C CA . VAL B 1 113 ? 2.611 -17.156 1.659 1 88.44 113 VAL B CA 1
ATOM 2819 C C . VAL B 1 113 ? 2.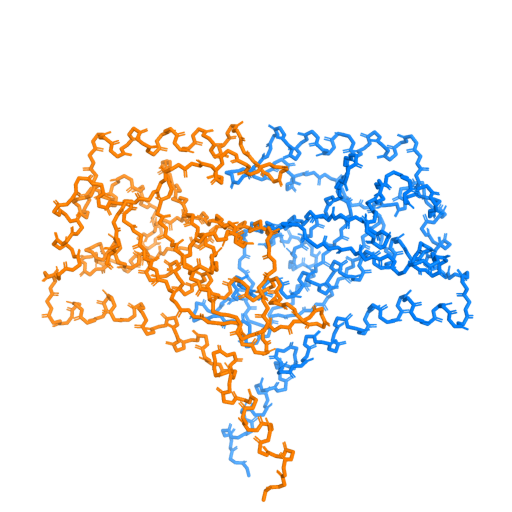248 -15.812 2.271 1 88.44 113 VAL B C 1
ATOM 2821 O O . VAL B 1 113 ? 1.538 -15.016 1.654 1 88.44 113 VAL B O 1
ATOM 2824 N N . PRO B 1 114 ? 2.781 -15.484 3.418 1 91.44 114 PRO B N 1
ATOM 2825 C CA . PRO B 1 114 ? 2.449 -14.195 4.035 1 91.44 114 PRO B CA 1
ATOM 2826 C C . PRO B 1 114 ? 3.111 -13.016 3.326 1 91.44 114 PRO B C 1
ATOM 2828 O O . PRO B 1 114 ? 4.23 -13.141 2.828 1 91.44 114 PRO B O 1
ATOM 2831 N N . VAL B 1 115 ? 2.387 -11.969 3.281 1 95.31 115 VAL B N 1
ATOM 2832 C CA . VAL B 1 115 ? 2.881 -10.719 2.723 1 95.31 115 VAL B CA 1
ATOM 2833 C C . VAL B 1 115 ? 3.719 -9.984 3.766 1 95.31 115 VAL B C 1
ATOM 2835 O O . VAL B 1 115 ? 3.297 -9.828 4.914 1 95.31 115 VAL B O 1
ATOM 2838 N N . ALA B 1 116 ? 4.891 -9.578 3.383 1 96.62 116 ALA B N 1
ATOM 2839 C CA . ALA B 1 116 ? 5.754 -8.805 4.273 1 96.62 116 ALA B CA 1
ATOM 2840 C C . ALA B 1 116 ? 5.574 -7.309 4.055 1 96.62 116 ALA B C 1
ATOM 2842 O O . ALA B 1 116 ? 5.516 -6.535 5.016 1 96.62 116 ALA B O 1
ATOM 2843 N N . ASN B 1 117 ? 5.555 -6.863 2.805 1 97.62 117 ASN B N 1
ATOM 2844 C CA . ASN B 1 117 ? 5.293 -5.457 2.529 1 97.62 117 ASN B CA 1
ATOM 2845 C C . ASN B 1 117 ? 4.691 -5.258 1.14 1 97.62 117 ASN B C 1
ATOM 2847 O O . ASN B 1 117 ? 4.66 -6.191 0.335 1 97.62 117 ASN B O 1
ATOM 2851 N N . VAL B 1 118 ? 4.105 -4.117 0.945 1 98.12 118 VAL B N 1
ATOM 2852 C CA . VAL B 1 118 ? 3.502 -3.752 -0.332 1 98.12 118 VAL B CA 1
ATOM 2853 C C . VAL B 1 118 ? 3.887 -2.318 -0.692 1 98.12 118 VAL B C 1
ATOM 2855 O O . VAL B 1 118 ? 4.09 -1.482 0.192 1 98.12 118 VAL B O 1
ATOM 2858 N N . PHE B 1 119 ? 4.059 -2.104 -1.93 1 98.25 119 PHE B N 1
ATOM 2859 C CA . PHE B 1 119 ? 4.312 -0.789 -2.508 1 98.25 119 PHE B CA 1
ATOM 2860 C C . PHE B 1 119 ? 3.445 -0.563 -3.74 1 98.25 119 PHE B C 1
ATOM 2862 O O . PHE B 1 119 ? 3.254 -1.476 -4.547 1 98.25 119 PHE B O 1
ATOM 2869 N N . THR B 1 120 ? 2.873 0.606 -3.883 1 98.38 120 THR B N 1
ATOM 2870 C CA . THR B 1 120 ? 2.15 0.957 -5.098 1 98.38 120 THR B CA 1
ATOM 2871 C C . THR B 1 120 ? 2.479 2.383 -5.531 1 98.38 120 THR B C 1
ATOM 2873 O O . THR B 1 120 ? 2.422 3.311 -4.723 1 98.38 120 THR B O 1
ATOM 2876 N N . ASN B 1 121 ? 2.902 2.514 -6.715 1 98.12 121 ASN B N 1
ATOM 2877 C CA . ASN B 1 121 ? 3.062 3.799 -7.387 1 98.12 121 ASN B CA 1
ATOM 2878 C C . ASN B 1 121 ? 1.861 4.121 -8.273 1 98.12 121 ASN B C 1
ATOM 2880 O O . ASN B 1 121 ? 1.512 3.338 -9.156 1 98.12 121 ASN B O 1
ATOM 2884 N N . PHE B 1 122 ? 1.214 5.266 -8.031 1 97.25 122 PHE B N 1
ATOM 2885 C CA . PHE B 1 122 ? 0.051 5.672 -8.805 1 97.25 122 PHE B CA 1
ATOM 2886 C C . PHE B 1 122 ? 0.453 6.621 -9.93 1 97.25 122 PHE B C 1
ATOM 2888 O O . PHE B 1 122 ? 0.883 7.746 -9.672 1 97.25 122 PHE B O 1
ATOM 2895 N N . LEU B 1 123 ? 0.253 6.207 -11.148 1 96.44 123 LEU B N 1
ATOM 2896 C CA . LEU B 1 123 ? 0.763 6.953 -12.297 1 96.44 123 LEU B CA 1
ATOM 2897 C C . LEU B 1 123 ? -0.373 7.645 -13.047 1 96.44 123 LEU B C 1
ATOM 2899 O O . LEU B 1 123 ? -0.242 8.805 -13.445 1 96.44 123 LEU B O 1
ATOM 2903 N N . LYS B 1 124 ? -1.388 6.922 -13.25 1 96.12 124 LYS B N 1
ATOM 2904 C CA . LYS B 1 124 ? -2.566 7.441 -13.938 1 96.12 124 LYS B CA 1
ATOM 2905 C C . LYS B 1 124 ? -3.848 7.012 -13.234 1 96.12 124 LYS B C 1
ATOM 2907 O O . LYS B 1 124 ? -3.949 5.879 -12.75 1 96.12 124 LYS B O 1
ATOM 2912 N N . GLU B 1 125 ? -4.801 7.863 -13.242 1 95.12 125 GLU B N 1
ATOM 2913 C CA . GLU B 1 125 ? -6.062 7.578 -12.562 1 95.12 125 GLU B CA 1
ATOM 2914 C C . GLU B 1 125 ? -6.914 6.609 -13.375 1 95.12 125 GLU B C 1
ATOM 2916 O O . GLU B 1 125 ? -6.789 6.539 -14.602 1 95.12 125 GLU B O 1
ATOM 2921 N N . ILE B 1 126 ? -7.676 5.82 -12.703 1 96.25 126 ILE B N 1
ATOM 2922 C CA . ILE B 1 126 ? -8.695 4.969 -13.312 1 96.25 126 ILE B CA 1
ATOM 2923 C C . ILE B 1 126 ? -10.078 5.539 -13.023 1 96.25 126 ILE B C 1
ATOM 2925 O O . ILE B 1 126 ? -10.461 5.715 -11.859 1 96.25 126 ILE B O 1
ATOM 2929 N N . LYS B 1 127 ? -10.852 5.812 -14.031 1 94.25 127 LYS B N 1
ATOM 2930 C CA . LYS B 1 127 ? -12.148 6.469 -13.891 1 94.25 127 LYS B CA 1
ATOM 2931 C C . LYS B 1 127 ? -13.227 5.465 -13.5 1 94.25 127 LYS B C 1
ATOM 2933 O O . LYS B 1 127 ? -13.062 4.258 -13.68 1 94.25 127 LYS B O 1
ATOM 2938 N N . PRO B 1 128 ? -14.281 6.027 -12.984 1 91.06 128 PRO B N 1
ATOM 2939 C CA . PRO B 1 128 ? -15.391 5.125 -12.641 1 91.06 128 PRO B CA 1
ATOM 2940 C C . PRO B 1 128 ? -15.883 4.328 -13.844 1 91.06 128 PRO B C 1
ATOM 2942 O O . PRO B 1 128 ? -16.031 4.875 -14.938 1 91.06 128 PRO B O 1
ATOM 2945 N N . PHE B 1 129 ? -16.062 3.066 -13.711 1 91.69 129 PHE B N 1
ATOM 2946 C CA . PHE B 1 129 ? -16.594 2.131 -14.695 1 91.69 129 PHE B CA 1
ATOM 2947 C C . PHE B 1 129 ? -15.555 1.836 -15.781 1 91.69 129 PHE B C 1
ATOM 2949 O O . PHE B 1 129 ? -15.828 1.084 -16.719 1 91.69 129 PHE B O 1
ATOM 2956 N N . GLN B 1 130 ? -14.422 2.449 -15.641 1 94.88 130 GLN B N 1
ATOM 2957 C CA . GLN B 1 130 ? -13.367 2.178 -16.609 1 94.88 130 GLN B CA 1
ATOM 2958 C C . GLN B 1 130 ? -12.82 0.765 -16.453 1 94.88 130 GLN B C 1
ATOM 2960 O O . GLN B 1 130 ? -12.539 0.33 -15.328 1 94.88 130 GLN B O 1
ATOM 2965 N N . LYS B 1 131 ? -12.734 0.066 -17.547 1 96 131 LYS B N 1
ATOM 2966 C CA . LYS B 1 131 ? -12.141 -1.268 -17.531 1 96 131 LYS B CA 1
ATOM 2967 C C . LYS B 1 131 ? -10.625 -1.191 -17.375 1 96 131 LYS B C 1
ATOM 2969 O O . LYS B 1 131 ? -9.984 -0.306 -17.953 1 96 131 LYS B O 1
ATOM 2974 N N . TYR B 1 132 ? -10.047 -2.082 -16.609 1 97.38 132 TYR B N 1
ATOM 2975 C CA . TYR B 1 132 ? -8.602 -2.188 -16.453 1 97.38 132 TYR B CA 1
ATOM 2976 C C . TYR B 1 132 ? -8.18 -3.635 -16.219 1 97.38 132 TYR B C 1
ATOM 2978 O O . TYR B 1 132 ? -9.016 -4.488 -15.914 1 97.38 132 TYR B O 1
ATOM 2986 N N . ALA B 1 133 ? -6.914 -3.92 -16.422 1 97.69 133 ALA B N 1
ATOM 2987 C CA . ALA B 1 133 ? -6.324 -5.234 -16.188 1 97.69 133 ALA B CA 1
ATOM 2988 C C . ALA B 1 133 ? -5.207 -5.16 -15.156 1 97.69 133 ALA B C 1
ATOM 2990 O O . ALA B 1 133 ? -4.523 -4.141 -15.047 1 97.69 133 ALA B O 1
ATOM 2991 N N . VAL B 1 134 ? -5.121 -6.164 -14.367 1 97.75 134 VAL B N 1
ATOM 2992 C CA . VAL B 1 134 ? -4.004 -6.316 -13.438 1 97.75 134 VAL B CA 1
ATOM 2993 C C . VAL B 1 134 ? -3.162 -7.527 -13.844 1 97.75 134 VAL B C 1
ATOM 2995 O O . VAL B 1 134 ? -3.643 -8.664 -13.812 1 97.75 134 VAL B O 1
ATOM 2998 N N . LYS B 1 135 ? -1.976 -7.285 -14.258 1 97.94 135 LYS B N 1
ATOM 2999 C CA . LYS B 1 135 ? -1.027 -8.352 -14.562 1 97.94 135 LYS B CA 1
ATOM 3000 C C . LYS B 1 135 ? -0.005 -8.516 -13.438 1 97.94 135 LYS B C 1
ATOM 3002 O O . LYS B 1 135 ? 0.68 -7.559 -13.07 1 97.94 135 LYS B O 1
ATOM 3007 N N . SER B 1 136 ? 0.043 -9.656 -12.898 1 98.31 136 SER B N 1
ATOM 3008 C CA . SER B 1 136 ? 0.977 -9.938 -11.812 1 98.31 136 SER B CA 1
ATOM 3009 C C . SER B 1 136 ? 1.954 -11.047 -12.195 1 98.31 136 SER B C 1
ATOM 3011 O O . SER B 1 136 ? 1.567 -12.031 -12.82 1 98.31 136 SER B O 1
ATOM 3013 N N . SER B 1 137 ? 3.225 -10.898 -11.891 1 98.69 137 SER B N 1
ATOM 3014 C CA . SER B 1 137 ? 4.27 -11.891 -12.125 1 98.69 137 SER B CA 1
ATOM 3015 C C . SER B 1 137 ? 5.383 -11.781 -11.094 1 98.69 137 SER B C 1
ATOM 3017 O O . SER B 1 137 ? 5.562 -10.734 -10.477 1 98.69 137 SER B O 1
ATOM 3019 N N . ILE B 1 138 ? 6.055 -12.844 -10.867 1 98.81 138 ILE B N 1
ATOM 3020 C CA . ILE B 1 138 ? 7.23 -12.805 -10.008 1 98.81 138 ILE B CA 1
ATOM 3021 C C . ILE B 1 138 ? 8.344 -12.016 -10.695 1 98.81 138 ILE B C 1
ATOM 3023 O O . ILE B 1 138 ? 8.711 -12.312 -11.836 1 98.81 138 ILE B O 1
ATOM 3027 N N . LEU B 1 139 ? 8.828 -10.977 -10.016 1 98.75 139 LEU B N 1
ATOM 3028 C CA . LEU B 1 139 ? 9.891 -10.133 -10.555 1 98.75 139 LEU B CA 1
ATOM 3029 C C . LEU B 1 139 ? 11.258 -10.727 -10.242 1 98.75 139 LEU B C 1
ATOM 3031 O O . LEU B 1 139 ? 12.125 -10.789 -11.117 1 98.75 139 LEU B O 1
ATOM 3035 N N . CYS B 1 140 ? 11.438 -11.086 -9.031 1 98.75 140 CYS B N 1
ATOM 3036 C CA . CYS B 1 140 ? 12.711 -11.625 -8.562 1 98.75 140 CYS B CA 1
ATOM 3037 C C . CYS B 1 140 ? 12.578 -12.219 -7.172 1 98.75 140 CYS B C 1
ATOM 3039 O O . CYS B 1 140 ? 11.484 -12.219 -6.594 1 98.75 140 CYS B O 1
ATOM 3041 N N . TRP B 1 141 ? 13.664 -12.844 -6.73 1 98.56 141 TRP B N 1
ATOM 3042 C CA . TRP B 1 141 ? 13.742 -13.391 -5.383 1 98.56 141 TRP B CA 1
ATOM 3043 C C . TRP B 1 141 ? 15.172 -13.359 -4.859 1 98.56 141 TRP B C 1
ATOM 3045 O O . TRP B 1 141 ? 16.125 -13.234 -5.641 1 98.56 141 TRP B O 1
ATOM 3055 N N . ASP B 1 142 ? 15.305 -13.305 -3.588 1 97.25 142 ASP B N 1
ATOM 3056 C CA . ASP B 1 142 ? 16.594 -13.547 -2.941 1 97.25 142 ASP B CA 1
ATOM 3057 C C . ASP B 1 142 ? 16.547 -14.828 -2.105 1 97.25 142 ASP B C 1
ATOM 3059 O O . ASP B 1 142 ? 15.891 -15.797 -2.479 1 97.25 142 ASP B O 1
ATOM 3063 N N . ASN B 1 143 ? 17.297 -14.898 -1.066 1 96.56 143 ASN B N 1
ATOM 3064 C CA . ASN B 1 143 ? 17.391 -16.141 -0.325 1 96.56 143 ASN B CA 1
ATOM 3065 C C . ASN B 1 143 ? 16.125 -16.422 0.48 1 96.56 143 ASN B C 1
ATOM 3067 O O . ASN B 1 143 ? 15.852 -17.562 0.846 1 96.56 143 ASN B O 1
ATOM 3071 N N . LYS B 1 144 ? 15.367 -15.375 0.721 1 96.44 144 LYS B N 1
ATOM 3072 C CA . LYS B 1 144 ? 14.234 -15.531 1.633 1 96.44 144 LYS B CA 1
ATOM 3073 C C . LYS B 1 144 ? 12.945 -15.008 1.007 1 96.44 144 LYS B C 1
ATOM 3075 O O . LYS B 1 144 ? 11.875 -15.578 1.219 1 96.44 144 LYS B O 1
ATOM 3080 N N . TRP B 1 145 ? 13.117 -13.977 0.216 1 97.62 145 TRP B N 1
ATOM 3081 C CA . TRP B 1 145 ? 11.93 -13.219 -0.17 1 97.62 145 TRP B CA 1
ATOM 3082 C C . TRP B 1 145 ? 11.648 -13.367 -1.662 1 97.62 145 TRP B C 1
ATOM 3084 O O . TRP B 1 145 ? 12.578 -13.531 -2.459 1 97.62 145 TRP B O 1
ATOM 3094 N N . ILE B 1 146 ? 10.406 -13.359 -1.993 1 98.38 146 ILE B N 1
ATOM 3095 C CA . ILE B 1 146 ? 9.938 -13.273 -3.373 1 98.38 146 ILE B CA 1
ATOM 3096 C C . ILE B 1 146 ? 9.273 -11.922 -3.611 1 98.38 146 ILE B C 1
ATOM 3098 O O . ILE B 1 146 ? 8.469 -11.461 -2.793 1 98.38 146 ILE B O 1
ATOM 3102 N N . TYR B 1 147 ? 9.641 -11.273 -4.684 1 98.69 147 TYR B N 1
ATOM 3103 C CA . TYR B 1 147 ? 9.047 -9.992 -5.051 1 98.69 147 TYR B CA 1
ATOM 3104 C C . TYR B 1 147 ? 8.141 -10.141 -6.266 1 98.69 147 TYR B C 1
ATOM 3106 O O . TYR B 1 147 ? 8.586 -10.578 -7.328 1 98.69 147 TYR B O 1
ATOM 3114 N N . VAL B 1 148 ? 6.902 -9.766 -6.098 1 98.69 148 VAL B N 1
ATOM 3115 C CA . VAL B 1 148 ? 5.895 -9.836 -7.156 1 98.69 148 VAL B CA 1
ATOM 3116 C C . VAL B 1 148 ? 5.598 -8.43 -7.676 1 98.69 148 VAL B C 1
ATOM 3118 O O . VAL B 1 148 ? 5.449 -7.488 -6.895 1 98.69 148 VAL B O 1
ATOM 3121 N N . MET B 1 149 ? 5.582 -8.289 -8.961 1 98.62 149 MET B N 1
ATOM 3122 C CA . MET B 1 149 ? 5.219 -7.035 -9.609 1 98.62 149 MET B CA 1
ATOM 3123 C C . MET B 1 149 ? 3.814 -7.113 -10.203 1 98.62 149 MET B C 1
ATOM 3125 O O . MET B 1 149 ? 3.473 -8.094 -10.867 1 98.62 149 MET B O 1
ATOM 3129 N N . SER B 1 150 ? 2.979 -6.16 -9.953 1 98.56 150 SER B N 1
ATOM 3130 C CA . SER B 1 150 ? 1.638 -6.055 -10.516 1 98.56 150 SER B CA 1
ATOM 3131 C C . SER B 1 150 ? 1.45 -4.727 -11.25 1 98.56 150 SER B C 1
ATOM 3133 O O . SER B 1 150 ? 1.718 -3.662 -10.688 1 98.56 150 SER B O 1
ATOM 3135 N N . LYS B 1 151 ? 0.996 -4.789 -12.438 1 98.06 151 LYS B N 1
ATOM 3136 C CA . LYS B 1 151 ? 0.745 -3.6 -13.25 1 98.06 151 LYS B CA 1
ATOM 3137 C C . LYS B 1 151 ? -0.742 -3.445 -13.555 1 98.06 151 LYS B C 1
ATOM 3139 O O . LYS B 1 151 ? -1.369 -4.359 -14.094 1 98.06 151 LYS B O 1
ATOM 3144 N N . PHE B 1 152 ? -1.314 -2.354 -13.125 1 98.31 152 PHE B N 1
ATOM 3145 C CA . PHE B 1 152 ? -2.65 -1.959 -13.555 1 98.31 152 PHE B CA 1
ATOM 3146 C C . PHE B 1 152 ? -2.594 -1.202 -14.875 1 98.31 152 PHE B C 1
ATOM 3148 O O . PHE B 1 152 ? -1.89 -0.196 -14.992 1 98.31 152 PHE B O 1
ATOM 3155 N N . THR B 1 153 ? -3.316 -1.667 -15.789 1 97.88 153 THR B N 1
ATOM 3156 C CA . THR B 1 153 ? -3.273 -1.021 -17.094 1 97.88 153 THR B CA 1
ATOM 3157 C C . THR B 1 153 ? -4.684 -0.802 -17.641 1 97.88 153 THR B C 1
ATOM 3159 O O . THR B 1 153 ? -5.609 -1.53 -17.281 1 97.88 153 THR B O 1
ATOM 3162 N N . THR B 1 154 ? -4.793 0.206 -18.391 1 97.5 154 THR B N 1
ATOM 3163 C CA . THR B 1 154 ? -6.016 0.485 -19.141 1 97.5 154 THR B CA 1
ATOM 3164 C C . THR B 1 154 ? -5.734 0.545 -20.641 1 97.5 154 THR B C 1
ATOM 3166 O O . THR B 1 154 ? -4.582 0.439 -21.062 1 97.5 154 THR B O 1
ATOM 3169 N N . ASN B 1 155 ? -6.777 0.612 -21.438 1 95.81 155 ASN B N 1
ATOM 3170 C CA . ASN B 1 155 ? -6.656 0.7 -22.891 1 95.81 155 ASN B CA 1
ATOM 3171 C C . ASN B 1 155 ? -5.863 -0.472 -23.469 1 95.81 155 ASN B C 1
ATOM 3173 O O . ASN B 1 155 ? -4.895 -0.272 -24.203 1 95.81 155 ASN B O 1
ATOM 3177 N N . ASN B 1 156 ? -6.211 -1.701 -23.031 1 92.06 156 ASN B N 1
ATOM 3178 C CA . ASN B 1 156 ? -5.633 -2.951 -23.516 1 92.06 156 ASN B CA 1
ATOM 3179 C C . ASN B 1 156 ? -4.121 -2.988 -23.312 1 92.06 156 ASN B C 1
ATOM 3181 O O . ASN B 1 156 ? -3.373 -3.332 -24.219 1 92.06 156 ASN B O 1
ATOM 3185 N N . GLY B 1 157 ? -3.699 -2.447 -22.203 1 91.38 157 GLY B N 1
ATOM 3186 C CA . GLY B 1 157 ? -2.299 -2.568 -21.828 1 91.38 157 GLY B CA 1
ATOM 3187 C C . GLY B 1 157 ? -1.465 -1.368 -22.234 1 91.38 157 GLY B C 1
ATOM 3188 O O . GLY B 1 157 ? -0.285 -1.279 -21.891 1 91.38 157 GLY B O 1
ATOM 3189 N N . LYS B 1 158 ? -1.99 -0.36 -22.875 1 93.44 158 LYS B N 1
ATOM 3190 C CA . LYS B 1 158 ? -1.236 0.761 -23.422 1 93.44 158 LYS B CA 1
ATOM 3191 C C . LYS B 1 158 ? -0.921 1.797 -22.344 1 93.44 158 LYS B C 1
ATOM 3193 O O . LYS B 1 158 ? 0.102 2.48 -22.422 1 93.44 158 LYS B O 1
ATOM 3198 N N . ASN B 1 159 ? -1.834 1.906 -21.344 1 96.5 159 ASN B N 1
ATOM 3199 C CA . ASN B 1 159 ? -1.65 2.889 -20.281 1 96.5 159 ASN B CA 1
ATOM 3200 C C . ASN B 1 159 ? -1.349 2.219 -18.938 1 96.5 159 ASN B C 1
ATOM 3202 O O . ASN B 1 159 ? -2.184 1.486 -18.406 1 96.5 159 ASN B O 1
ATOM 3206 N N . LEU B 1 160 ? -0.189 2.455 -18.469 1 97.44 160 LEU B N 1
ATOM 3207 C CA . LEU B 1 160 ? 0.161 1.978 -17.141 1 97.44 160 LEU B CA 1
ATOM 3208 C C . LEU B 1 160 ? -0.406 2.9 -16.062 1 97.44 160 LEU B C 1
ATOM 3210 O O . LEU B 1 160 ? 0.008 4.055 -15.953 1 97.44 160 LEU B O 1
ATOM 3214 N N . CYS B 1 161 ? -1.33 2.398 -15.281 1 98 161 CYS B N 1
ATOM 3215 C CA . CYS B 1 161 ? -2.014 3.209 -14.281 1 98 161 CYS B CA 1
ATOM 3216 C C . CYS B 1 161 ? -1.302 3.131 -12.938 1 98 161 CYS B C 1
ATOM 3218 O O . CYS B 1 161 ? -1.302 4.098 -12.172 1 98 161 CYS B O 1
ATOM 3220 N N . SER B 1 162 ? -0.792 1.976 -12.648 1 98 162 SER B N 1
ATOM 3221 C CA . SER B 1 162 ? -0.056 1.826 -11.398 1 98 162 SER B CA 1
ATOM 3222 C C . SER B 1 162 ? 0.896 0.636 -11.453 1 98 162 SER B C 1
ATOM 3224 O O . SER B 1 162 ? 0.678 -0.303 -12.219 1 98 162 SER B O 1
ATOM 3226 N N . LEU B 1 163 ? 1.973 0.694 -10.75 1 98.25 163 LEU B N 1
ATOM 3227 C CA . LEU B 1 163 ? 2.938 -0.375 -10.516 1 98.25 163 LEU B CA 1
ATOM 3228 C C . LEU B 1 163 ? 3.018 -0.728 -9.039 1 98.25 163 LEU B C 1
ATOM 3230 O O . LEU B 1 163 ? 3.217 0.151 -8.195 1 98.25 163 LEU B O 1
ATOM 3234 N N . SER B 1 164 ? 2.803 -1.979 -8.781 1 98.5 164 SER B N 1
ATOM 3235 C CA . SER B 1 164 ? 2.834 -2.432 -7.391 1 98.5 164 SER B CA 1
ATOM 3236 C C . SER B 1 164 ? 3.887 -3.514 -7.188 1 98.5 164 SER B C 1
ATOM 3238 O O . SER B 1 164 ? 4.129 -4.332 -8.078 1 98.5 164 SER B O 1
ATOM 3240 N N . LEU B 1 165 ? 4.527 -3.441 -6.055 1 98.56 165 LEU B N 1
ATOM 3241 C CA . LEU B 1 165 ? 5.461 -4.473 -5.609 1 98.56 165 LEU B CA 1
ATOM 3242 C C . LEU B 1 165 ? 5 -5.09 -4.297 1 98.56 165 LEU B C 1
ATOM 3244 O O . LEU B 1 165 ? 4.523 -4.383 -3.404 1 98.56 165 LEU B O 1
ATOM 3248 N N . THR B 1 166 ? 5.031 -6.379 -4.246 1 98.56 166 THR B N 1
ATOM 3249 C CA . THR B 1 166 ? 4.707 -7.102 -3.02 1 98.56 166 THR B CA 1
ATOM 3250 C C . THR B 1 166 ? 5.832 -8.062 -2.648 1 98.56 166 THR B C 1
ATOM 3252 O O . THR B 1 166 ? 6.34 -8.797 -3.504 1 98.56 166 THR B O 1
ATOM 3255 N N . LYS B 1 167 ? 6.289 -8 -1.444 1 98.31 167 LYS B N 1
ATOM 3256 C CA . LYS B 1 167 ? 7.305 -8.891 -0.885 1 98.31 167 LYS B CA 1
ATOM 3257 C C . LYS B 1 167 ? 6.66 -10.039 -0.109 1 98.31 167 LYS B C 1
ATOM 3259 O O . LYS B 1 167 ? 5.879 -9.805 0.816 1 98.31 167 LYS B O 1
ATOM 3264 N N . TYR B 1 168 ? 7.031 -11.289 -0.49 1 97.19 168 TYR B N 1
ATOM 3265 C CA . TYR B 1 168 ? 6.461 -12.477 0.125 1 97.19 168 TYR B CA 1
ATOM 3266 C C . TYR B 1 168 ? 7.551 -13.336 0.762 1 97.19 168 TYR B C 1
ATOM 3268 O O . TYR B 1 168 ? 8.719 -13.266 0.363 1 97.19 168 TYR B O 1
ATOM 3276 N N . VAL B 1 169 ? 7.07 -14.062 1.689 1 95.62 169 VAL B N 1
ATOM 3277 C CA . VAL B 1 169 ? 7.887 -15.156 2.201 1 95.62 169 VAL B CA 1
ATOM 3278 C C . VAL B 1 169 ? 7.125 -16.469 2.078 1 95.62 169 VAL B C 1
ATOM 3280 O O . VAL B 1 169 ? 5.906 -16.516 2.256 1 95.62 169 VAL B O 1
ATOM 3283 N N . LEU B 1 170 ? 7.762 -17.531 1.693 1 94.12 170 LEU B N 1
ATOM 3284 C CA . LEU B 1 170 ? 7.176 -18.859 1.655 1 94.12 170 LEU B CA 1
ATOM 3285 C C . LEU B 1 170 ? 7.473 -19.625 2.943 1 94.12 170 LEU B C 1
ATOM 3287 O O . LEU B 1 170 ? 8.633 -19.719 3.359 1 94.12 170 LEU B O 1
ATOM 3291 N N . LYS B 1 171 ? 6.41 -20.125 3.467 1 90.88 171 LYS B N 1
ATOM 3292 C CA . LYS B 1 171 ? 6.586 -20.859 4.723 1 90.88 171 LYS B CA 1
ATOM 3293 C C . LYS B 1 171 ? 5.938 -22.234 4.66 1 90.88 171 LYS B C 1
ATOM 3295 O O . LYS B 1 171 ? 4.898 -22.406 4.02 1 90.88 171 LYS B O 1
ATOM 3300 N N . ASP B 1 172 ? 6.547 -23.156 5.23 1 86.94 172 ASP B N 1
ATOM 3301 C CA . ASP B 1 172 ? 6.004 -24.469 5.555 1 86.94 172 ASP B CA 1
ATOM 3302 C C . ASP B 1 172 ? 5.898 -24.672 7.066 1 86.94 172 ASP B C 1
ATOM 3304 O O . ASP B 1 172 ? 6.848 -25.125 7.707 1 86.94 172 ASP B O 1
ATOM 3308 N N . GLY B 1 173 ? 4.691 -24.359 7.547 1 79.38 173 GLY B N 1
ATOM 3309 C CA . GLY B 1 173 ? 4.594 -24.219 8.992 1 79.38 173 GLY B CA 1
ATOM 3310 C C . GLY B 1 173 ? 5.395 -23.047 9.531 1 79.38 173 GLY B C 1
ATOM 3311 O O . GLY B 1 173 ? 5.23 -21.906 9.07 1 79.38 173 GLY B O 1
ATOM 3312 N N . ARG B 1 174 ? 6.402 -23.422 10.469 1 82 174 ARG B N 1
ATOM 3313 C CA . ARG B 1 174 ? 7.215 -22.359 11.062 1 82 174 ARG B CA 1
ATOM 3314 C C . ARG B 1 174 ? 8.516 -22.156 10.281 1 82 174 ARG B C 1
ATOM 3316 O O . ARG B 1 174 ? 9.266 -21.219 10.555 1 82 174 ARG B O 1
ATOM 3323 N N . LYS B 1 175 ? 8.664 -22.906 9.328 1 87.94 175 LYS B N 1
ATOM 3324 C CA . LYS B 1 175 ? 9.93 -22.875 8.594 1 87.94 175 LYS B CA 1
ATOM 3325 C C . LYS B 1 175 ? 9.797 -22.078 7.297 1 87.94 175 LYS B C 1
ATOM 3327 O O . LYS B 1 175 ? 8.836 -22.266 6.551 1 87.94 175 LYS B O 1
ATOM 3332 N N . THR B 1 176 ? 10.758 -21.266 7.074 1 93.19 176 THR B N 1
ATOM 3333 C CA . THR B 1 176 ? 10.828 -20.516 5.824 1 93.19 176 THR B CA 1
ATOM 3334 C C . THR B 1 176 ? 11.445 -21.359 4.719 1 93.19 176 THR B C 1
ATOM 3336 O O . THR B 1 176 ? 12.469 -22.016 4.926 1 93.19 176 THR B O 1
ATOM 3339 N N . ILE B 1 177 ? 10.82 -21.391 3.559 1 93.56 177 ILE B N 1
ATOM 3340 C CA . ILE B 1 177 ? 11.32 -22.094 2.383 1 93.56 177 ILE B CA 1
ATOM 3341 C C . ILE B 1 177 ? 11.977 -21.094 1.429 1 93.56 177 ILE B C 1
ATOM 3343 O O . ILE B 1 177 ? 11.328 -20.156 0.955 1 93.56 177 ILE B O 1
ATOM 3347 N N . PRO B 1 178 ? 13.227 -21.312 1.172 1 96.38 178 PRO B N 1
ATOM 3348 C CA . PRO B 1 178 ? 13.844 -20.453 0.168 1 96.38 178 PRO B CA 1
ATOM 3349 C C . PRO B 1 178 ? 13.141 -20.516 -1.186 1 96.38 178 PRO B C 1
ATOM 3351 O O . PRO B 1 178 ? 12.766 -21.609 -1.635 1 96.38 178 PRO B O 1
ATOM 3354 N N . PRO B 1 179 ? 13 -19.406 -1.809 1 97.31 179 PRO B N 1
ATOM 3355 C CA . PRO B 1 179 ? 12.281 -19.375 -3.086 1 97.31 179 PRO B CA 1
ATOM 3356 C C . PRO B 1 179 ? 12.898 -20.312 -4.129 1 97.31 179 PRO B C 1
ATOM 3358 O O . PRO B 1 179 ? 12.164 -20.984 -4.859 1 97.31 179 PRO B O 1
ATOM 3361 N N . SER B 1 180 ? 14.188 -20.391 -4.219 1 97.56 180 SER B N 1
ATOM 3362 C CA . SER B 1 180 ? 14.852 -21.25 -5.188 1 97.56 180 SER B CA 1
ATOM 3363 C C . SER B 1 180 ? 14.477 -22.719 -4.973 1 97.56 180 SER B C 1
ATOM 3365 O O . SER B 1 180 ? 14.242 -23.453 -5.938 1 97.56 180 SER B O 1
ATOM 3367 N N . GLU B 1 181 ? 14.367 -23.109 -3.713 1 96.25 181 GLU B N 1
ATOM 3368 C CA . GLU B 1 181 ? 13.992 -24.484 -3.385 1 96.25 181 GLU B CA 1
ATOM 3369 C C . GLU B 1 181 ? 12.539 -24.766 -3.754 1 96.25 181 GLU B C 1
ATOM 3371 O O . GLU B 1 181 ? 12.219 -25.828 -4.281 1 96.25 181 GLU B O 1
ATOM 3376 N N . ALA B 1 182 ? 11.695 -23.844 -3.453 1 96 182 ALA B N 1
ATOM 3377 C CA . ALA B 1 182 ? 10.281 -23.984 -3.797 1 96 182 ALA B CA 1
ATOM 3378 C C . ALA B 1 182 ? 10.094 -24.078 -5.309 1 96 182 ALA B C 1
ATOM 3380 O O . ALA B 1 182 ? 9.328 -24.922 -5.793 1 96 182 ALA B O 1
ATOM 3381 N N . LEU B 1 183 ? 10.828 -23.234 -6.035 1 97.88 183 LEU B N 1
ATOM 3382 C CA . LEU B 1 183 ? 10.727 -23.219 -7.492 1 97.88 183 LEU B CA 1
ATOM 3383 C C . LEU B 1 183 ? 11.305 -24.5 -8.078 1 97.88 183 LEU B C 1
ATOM 3385 O O . LEU B 1 183 ? 10.789 -25.031 -9.07 1 97.88 183 LEU B O 1
ATOM 3389 N N . GLU B 1 184 ? 12.344 -24.984 -7.449 1 97.44 184 GLU B N 1
ATOM 3390 C CA . GLU B 1 184 ? 12.906 -26.25 -7.875 1 97.44 184 GLU B CA 1
ATOM 3391 C C . GLU B 1 184 ? 11.914 -27.391 -7.676 1 97.44 184 GLU B C 1
ATOM 3393 O O . GLU B 1 184 ? 11.75 -28.234 -8.555 1 97.44 184 GLU B O 1
ATOM 3398 N N . PHE B 1 185 ? 11.289 -27.391 -6.555 1 95.12 185 PHE B N 1
ATOM 3399 C CA . PHE B 1 185 ? 10.273 -28.391 -6.258 1 95.12 185 PHE B CA 1
ATOM 3400 C C . PHE B 1 185 ? 9.164 -28.359 -7.301 1 95.12 185 PHE B C 1
ATOM 3402 O O . PHE B 1 185 ? 8.648 -29.406 -7.699 1 95.12 185 PHE B O 1
ATOM 3409 N N . CYS B 1 186 ? 8.875 -27.203 -7.773 1 96.56 186 CYS B N 1
ATOM 3410 C CA . CYS B 1 186 ? 7.789 -27.016 -8.734 1 96.56 186 CYS B CA 1
ATOM 3411 C C . CYS B 1 186 ? 8.273 -27.281 -10.156 1 96.56 186 CYS B C 1
ATOM 3413 O O . CYS B 1 186 ? 7.477 -27.266 -11.102 1 96.56 186 CYS B O 1
ATOM 3415 N N . GLY B 1 187 ? 9.555 -27.484 -10.312 1 97.5 187 GLY B N 1
ATOM 3416 C CA . GLY B 1 187 ? 10.117 -27.734 -11.633 1 97.5 187 GLY B CA 1
ATOM 3417 C C . GLY B 1 187 ? 10.266 -26.469 -12.461 1 97.5 187 GLY B C 1
ATOM 3418 O O . GLY B 1 187 ? 10.195 -26.516 -13.688 1 97.5 187 GLY B O 1
ATOM 3419 N N . LEU B 1 188 ? 10.477 -25.344 -11.75 1 98.44 188 LEU B N 1
ATOM 3420 C CA . LEU B 1 188 ? 10.469 -24.062 -12.438 1 98.44 188 LEU B CA 1
ATOM 3421 C C . LEU B 1 188 ? 11.797 -23.328 -12.266 1 98.44 188 LEU B C 1
ATOM 3423 O O . LEU B 1 188 ? 11.938 -22.172 -12.664 1 98.44 188 LEU B O 1
ATOM 3427 N N . TYR B 1 189 ? 12.734 -24 -11.633 1 98.31 189 TYR B N 1
ATOM 3428 C CA . TYR B 1 189 ? 14.031 -23.391 -11.352 1 98.31 189 TYR B CA 1
ATOM 3429 C C . TYR B 1 189 ? 15.078 -23.859 -12.344 1 98.31 189 TYR B C 1
ATOM 3431 O O . TYR B 1 189 ? 15.133 -25.031 -12.695 1 98.31 189 TYR B O 1
ATOM 3439 N N . ASN B 1 190 ? 15.852 -22.969 -12.898 1 98 190 ASN B N 1
ATOM 3440 C CA . ASN B 1 190 ? 17.031 -23.234 -13.719 1 98 190 ASN B CA 1
ATOM 3441 C C . ASN B 1 190 ? 18.016 -22.078 -13.68 1 98 190 ASN B C 1
ATOM 3443 O O . ASN B 1 190 ? 17.719 -21.031 -13.094 1 98 190 ASN B O 1
ATOM 3447 N N . GLU B 1 191 ? 19.125 -22.203 -14.227 1 97.62 191 GLU B N 1
ATOM 3448 C CA . GLU B 1 191 ? 20.188 -21.219 -14.133 1 97.62 191 GLU B CA 1
ATOM 3449 C C . GLU B 1 191 ? 19.797 -19.906 -14.797 1 97.62 191 GLU B C 1
ATOM 3451 O O . GLU B 1 191 ? 20.156 -18.828 -14.336 1 97.62 191 GLU B O 1
ATOM 3456 N N . GLU B 1 192 ? 19.078 -20.016 -15.828 1 97.94 192 GLU B N 1
ATOM 3457 C CA . GLU B 1 192 ? 18.688 -18.828 -16.578 1 97.94 192 GLU B CA 1
ATOM 3458 C C . GLU B 1 192 ? 17.734 -17.953 -15.766 1 97.94 192 GLU B C 1
ATOM 3460 O O . GLU B 1 192 ? 17.891 -16.734 -15.719 1 97.94 192 GLU B O 1
ATOM 3465 N N . VAL B 1 193 ? 16.766 -18.547 -15.172 1 98.5 193 VAL B N 1
ATOM 3466 C CA . VAL B 1 193 ? 15.805 -17.75 -14.398 1 98.5 193 VAL B CA 1
ATOM 3467 C C . VAL B 1 193 ? 16.5 -17.172 -13.172 1 98.5 193 VAL B C 1
ATOM 3469 O O . VAL B 1 193 ? 16.156 -16.062 -12.727 1 98.5 193 VAL B O 1
ATOM 3472 N N . GLU B 1 194 ? 17.5 -17.844 -12.633 1 98.31 194 GLU B N 1
ATOM 3473 C CA . GLU B 1 194 ? 18.281 -17.297 -11.523 1 98.31 194 GLU B CA 1
ATOM 3474 C C . GLU B 1 194 ? 19.016 -16.031 -11.93 1 98.31 194 GLU B C 1
ATOM 3476 O O . GLU B 1 194 ? 19.078 -15.07 -11.164 1 98.31 194 GLU B O 1
ATOM 3481 N N . LYS B 1 195 ? 19.562 -16.062 -13.07 1 98.31 195 LYS B N 1
ATOM 3482 C CA . LYS B 1 195 ? 20.297 -14.906 -13.586 1 98.31 195 LYS B CA 1
ATOM 3483 C C . LYS B 1 195 ? 19.359 -13.719 -13.797 1 98.31 195 LYS B C 1
ATOM 3485 O O . LYS B 1 195 ? 19.703 -12.586 -13.453 1 98.31 195 LYS B O 1
ATOM 3490 N N . ILE B 1 196 ? 18.203 -14.023 -14.359 1 98.31 196 ILE B N 1
ATOM 3491 C CA . ILE B 1 196 ? 17.219 -12.969 -14.586 1 98.31 196 ILE B CA 1
ATOM 3492 C C . ILE B 1 196 ? 16.781 -12.375 -13.25 1 98.31 196 ILE B C 1
ATOM 3494 O O . ILE B 1 196 ? 16.719 -11.156 -13.094 1 98.31 196 ILE B O 1
ATOM 3498 N N . SER B 1 197 ? 16.484 -13.258 -12.289 1 98.44 197 SER B N 1
ATOM 3499 C CA . SER B 1 197 ? 16.078 -12.82 -10.961 1 98.44 197 SER B CA 1
ATOM 3500 C C . SER B 1 197 ? 17.156 -11.961 -10.305 1 98.44 197 SER B C 1
ATOM 3502 O O . SER B 1 197 ? 16.859 -10.93 -9.703 1 98.44 197 SER B O 1
ATOM 3504 N N . ALA B 1 198 ? 18.391 -12.352 -10.43 1 98.44 198 ALA B N 1
ATOM 3505 C CA . ALA B 1 198 ? 19.5 -11.617 -9.836 1 98.44 198 ALA B CA 1
ATOM 3506 C C . ALA B 1 198 ? 19.609 -10.219 -10.43 1 98.44 198 ALA B C 1
ATOM 3508 O O . ALA B 1 198 ? 19.844 -9.242 -9.711 1 98.44 198 ALA B O 1
ATOM 3509 N N . ARG B 1 199 ? 19.469 -10.133 -11.688 1 98.12 199 ARG B N 1
ATOM 3510 C CA . ARG B 1 199 ? 19.5 -8.836 -12.367 1 98.12 199 ARG B CA 1
ATOM 3511 C C . ARG B 1 199 ? 18.359 -7.945 -11.906 1 98.12 199 ARG B C 1
ATOM 3513 O O . ARG B 1 199 ? 18.562 -6.77 -11.609 1 98.12 199 ARG B O 1
ATOM 3520 N N . ASN B 1 200 ? 17.172 -8.5 -11.922 1 98.5 200 ASN B N 1
ATOM 3521 C CA . ASN B 1 200 ? 16 -7.746 -11.484 1 98.5 200 ASN B CA 1
ATOM 3522 C C . ASN B 1 200 ? 16.125 -7.312 -10.031 1 98.5 200 ASN B C 1
ATOM 3524 O O . ASN B 1 200 ? 15.672 -6.23 -9.656 1 98.5 200 ASN B O 1
ATOM 3528 N N . LEU B 1 201 ? 16.734 -8.188 -9.234 1 98.38 201 LEU B N 1
ATOM 3529 C CA . LEU B 1 201 ? 16.938 -7.867 -7.828 1 98.38 201 LEU B CA 1
ATOM 3530 C C . LEU B 1 201 ? 17.859 -6.672 -7.672 1 98.38 201 LEU B C 1
ATOM 3532 O O . LEU B 1 201 ? 17.641 -5.816 -6.809 1 98.38 201 LEU B O 1
ATOM 3536 N N . GLU B 1 202 ? 18.844 -6.625 -8.477 1 97.81 202 GLU B N 1
ATOM 3537 C CA . GLU B 1 202 ? 19.766 -5.484 -8.461 1 97.81 202 GLU B CA 1
ATOM 3538 C C . GLU B 1 202 ? 19.031 -4.191 -8.812 1 97.81 202 GLU B C 1
ATOM 3540 O O . GLU B 1 202 ? 19.25 -3.158 -8.172 1 97.81 202 GLU B O 1
ATOM 3545 N N . ILE B 1 203 ? 18.203 -4.219 -9.789 1 97.69 203 ILE B N 1
ATOM 3546 C CA . ILE B 1 203 ? 17.422 -3.055 -10.195 1 97.69 203 ILE B CA 1
ATOM 3547 C C . ILE B 1 203 ? 16.5 -2.629 -9.055 1 97.69 203 ILE B C 1
ATOM 3549 O O . ILE B 1 203 ? 16.406 -1.443 -8.727 1 97.69 203 ILE B O 1
ATOM 3553 N N . LEU B 1 204 ? 15.883 -3.617 -8.406 1 97.81 204 LEU B N 1
ATOM 3554 C CA . LEU B 1 204 ? 14.922 -3.365 -7.336 1 97.81 204 LEU B CA 1
ATOM 3555 C C . LEU B 1 204 ? 15.617 -2.752 -6.125 1 97.81 204 LEU B C 1
ATOM 3557 O O . LEU B 1 204 ? 15.102 -1.801 -5.527 1 97.81 204 LEU B O 1
ATOM 3561 N N . THR B 1 205 ? 16.859 -3.186 -5.777 1 96.44 205 THR B N 1
ATOM 3562 C CA . THR B 1 205 ? 17.469 -2.844 -4.5 1 96.44 205 THR B CA 1
ATOM 3563 C C . THR B 1 205 ? 18.453 -1.685 -4.664 1 96.44 205 THR B C 1
ATOM 3565 O O . THR B 1 205 ? 18.672 -0.916 -3.727 1 96.44 205 THR B O 1
ATOM 3568 N N . LYS B 1 206 ? 18.953 -1.516 -5.898 1 95.19 206 LYS B N 1
ATOM 3569 C CA . LYS B 1 206 ? 20.047 -0.546 -6.055 1 95.19 206 LYS B CA 1
ATOM 3570 C C . LYS B 1 206 ? 19.609 0.617 -6.941 1 95.19 206 LYS B C 1
ATOM 3572 O O . LYS B 1 206 ? 20.156 1.717 -6.84 1 95.19 206 LYS B O 1
ATOM 3577 N N . GLN B 1 207 ? 18.656 0.353 -7.754 1 95.75 207 GLN B N 1
ATOM 3578 C CA . GLN B 1 207 ? 18.344 1.38 -8.742 1 95.75 207 GLN B CA 1
ATOM 3579 C C . GLN B 1 207 ? 16.938 1.921 -8.539 1 95.75 207 GLN B C 1
ATOM 3581 O O . GLN B 1 207 ? 16.469 2.773 -9.297 1 95.75 207 GLN B O 1
ATOM 3586 N N . SER B 1 208 ? 16.234 1.4 -7.629 1 95.69 208 SER B N 1
ATOM 3587 C CA . SER B 1 208 ? 14.859 1.824 -7.367 1 95.69 208 SER B CA 1
ATOM 3588 C C . SER B 1 208 ? 14.609 2.016 -5.875 1 95.69 208 SER B C 1
ATOM 3590 O O . SER B 1 208 ? 15.445 1.64 -5.051 1 95.69 208 SER B O 1
ATOM 3592 N N . GLY B 1 209 ? 13.594 2.662 -5.531 1 94.69 209 GLY B N 1
ATOM 3593 C CA . GLY B 1 209 ? 13.18 2.9 -4.156 1 94.69 209 GLY B CA 1
ATOM 3594 C C . GLY B 1 209 ? 11.883 3.67 -4.051 1 94.69 209 GLY B C 1
ATOM 3595 O O . GLY B 1 209 ? 11.117 3.754 -5.02 1 94.69 209 GLY B O 1
ATOM 3596 N N . PHE B 1 210 ? 11.586 4.156 -2.879 1 94.94 210 PHE B N 1
ATOM 3597 C CA . PHE B 1 210 ? 10.359 4.902 -2.629 1 94.94 210 PHE B CA 1
ATOM 3598 C C . PHE B 1 210 ? 10.32 6.164 -3.48 1 94.94 210 PHE B C 1
ATOM 3600 O O . PHE B 1 210 ? 9.234 6.621 -3.867 1 94.94 210 PHE B O 1
ATOM 3607 N N . HIS B 1 211 ? 11.5 6.664 -3.799 1 93.25 211 HIS B N 1
ATOM 3608 C CA . HIS B 1 211 ? 11.641 7.953 -4.465 1 93.25 211 HIS B CA 1
ATOM 3609 C C . HIS B 1 211 ? 11.672 7.789 -5.98 1 93.25 211 HIS B C 1
ATOM 3611 O O . HIS B 1 211 ? 11.523 8.766 -6.719 1 93.25 211 HIS B O 1
ATOM 3617 N N . GLU B 1 212 ? 11.914 6.484 -6.422 1 91.94 212 GLU B N 1
ATOM 3618 C CA . GLU B 1 212 ? 12.133 6.281 -7.848 1 91.94 212 GLU B CA 1
ATOM 3619 C C . GLU B 1 212 ? 11.766 4.863 -8.273 1 91.94 212 GLU B C 1
ATOM 3621 O O . GLU B 1 212 ? 12.32 3.891 -7.754 1 91.94 212 GLU B O 1
ATOM 3626 N N . THR B 1 213 ? 10.852 4.742 -9.242 1 94.75 213 THR B N 1
ATOM 3627 C CA . THR B 1 213 ? 10.453 3.414 -9.688 1 94.75 213 THR B CA 1
ATOM 3628 C C . THR B 1 213 ? 10.633 3.277 -11.203 1 94.75 213 THR B C 1
ATOM 3630 O O . THR B 1 213 ? 10.312 2.236 -11.773 1 94.75 213 THR B O 1
ATOM 3633 N N . SER B 1 214 ? 11.164 4.258 -11.883 1 95.75 214 SER B N 1
ATOM 3634 C CA . SER B 1 214 ? 11.266 4.293 -13.336 1 95.75 214 SER B CA 1
ATOM 3635 C C . SER B 1 214 ? 12.047 3.092 -13.859 1 95.75 214 SER B C 1
ATOM 3637 O O . SER B 1 214 ? 11.656 2.488 -14.867 1 95.75 214 SER B O 1
ATOM 3639 N N . PRO B 1 215 ? 13.125 2.693 -13.195 1 96.69 215 PRO B N 1
ATOM 3640 C CA . PRO B 1 215 ? 13.867 1.544 -13.719 1 96.69 215 PRO B CA 1
ATOM 3641 C C . PRO B 1 215 ? 13.023 0.268 -13.758 1 96.69 215 PRO B C 1
ATOM 3643 O O . PRO B 1 215 ? 13.188 -0.559 -14.656 1 96.69 215 PRO B O 1
ATOM 3646 N N . ILE B 1 216 ? 12.141 0.07 -12.812 1 96.75 216 ILE B N 1
ATOM 3647 C CA . ILE B 1 216 ? 11.289 -1.116 -12.766 1 96.75 216 ILE B CA 1
ATOM 3648 C C . ILE B 1 216 ? 10.164 -0.986 -13.789 1 96.75 216 ILE B C 1
ATOM 3650 O O . ILE B 1 216 ? 9.82 -1.958 -14.461 1 96.75 216 ILE B O 1
ATOM 3654 N N . GLU B 1 217 ? 9.633 0.236 -13.914 1 94.62 217 GLU B N 1
ATOM 3655 C CA . GLU B 1 217 ? 8.555 0.508 -14.859 1 94.62 217 GLU B CA 1
ATOM 3656 C C . GLU B 1 217 ? 8.992 0.195 -16.281 1 94.62 217 GLU B C 1
ATOM 3658 O O . GLU B 1 217 ? 8.18 -0.257 -17.094 1 94.62 217 GLU B O 1
ATOM 3663 N N . GLN B 1 218 ? 10.219 0.399 -16.562 1 93.75 218 GLN B N 1
ATOM 3664 C CA . GLN B 1 218 ? 10.727 0.285 -17.922 1 93.75 218 GLN B CA 1
ATOM 3665 C C . GLN B 1 218 ? 11.266 -1.117 -18.203 1 93.75 218 GLN B C 1
ATOM 3667 O O . GLN B 1 218 ? 11.648 -1.434 -19.328 1 93.75 218 GLN B O 1
ATOM 3672 N N . LEU B 1 219 ? 11.273 -1.966 -17.188 1 94.5 219 LEU B N 1
ATOM 3673 C CA . LEU B 1 219 ? 11.789 -3.322 -17.344 1 94.5 219 LEU B CA 1
ATOM 3674 C C . LEU B 1 219 ? 10.867 -4.164 -18.219 1 94.5 219 LEU B C 1
ATOM 3676 O O . LEU B 1 219 ? 9.656 -4.199 -18 1 94.5 219 LEU B O 1
ATOM 3680 N N . ASP B 1 220 ? 11.445 -4.754 -19.234 1 91.69 220 ASP B N 1
ATOM 3681 C CA . ASP B 1 220 ? 10.703 -5.734 -20.016 1 91.69 220 ASP B CA 1
ATOM 3682 C C . ASP B 1 220 ? 10.633 -7.078 -19.281 1 91.69 220 ASP B C 1
ATOM 3684 O O . ASP B 1 220 ? 11.594 -7.844 -19.297 1 91.69 220 ASP B O 1
ATOM 3688 N N . HIS B 1 221 ? 9.562 -7.422 -18.672 1 94.81 221 HIS B N 1
ATOM 3689 C CA . HIS B 1 221 ? 9.406 -8.617 -17.844 1 94.81 221 HIS B CA 1
ATOM 3690 C C . HIS B 1 221 ? 8.047 -9.258 -18.062 1 94.81 221 HIS B C 1
ATOM 3692 O O . HIS B 1 221 ? 7.316 -9.516 -17.094 1 94.81 221 HIS B O 1
ATOM 3698 N N . GLU B 1 222 ? 7.691 -9.32 -19.312 1 92.75 222 GLU B N 1
ATOM 3699 C CA . GLU B 1 222 ? 6.457 -10.016 -19.672 1 92.75 222 GLU B CA 1
ATOM 3700 C C . GLU B 1 222 ? 6.738 -11.281 -20.469 1 92.75 222 GLU B C 1
ATOM 3702 O O . GLU B 1 222 ? 7.363 -11.227 -21.531 1 92.75 222 GLU B O 1
ATOM 3707 N N . TYR B 1 223 ? 6.32 -12.344 -19.938 1 95.94 223 TYR B N 1
ATOM 3708 C CA . TYR B 1 223 ? 6.555 -13.633 -20.578 1 95.94 223 TYR B CA 1
ATOM 3709 C C . TYR B 1 223 ? 5.258 -14.211 -21.125 1 95.94 223 TYR B C 1
ATOM 3711 O O . TYR B 1 223 ? 4.641 -13.641 -22.031 1 95.94 223 TYR B O 1
ATOM 3719 N N . PHE B 1 224 ? 4.688 -15.273 -20.484 1 96.31 224 PHE B N 1
ATOM 3720 C CA . PHE B 1 224 ? 3.438 -15.797 -21.031 1 96.31 224 PHE B CA 1
ATOM 3721 C C . PHE B 1 224 ? 2.363 -15.859 -19.953 1 96.31 224 PHE B C 1
ATOM 3723 O O . PHE B 1 224 ? 2.676 -15.867 -18.766 1 96.31 224 PHE B O 1
ATOM 3730 N N . ARG B 1 225 ? 1.157 -15.789 -20.422 1 96.62 225 ARG B N 1
ATOM 3731 C CA . ARG B 1 225 ? 0.006 -15.828 -19.531 1 96.62 225 ARG B CA 1
ATOM 3732 C C . ARG B 1 225 ? -0.292 -17.25 -19.078 1 96.62 225 ARG B C 1
ATOM 3734 O O . ARG B 1 225 ? -0.245 -18.188 -19.891 1 96.62 225 ARG B O 1
ATOM 3741 N N . ILE B 1 226 ? -0.479 -17.438 -17.828 1 96.38 226 ILE B N 1
ATOM 3742 C CA . ILE B 1 226 ? -0.874 -18.734 -17.312 1 96.38 226 ILE B CA 1
ATOM 3743 C C . ILE B 1 226 ? -2.299 -19.062 -17.766 1 96.38 226 ILE B C 1
ATOM 3745 O O . ILE B 1 226 ? -3.191 -18.219 -17.656 1 96.38 226 ILE B O 1
#

Radius of gyration: 22.86 Å; Cα contacts (8 Å, |Δi|>4): 859; chains: 2; bounding box: 60×67×48 Å

Solvent-accessible surface area (backbone atoms only — not comparable to full-atom values): 23573 Å² total; per-residue (Å²): 128,56,70,66,54,49,51,48,47,48,51,49,60,60,18,50,75,70,36,91,62,29,58,56,53,55,39,45,52,44,44,39,55,50,40,52,49,32,59,75,75,42,82,81,40,73,63,59,51,56,31,50,72,34,83,60,28,58,36,31,25,32,75,43,80,50,56,31,33,64,80,40,35,42,96,84,57,23,50,30,78,39,51,52,42,52,54,44,53,38,44,48,43,43,31,53,39,55,70,41,26,59,48,56,57,64,42,92,49,75,52,45,69,51,72,39,33,42,35,40,40,57,71,42,86,48,40,65,67,37,60,35,35,38,40,24,26,50,54,25,51,53,77,53,37,37,34,34,37,35,39,33,19,27,78,91,65,73,40,68,23,29,47,31,42,35,37,30,36,41,22,49,71,91,40,74,42,35,46,64,58,56,30,43,74,46,54,38,55,52,72,66,53,50,52,52,15,50,52,43,40,46,44,51,67,72,63,27,36,90,89,37,53,62,65,67,71,70,52,90,78,79,71,47,75,110,126,55,71,66,53,50,50,48,49,50,51,50,60,60,18,50,76,69,36,91,62,30,57,56,51,56,40,45,51,42,43,39,55,50,40,52,49,31,59,76,75,41,82,82,42,70,64,58,53,58,32,52,72,36,87,60,26,59,35,30,24,33,74,44,80,51,56,32,30,63,78,39,34,43,97,85,56,24,52,32,77,38,51,53,41,52,53,43,52,37,43,47,42,42,32,53,38,55,71,39,26,59,46,54,58,64,43,90,49,74,53,45,70,52,72,41,32,42,35,39,40,56,71,41,86,47,41,65,67,36,59,34,36,37,41,25,26,49,54,26,51,53,77,51,39,38,33,34,37,34,38,32,21,26,78,92,66,74,38,67,24,30,47,30,42,36,36,31,37,40,24,50,72,93,40,76,42,35,46,63,58,55,31,42,73,46,55,37,56,52,71,67,52,49,53,52,15,49,52,44,40,46,43,51,69,73,61,27,37,89,88,38,54,63,65,65,72,70,52,89,78,79,73,49,75,111

InterPro domains:
  IPR029069 HotDog domain superfamily [SSF54637] (64-190)
  IPR051490 THEM6/lcsJ thioesterase [PTHR12475] (4-202)

pLDDT: mean 90.68, std 9.67, range [55.28, 98.81]

Secondary structure (DSSP, 8-state):
--HHHHHHHHHHHHTGGGSTTHHHHHHHHHHIIIIIHHHHH-S--HHHHHHHTSTTGGG-EEEEEEE--GGGB-TTSSB-GGGHHHHHHHHHHHHHHHHTHHHHHH-SS--B--EEEEEEEE-S---TT-EEEEEEEEEEE-SSEEEEEEEEEETTTTEEEEEEEEEEE-EETTEEPPHHHHHHHTT---HHHHHHHHHHHHHHHHS-BTTB-HHHHT------B-/--HHHHHHHHHHHHTGGGSTTHHHHHHHHHHHHHHHHHHHH-S--HHHHHHHTSTTGGG-EEEEEEE--GGGB-TTSSB-GGGHHHHHHHHHHHHHHHHTHHHHHH-SS--B--EEEEEEEE-S---TT-EEEEEEEEEEE-SSEEEEEEEEEETTTTEEEEEEEEEEE-EETTEEPPHHHHHHHTT---HHHHHHHHHHHHHHHHS-BTTB-HHHHT------B-

Nearest PDB structures (foldseek):
  4gak-assembly1_A-2  TM=8.244E-01  e=6.544E-07  Spirosoma linguale DSM 74
  5eo2-assembly2_C  TM=7.080E-01  e=7.129E-08  Staphylococcus aureus subsp. aureus Mu50
  5vpj-assembly3_K  TM=7.976E-01  e=7.832E-07  Actinomadura verrucosospora
  5t06-assembly1_C  TM=7.877E-01  e=1.122E-06  Escherichia coli O157:H7
  5v10-assembly1_A-2  TM=7.177E-01  e=2.596E-06  Pseudomonas aeruginosa PAO1